Protein AF-A0A3N4I6Q5-F1 (afdb_monomer_lite)

Radius of gyration: 21.7 Å; chains: 1; bounding box: 58×44×60 Å

Secondary structure (DSSP, 8-state):
--SEEEEEEEPPTT---TTTT-EEEEETT--HHHHHHHIIIIIS--SS--EEEEEETTEE--S-HHHHHHHTT--TTSEEEEEEEEEEEEEPSSS---EEEEEE-TT-EEEEEETTSEEEEEETTEEEEEEES-SS-EEEEEESSSSEEEEEETTEEEEEEEEETTEEEEPPEESTTSS-B-SEEEEETTEEEEE-TTS-EEEEEEEEETTEEEEEEEEEE---SS-EEEEEEETTEEEEEETTS-EEEEETT--EE------SS-EEEEEE-SSSSEEEEEETTSEEEEEESSS--EEEEEE--SS-EEEEEEPSS-SSEEEEEETTSEEEEEETTB-SS-SEEEEE-SS-EEEEEEETTEEEEEETTSEEEEE--

Structure (mmCIF, N/CA/C/O backbone):
data_AF-A0A3N4I6Q5-F1
#
_entry.id   AF-A0A3N4I6Q5-F1
#
loop_
_atom_site.group_PDB
_atom_site.id
_atom_site.type_symbol
_atom_site.label_atom_id
_atom_site.label_alt_id
_atom_site.label_comp_id
_atom_site.label_asym_id
_atom_site.label_entity_id
_atom_site.label_seq_id
_atom_site.pdbx_PDB_ins_code
_atom_site.Cartn_x
_atom_site.Cartn_y
_atom_site.Cartn_z
_atom_site.occupancy
_atom_site.B_iso_or_equiv
_atom_site.auth_seq_id
_atom_site.auth_comp_id
_atom_site.auth_asym_id
_atom_site.auth_atom_id
_atom_site.pdbx_PDB_model_num
ATOM 1 N N . MET A 1 1 ? -28.941 21.142 24.238 1.00 54.72 1 MET A N 1
ATOM 2 C CA . MET A 1 1 ? -28.656 19.807 23.656 1.00 54.72 1 MET A CA 1
ATOM 3 C C . MET A 1 1 ? -27.968 18.959 24.712 1.00 54.72 1 MET A C 1
ATOM 5 O O . MET A 1 1 ? -27.139 19.505 25.429 1.00 54.72 1 MET A O 1
ATOM 9 N N . ALA A 1 2 ? -28.318 17.678 24.841 1.00 60.19 2 ALA A N 1
ATOM 10 C CA . ALA A 1 2 ? -27.697 16.787 25.824 1.00 60.19 2 ALA A CA 1
ATOM 11 C C . ALA A 1 2 ? -26.182 16.647 25.569 1.00 60.19 2 ALA A C 1
ATOM 13 O O . ALA A 1 2 ? -25.751 16.514 24.425 1.00 60.19 2 ALA A O 1
ATOM 14 N N . SER A 1 3 ? -25.370 16.695 26.630 1.00 82.88 3 SER A N 1
ATOM 15 C CA . SER A 1 3 ? -23.904 16.558 26.554 1.00 82.88 3 SER A CA 1
ATOM 16 C C . SER A 1 3 ? -23.438 15.103 26.423 1.00 82.88 3 SER A C 1
ATOM 18 O O . SER A 1 3 ? -22.281 14.844 26.091 1.00 82.88 3 SER A O 1
ATOM 20 N N . ARG A 1 4 ? -24.337 14.147 26.681 1.00 89.31 4 ARG A N 1
ATOM 21 C CA . ARG A 1 4 ? -24.075 12.708 26.646 1.00 89.31 4 ARG A CA 1
ATOM 22 C C . ARG A 1 4 ? -25.192 11.968 25.917 1.00 89.31 4 ARG A C 1
ATOM 24 O O . ARG A 1 4 ? -26.346 12.384 25.989 1.00 89.31 4 ARG A O 1
ATOM 31 N N . LEU A 1 5 ? -24.839 10.867 25.263 1.00 91.81 5 LEU A N 1
ATOM 32 C CA . LEU A 1 5 ? -25.720 10.016 24.463 1.00 91.81 5 LEU A CA 1
ATOM 33 C C . LEU A 1 5 ? -25.823 8.619 25.088 1.00 91.81 5 LEU A C 1
ATOM 35 O O . LEU A 1 5 ? -24.871 8.150 25.717 1.00 91.81 5 LEU A O 1
ATOM 39 N N . LYS A 1 6 ? -26.977 7.962 24.913 1.00 93.50 6 LYS A N 1
ATOM 40 C CA . LYS A 1 6 ? -27.221 6.594 25.394 1.00 93.50 6 LYS A CA 1
ATOM 41 C C . LYS A 1 6 ? -26.629 5.587 24.412 1.00 93.50 6 LYS A C 1
ATOM 43 O O . LYS A 1 6 ? -27.072 5.506 23.268 1.00 93.50 6 LYS A O 1
ATOM 48 N N . VAL A 1 7 ? -25.664 4.795 24.870 1.00 93.00 7 VAL A N 1
ATOM 49 C CA . VAL A 1 7 ? -24.977 3.787 24.052 1.00 93.00 7 VAL A CA 1
ATOM 50 C C . VAL A 1 7 ? -25.013 2.433 24.749 1.00 93.00 7 VAL A C 1
ATOM 52 O O . VAL A 1 7 ? -24.693 2.330 25.931 1.00 93.00 7 VAL A O 1
ATOM 55 N N . ARG A 1 8 ? -25.372 1.383 24.012 1.00 91.88 8 ARG A N 1
ATOM 56 C CA . ARG A 1 8 ? -25.210 -0.013 24.425 1.00 91.88 8 ARG A CA 1
ATOM 57 C C . ARG A 1 8 ? -24.129 -0.646 23.559 1.00 91.88 8 ARG A C 1
ATOM 59 O O . ARG A 1 8 ? -24.248 -0.636 22.340 1.00 91.88 8 ARG A O 1
ATOM 66 N N . PHE A 1 9 ? -23.100 -1.209 24.181 1.00 89.81 9 PHE A N 1
ATOM 67 C CA . PHE A 1 9 ? -22.023 -1.889 23.461 1.00 89.81 9 PHE A CA 1
ATOM 68 C C . PHE A 1 9 ? -22.364 -3.364 23.249 1.00 89.81 9 PHE A C 1
ATOM 70 O O . PHE A 1 9 ? -22.649 -4.078 24.212 1.00 89.81 9 PHE A O 1
ATOM 77 N N . LEU A 1 10 ? -22.302 -3.813 21.999 1.00 86.44 10 LEU A N 1
ATOM 78 C CA . LEU A 1 10 ? -22.423 -5.217 21.620 1.00 86.44 10 LEU A CA 1
ATOM 79 C C . LEU A 1 10 ? -21.008 -5.762 21.405 1.00 86.44 10 LEU A C 1
ATOM 81 O O . LEU A 1 10 ? -20.372 -5.480 20.390 1.00 86.44 10 LEU A O 1
ATOM 85 N N . LEU A 1 11 ? -20.484 -6.477 22.403 1.00 81.38 11 LEU A N 1
ATOM 86 C CA . LEU A 1 11 ? -19.128 -7.021 22.358 1.00 81.38 11 LEU A CA 1
ATOM 87 C C . LEU A 1 11 ? -19.047 -8.279 21.472 1.00 81.38 11 LEU A C 1
ATOM 89 O O . LEU A 1 11 ? -20.016 -9.034 21.397 1.00 81.38 11 LEU A O 1
ATOM 93 N N . PRO A 1 12 ? -17.888 -8.541 20.840 1.00 70.81 12 PRO A N 1
ATOM 94 C CA . PRO A 1 12 ? -17.665 -9.756 20.066 1.00 70.81 12 PRO A CA 1
ATOM 95 C C . PRO A 1 12 ? -17.764 -11.017 20.935 1.00 70.81 12 PRO A C 1
ATOM 97 O O . PRO A 1 12 ? -17.422 -11.005 22.123 1.00 70.81 12 PRO A O 1
ATOM 100 N N . ASN A 1 13 ? -18.175 -12.127 20.314 1.00 60.38 13 ASN A N 1
ATOM 101 C CA . ASN A 1 13 ? -18.288 -13.436 20.961 1.00 60.38 13 ASN A CA 1
ATOM 102 C C . ASN A 1 13 ? -16.971 -13.818 21.666 1.00 60.38 13 ASN A C 1
ATOM 104 O O . ASN A 1 13 ? -15.911 -13.820 21.045 1.00 60.38 13 ASN A O 1
ATOM 108 N N . GLY A 1 14 ? -17.046 -14.138 22.964 1.00 57.19 14 GLY A N 1
ATOM 109 C CA . GLY A 1 14 ? -15.892 -14.505 23.800 1.00 57.19 14 GLY A CA 1
ATOM 110 C C . GLY A 1 14 ? -15.368 -13.408 24.741 1.00 57.19 14 GLY A C 1
ATOM 111 O O . GLY A 1 14 ? -14.508 -13.692 25.569 1.00 57.19 14 GLY A O 1
ATOM 112 N N . LEU A 1 15 ? -15.895 -12.178 24.666 1.00 60.31 15 LEU A N 1
ATOM 113 C CA . LEU A 1 15 ? -15.555 -11.063 25.573 1.00 60.31 15 LEU A CA 1
ATOM 114 C C . LEU A 1 15 ? -16.721 -10.645 26.492 1.00 60.31 15 LEU A C 1
ATOM 116 O O . LEU A 1 15 ? -16.741 -9.525 27.003 1.00 60.31 15 LEU A O 1
ATOM 120 N N . SER A 1 16 ? -17.699 -11.527 26.710 1.00 57.12 16 SER A N 1
ATOM 121 C CA . SER A 1 16 ? -18.853 -11.253 27.573 1.00 57.12 16 SER A CA 1
ATOM 122 C C . SER A 1 16 ? -18.420 -11.074 29.032 1.00 57.12 16 SER A C 1
ATOM 124 O O . SER A 1 16 ? -17.973 -12.028 29.669 1.00 57.12 16 SER A O 1
ATOM 126 N N . SER A 1 17 ? -18.570 -9.861 29.563 1.00 61.34 17 SER A N 1
ATOM 127 C CA . SER A 1 17 ? -18.528 -9.576 31.003 1.00 61.34 17 SER A CA 1
ATOM 128 C C . SER A 1 17 ? -19.949 -9.382 31.542 1.00 61.34 17 SER A C 1
ATOM 130 O O . SER A 1 17 ? -20.878 -9.166 30.761 1.00 61.34 17 SER A O 1
ATOM 132 N N . GLU A 1 18 ? -20.136 -9.397 32.866 1.00 59.81 18 GLU A N 1
ATOM 133 C CA . GLU A 1 18 ? -21.435 -9.082 33.501 1.00 59.81 18 GLU A CA 1
ATOM 134 C C . GLU A 1 18 ? -21.986 -7.702 33.090 1.00 59.81 18 GLU A C 1
ATOM 136 O O . GLU A 1 18 ? -23.188 -7.462 33.143 1.00 59.81 18 GLU A O 1
ATOM 141 N N . ASN A 1 19 ? -21.114 -6.810 32.608 1.00 61.69 19 ASN A N 1
ATOM 142 C CA . ASN A 1 19 ? -21.460 -5.471 32.139 1.00 61.69 19 ASN A CA 1
ATOM 143 C C . ASN A 1 19 ? -21.798 -5.397 30.637 1.00 61.69 19 ASN A C 1
ATOM 145 O O . ASN A 1 19 ? -22.159 -4.322 30.140 1.00 61.69 19 ASN A O 1
ATOM 149 N N . SER A 1 20 ? -21.666 -6.502 29.895 1.00 59.91 20 SER A N 1
ATOM 150 C CA . SER A 1 20 ? -22.018 -6.562 28.474 1.00 59.91 20 SER A CA 1
ATOM 151 C C . SER A 1 20 ? -23.544 -6.492 28.311 1.00 59.91 20 SER A C 1
ATOM 153 O O . SER A 1 20 ? -24.273 -7.370 28.754 1.00 59.91 20 SER A O 1
ATOM 155 N N . GLY A 1 21 ? -24.045 -5.392 27.736 1.00 67.56 21 GLY A N 1
ATOM 156 C CA . GLY A 1 21 ? -25.485 -5.121 27.586 1.00 67.56 21 GLY A CA 1
ATOM 157 C C . GLY A 1 21 ? -26.012 -3.916 28.377 1.00 67.56 21 GLY A C 1
ATOM 158 O O . GLY A 1 21 ? -27.107 -3.424 28.076 1.00 67.56 21 GLY A O 1
ATOM 159 N N . ASN A 1 22 ? -25.221 -3.377 29.313 1.00 85.00 22 ASN A N 1
ATOM 160 C CA . ASN A 1 22 ? -25.563 -2.144 30.024 1.00 85.00 22 ASN A CA 1
ATOM 161 C C . ASN A 1 22 ? -25.659 -0.943 29.069 1.00 85.00 22 ASN A C 1
ATOM 163 O O . ASN A 1 22 ? -24.942 -0.848 28.068 1.00 85.00 22 ASN A O 1
ATOM 167 N N . VAL A 1 23 ? -26.555 -0.012 29.403 1.00 89.69 23 VAL A N 1
ATOM 168 C CA . VAL A 1 23 ? -26.675 1.277 28.715 1.00 89.69 23 VAL A CA 1
ATOM 169 C C . VAL A 1 23 ? -25.790 2.291 29.426 1.00 89.69 23 VAL A C 1
ATOM 171 O O . VAL A 1 23 ? -25.939 2.533 30.621 1.00 89.69 23 VAL A O 1
ATOM 174 N N . TRP A 1 24 ? -24.890 2.910 28.673 1.00 91.31 24 TRP A N 1
ATOM 175 C CA . TRP A 1 24 ? -23.918 3.872 29.167 1.00 91.31 24 TRP A CA 1
ATOM 176 C C . TRP A 1 24 ? -24.219 5.272 28.639 1.00 91.31 24 TRP A C 1
ATOM 178 O O . TRP A 1 24 ? -24.654 5.443 27.501 1.00 91.31 24 TRP A O 1
ATOM 188 N N . MET A 1 25 ? -23.950 6.285 29.465 1.00 92.12 25 MET A N 1
ATOM 189 C CA . MET A 1 25 ? -24.027 7.693 29.070 1.00 92.12 25 MET A CA 1
ATOM 190 C C . MET A 1 25 ? -22.643 8.179 28.651 1.00 92.12 25 MET A C 1
ATOM 192 O O . MET A 1 25 ? -21.814 8.509 29.503 1.00 92.12 25 MET A O 1
ATOM 196 N N . ILE A 1 26 ? -22.399 8.241 27.345 1.00 93.31 26 ILE A N 1
ATOM 197 C CA . ILE A 1 26 ? -21.087 8.560 26.776 1.00 93.31 26 ILE A CA 1
ATOM 198 C C . ILE A 1 26 ? -21.071 9.983 26.214 1.00 93.31 26 ILE A C 1
ATOM 200 O O . ILE A 1 26 ? -22.085 10.466 25.717 1.00 93.31 26 ILE A O 1
ATOM 204 N N . SER A 1 27 ? -19.926 10.669 26.303 1.00 91.75 27 SER A N 1
ATOM 205 C CA . SER A 1 27 ? -19.749 11.994 25.695 1.00 91.75 27 SER A CA 1
ATOM 206 C C . SER A 1 27 ? -20.059 11.964 24.198 1.00 91.75 27 SER A C 1
ATOM 208 O O . SER A 1 27 ? -19.634 11.051 23.492 1.00 91.75 27 SER A O 1
ATOM 210 N N . ARG A 1 28 ? -20.750 12.990 23.699 1.00 90.56 28 ARG A N 1
ATOM 211 C CA . ARG A 1 28 ? -21.052 13.126 22.266 1.00 90.56 28 ARG A CA 1
ATOM 212 C C . ARG A 1 28 ? -19.799 13.255 21.390 1.00 90.56 28 ARG A C 1
ATOM 214 O O . ARG A 1 28 ? -19.836 12.846 20.235 1.00 90.56 28 ARG A O 1
ATOM 221 N N . ASP A 1 29 ? -18.702 13.751 21.958 1.00 88.75 29 ASP A N 1
ATOM 222 C CA . ASP A 1 29 ? -17.418 13.942 21.270 1.00 88.75 29 ASP A CA 1
ATOM 223 C C . ASP A 1 29 ? -16.522 12.695 21.352 1.00 88.75 29 ASP A C 1
ATOM 225 O O . ASP A 1 29 ? -15.357 12.726 20.958 1.00 88.75 29 ASP A O 1
ATOM 229 N N . ALA A 1 30 ? -17.035 11.589 21.905 1.00 86.50 30 ALA A N 1
ATOM 230 C CA . ALA A 1 30 ? -16.267 10.359 22.014 1.00 86.50 30 ALA A CA 1
ATOM 231 C C . ALA A 1 30 ? -15.929 9.799 20.627 1.00 86.50 30 ALA A C 1
ATOM 233 O O . ALA A 1 30 ? -16.802 9.676 19.765 1.00 86.50 30 ALA A O 1
ATOM 234 N N . THR A 1 31 ? -14.659 9.443 20.452 1.00 83.12 31 THR A N 1
ATOM 235 C CA . THR A 1 31 ? -14.086 8.877 19.232 1.00 83.12 31 THR A CA 1
ATOM 236 C C . THR A 1 31 ? -13.853 7.381 19.413 1.00 83.12 31 THR A C 1
ATOM 238 O O . THR A 1 31 ? -13.853 6.875 20.536 1.00 83.12 31 THR A O 1
ATOM 241 N N . SER A 1 32 ? -13.580 6.655 18.328 1.00 77.56 32 SER A N 1
ATOM 242 C CA . SER A 1 32 ? -13.240 5.224 18.403 1.00 77.56 32 SER A CA 1
ATOM 243 C C . SER A 1 32 ? -12.079 4.939 19.367 1.00 77.56 32 SER A C 1
ATOM 245 O O . SER A 1 32 ? -12.095 3.937 20.080 1.00 77.56 32 SER A O 1
ATOM 247 N N . TYR A 1 33 ? -11.110 5.852 19.479 1.00 74.88 33 TYR A N 1
ATOM 248 C CA . TYR A 1 33 ? -10.028 5.730 20.455 1.00 74.88 33 TYR A CA 1
ATOM 249 C C . TYR A 1 33 ? -10.532 5.828 21.905 1.00 74.88 33 TYR A C 1
ATOM 251 O O . TYR A 1 33 ? -10.276 4.930 22.710 1.00 74.88 33 TYR A O 1
ATOM 259 N N . SER A 1 34 ? -11.285 6.880 22.251 1.00 83.00 34 SER A N 1
ATOM 260 C CA . SER A 1 34 ? -11.749 7.070 23.634 1.00 83.00 34 SER A CA 1
ATOM 261 C C . SER A 1 34 ? -12.785 6.026 24.058 1.00 83.00 34 SER A C 1
ATOM 263 O O . SER A 1 34 ? -12.787 5.601 25.213 1.00 83.00 34 SER A O 1
ATOM 265 N N . LEU A 1 35 ? -13.604 5.542 23.121 1.00 86.88 35 LEU A N 1
ATOM 266 C CA . LEU A 1 35 ? -14.501 4.410 23.346 1.00 86.88 35 LEU A CA 1
ATOM 267 C C . LEU A 1 35 ? -13.739 3.101 23.564 1.00 86.88 35 LEU A C 1
ATOM 269 O O . LEU A 1 35 ? -14.097 2.339 24.457 1.00 86.88 35 LEU A O 1
ATOM 273 N N . SER A 1 36 ? -12.670 2.846 22.806 1.00 81.44 36 SER A N 1
ATOM 274 C CA . SER A 1 36 ? -11.841 1.652 23.017 1.00 81.44 36 SER A CA 1
ATOM 275 C C . SER A 1 36 ? -11.218 1.649 24.414 1.00 81.44 36 SER A C 1
ATOM 277 O O . SER A 1 36 ? -11.305 0.654 25.132 1.00 81.44 36 SER A O 1
ATOM 279 N N . GLN A 1 37 ? -10.666 2.791 24.840 1.00 81.19 37 GLN A N 1
ATOM 280 C CA . GLN A 1 37 ? -10.130 2.976 26.194 1.00 81.19 37 GLN A CA 1
ATOM 281 C C . GLN A 1 37 ? -11.203 2.760 27.271 1.00 81.19 37 GLN A C 1
ATOM 283 O O . GLN A 1 37 ? -10.946 2.106 28.283 1.00 81.19 37 GLN A O 1
ATOM 288 N N . PHE A 1 38 ? -12.420 3.261 27.037 1.00 86.62 38 PHE A N 1
ATOM 289 C CA . PHE A 1 38 ? -13.555 3.049 27.933 1.00 86.62 38 PHE A CA 1
ATOM 290 C C . PHE A 1 38 ? -13.902 1.562 28.076 1.00 86.62 38 PHE A C 1
ATOM 292 O O . PHE A 1 38 ? -14.053 1.078 29.195 1.00 86.62 38 PHE A O 1
ATOM 299 N N . ILE A 1 39 ? -13.976 0.813 26.973 1.00 84.75 39 ILE A N 1
ATOM 300 C CA . ILE A 1 39 ? -14.296 -0.621 27.015 1.00 84.75 39 ILE A CA 1
ATOM 301 C C . ILE A 1 39 ? -13.228 -1.413 27.764 1.00 84.75 39 ILE A C 1
ATOM 303 O O . ILE A 1 39 ? -13.580 -2.207 28.639 1.00 84.75 39 ILE A O 1
ATOM 307 N N . ASN A 1 40 ? -11.948 -1.189 27.454 1.00 81.31 40 ASN A N 1
ATOM 308 C CA . ASN A 1 40 ? -10.850 -1.919 28.091 1.00 81.31 40 ASN A CA 1
ATOM 309 C C . ASN A 1 40 ? -10.858 -1.716 29.611 1.00 81.31 40 ASN A C 1
ATOM 311 O O . ASN A 1 40 ? -10.912 -2.689 30.364 1.00 81.31 40 ASN A O 1
ATOM 315 N N . ARG A 1 41 ? -10.917 -0.455 30.058 1.00 82.62 41 ARG A N 1
ATOM 316 C CA . ARG A 1 41 ? -10.825 -0.111 31.483 1.00 82.62 41 ARG A CA 1
ATOM 317 C C . ARG A 1 41 ? -12.109 -0.393 32.257 1.00 82.62 41 ARG A C 1
ATOM 319 O O . ARG A 1 41 ? -12.049 -0.931 33.354 1.00 82.62 41 ARG A O 1
ATOM 326 N N . VAL A 1 42 ? -13.266 -0.008 31.714 1.00 81.94 42 VAL A N 1
ATOM 327 C CA . VAL A 1 42 ? -14.536 0.022 32.465 1.00 81.94 42 VAL A CA 1
ATOM 328 C C . VAL A 1 42 ? -15.354 -1.249 32.269 1.00 81.94 42 VAL A C 1
ATOM 330 O O . VAL A 1 42 ? -15.929 -1.760 33.226 1.00 81.94 42 VAL A O 1
ATOM 333 N N . ILE A 1 43 ? -15.431 -1.774 31.043 1.00 78.75 43 ILE A N 1
ATOM 334 C CA . ILE A 1 43 ? -16.302 -2.924 30.751 1.00 78.75 43 ILE A CA 1
ATOM 335 C C . ILE A 1 43 ? -15.575 -4.249 30.977 1.00 78.75 43 ILE A C 1
ATOM 337 O O . ILE A 1 43 ? -16.176 -5.192 31.497 1.00 78.75 43 ILE A O 1
ATOM 341 N N . GLN A 1 44 ? -14.305 -4.332 30.577 1.00 76.38 44 GLN A N 1
ATOM 342 C CA . GLN A 1 44 ? -13.514 -5.560 30.685 1.00 76.38 44 GLN A CA 1
ATOM 343 C C . GLN A 1 44 ? -12.591 -5.598 31.902 1.00 76.38 44 GLN A C 1
ATOM 345 O O . GLN A 1 44 ? -12.131 -6.682 32.252 1.00 76.38 44 GLN A O 1
ATOM 350 N N . GLY A 1 45 ? -12.313 -4.453 32.536 1.00 70.56 45 GLY A N 1
ATOM 351 C CA . GLY A 1 45 ? -11.394 -4.378 33.676 1.00 70.56 45 GLY A CA 1
ATOM 352 C C . GLY A 1 45 ? -9.975 -4.839 33.332 1.00 70.56 45 GLY A C 1
ATOM 353 O O . GLY A 1 45 ? -9.288 -5.396 34.182 1.00 70.56 45 GLY A O 1
ATOM 354 N N . ARG A 1 46 ? -9.557 -4.678 32.070 1.00 67.12 46 ARG A N 1
ATOM 355 C CA . ARG A 1 46 ? -8.228 -5.058 31.581 1.00 67.12 46 ARG A CA 1
ATOM 356 C C . ARG A 1 46 ? -7.405 -3.799 31.338 1.00 67.12 46 ARG A C 1
ATOM 358 O O . ARG A 1 46 ? -7.878 -2.871 30.688 1.00 67.12 46 ARG A O 1
ATOM 365 N N . ASP A 1 47 ? -6.144 -3.827 31.754 1.00 55.25 47 ASP A N 1
ATOM 366 C CA . ASP A 1 47 ? -5.165 -2.785 31.405 1.00 55.25 47 ASP A CA 1
ATOM 367 C C . ASP A 1 47 ? -4.668 -2.898 29.952 1.00 55.25 47 ASP A C 1
ATOM 369 O O . ASP A 1 47 ? -3.950 -2.029 29.464 1.00 55.25 47 ASP A O 1
ATOM 373 N N . ASN A 1 48 ? -5.056 -3.960 29.236 1.00 53.81 48 ASN A N 1
ATOM 374 C CA . ASN A 1 48 ? -4.625 -4.210 27.864 1.00 53.81 48 ASN A CA 1
ATOM 375 C C . ASN A 1 48 ? -5.423 -3.369 26.849 1.00 53.81 48 ASN A C 1
ATOM 377 O O . ASN A 1 48 ? -6.656 -3.384 26.852 1.00 53.81 48 ASN A O 1
ATOM 381 N N . GLU A 1 49 ? -4.731 -2.698 25.925 1.00 64.81 49 GLU A N 1
ATOM 382 C CA . GLU A 1 49 ? -5.329 -1.833 24.897 1.00 64.81 49 GLU A CA 1
ATOM 383 C C . GLU A 1 49 ? -5.849 -2.624 23.686 1.00 64.81 49 GLU A C 1
ATOM 385 O O . GLU A 1 49 ? -5.335 -2.512 22.571 1.00 64.81 49 GLU A O 1
ATOM 390 N N . THR A 1 50 ? -6.902 -3.427 23.872 1.00 65.12 50 THR A N 1
ATOM 391 C CA . THR A 1 50 ? -7.603 -3.986 22.704 1.00 65.12 50 THR A CA 1
ATOM 392 C C . THR A 1 50 ? -8.232 -2.827 21.934 1.00 65.12 50 THR A C 1
ATOM 394 O O . THR A 1 50 ? -9.053 -2.084 22.476 1.00 65.12 50 THR A O 1
ATOM 397 N N . GLY A 1 51 ? -7.824 -2.630 20.682 1.00 68.94 51 GLY A N 1
ATOM 398 C CA . GLY A 1 51 ? -8.473 -1.660 19.812 1.00 68.94 51 GLY A CA 1
ATOM 399 C C . GLY A 1 51 ? -9.860 -2.165 19.429 1.00 68.94 51 GLY A C 1
ATOM 400 O O . GLY A 1 51 ? -10.022 -3.340 19.091 1.00 68.94 51 GLY A O 1
ATOM 401 N N . TYR A 1 52 ? -10.854 -1.285 19.441 1.00 74.94 52 TYR A N 1
ATOM 402 C CA . TYR A 1 52 ? -12.171 -1.584 18.899 1.00 74.94 52 TYR A CA 1
ATOM 403 C C . TYR A 1 52 ? -12.481 -0.626 17.760 1.00 74.94 52 TYR A C 1
ATOM 405 O O . TYR A 1 52 ? -12.240 0.580 17.835 1.00 74.94 52 TYR A O 1
ATOM 413 N N . THR A 1 53 ? -13.057 -1.180 16.703 1.00 72.75 53 THR A N 1
ATOM 414 C CA . THR A 1 53 ? -13.846 -0.392 15.762 1.00 72.75 53 THR A CA 1
ATOM 415 C C . THR A 1 53 ? -15.308 -0.527 16.139 1.00 72.75 53 THR A C 1
ATOM 417 O O . THR A 1 53 ? -15.734 -1.529 16.714 1.00 72.75 53 THR A O 1
ATOM 420 N N . PHE A 1 54 ? -16.075 0.515 15.858 1.00 81.19 54 PHE A N 1
ATOM 421 C CA . PHE A 1 54 ? -17.461 0.603 16.276 1.00 81.19 54 PHE A CA 1
ATOM 422 C C . PHE A 1 54 ? -18.337 0.787 15.062 1.00 81.19 54 PHE A C 1
ATOM 424 O O . PHE A 1 54 ? -18.025 1.630 14.221 1.00 81.19 54 PHE A O 1
ATOM 431 N N . ARG A 1 55 ? -19.447 0.057 14.982 1.00 81.50 55 ARG A N 1
ATOM 432 C CA . ARG A 1 55 ? -20.481 0.340 13.988 1.00 81.50 55 ARG A CA 1
ATOM 433 C C . ARG A 1 55 ? -21.876 0.202 14.566 1.00 81.50 55 ARG A C 1
ATOM 435 O O . ARG A 1 55 ? -22.100 -0.546 15.504 1.00 81.50 55 ARG A O 1
ATOM 442 N N . ALA A 1 56 ? -22.822 0.899 13.964 1.00 85.69 56 ALA A N 1
ATOM 443 C CA . ALA A 1 56 ? -24.237 0.771 14.261 1.00 85.69 56 ALA A CA 1
ATOM 444 C C . ALA A 1 56 ? -25.023 0.795 12.951 1.00 85.69 56 ALA A C 1
ATOM 446 O O . ALA A 1 56 ? -24.750 1.621 12.079 1.00 85.69 56 ALA A O 1
ATOM 447 N N . LYS A 1 57 ? -25.983 -0.126 12.792 1.00 81.31 57 LYS A N 1
ATOM 448 C CA . LYS A 1 57 ? -26.813 -0.249 11.575 1.00 81.31 57 LYS A CA 1
ATOM 449 C C . LYS A 1 57 ? -25.980 -0.271 10.275 1.00 81.31 57 LYS A C 1
ATOM 451 O O . LYS A 1 57 ? -26.323 0.374 9.287 1.00 81.31 57 LYS A O 1
ATOM 456 N N . GLY A 1 58 ? -24.839 -0.967 10.297 1.00 67.44 58 GLY A N 1
ATOM 457 C CA . GLY A 1 58 ? -23.920 -1.072 9.154 1.00 67.44 58 GLY A CA 1
ATOM 458 C C . GLY A 1 58 ? -23.061 0.171 8.867 1.00 67.44 58 GLY A C 1
ATOM 459 O O . GLY A 1 58 ? -22.333 0.182 7.875 1.00 67.44 58 GLY A O 1
ATOM 460 N N . LYS A 1 59 ? -23.110 1.215 9.707 1.00 70.94 59 LYS A N 1
ATOM 461 C CA . LYS A 1 59 ? -22.278 2.424 9.591 1.00 70.94 59 LYS A CA 1
ATOM 462 C C . LYS A 1 59 ? -21.246 2.490 10.708 1.00 70.94 59 LYS A C 1
ATOM 464 O O . LYS A 1 59 ? -21.599 2.379 11.878 1.00 70.94 59 LYS A O 1
ATOM 469 N N . TYR A 1 60 ? -19.983 2.683 10.341 1.00 73.75 60 TYR A N 1
ATOM 470 C CA . TYR A 1 60 ? -18.884 2.797 11.296 1.00 73.75 60 TYR A CA 1
ATOM 471 C C . TYR A 1 60 ? -18.846 4.174 11.971 1.00 73.75 60 TYR A C 1
ATOM 473 O O . TYR A 1 60 ? -19.304 5.178 11.419 1.00 73.75 60 TYR A O 1
ATOM 481 N N . LEU A 1 61 ? -18.303 4.205 13.186 1.00 75.81 61 LEU A N 1
ATOM 482 C CA . LEU A 1 61 ? -17.988 5.425 13.913 1.00 75.81 61 LEU A CA 1
ATOM 483 C C . LEU A 1 61 ? -16.722 6.053 13.324 1.00 75.81 61 LEU A C 1
ATOM 485 O O . LEU A 1 61 ? -15.603 5.613 13.586 1.00 75.81 61 LEU A O 1
ATOM 489 N N . ASN A 1 62 ? -16.930 7.101 12.532 1.00 63.88 62 ASN A N 1
ATOM 490 C CA . ASN A 1 62 ? -15.889 7.700 11.700 1.00 63.88 62 ASN A CA 1
ATOM 491 C C . ASN A 1 62 ? -15.136 8.861 12.373 1.00 63.88 62 ASN A C 1
ATOM 493 O O . ASN A 1 62 ? -14.009 9.160 11.990 1.00 63.88 62 ASN A O 1
ATOM 497 N N . SER A 1 63 ? -15.773 9.541 13.326 1.00 71.88 63 SER A N 1
ATOM 498 C CA . SER A 1 63 ? -15.244 10.732 13.997 1.00 71.88 63 SER A CA 1
ATOM 499 C C . SER A 1 63 ? -15.729 10.764 15.442 1.00 71.88 63 SER A C 1
ATOM 501 O O . SER A 1 63 ? -15.069 10.204 16.315 1.00 71.88 63 SER A O 1
ATOM 503 N N . THR A 1 64 ? -16.902 11.343 15.692 1.00 86.12 64 THR A N 1
ATOM 504 C CA . THR A 1 64 ? -17.521 11.417 17.017 1.00 86.12 64 THR A CA 1
ATOM 505 C C . THR A 1 64 ? -18.849 10.671 17.048 1.00 86.12 64 THR A C 1
ATOM 507 O O . THR A 1 64 ? -19.483 10.449 16.011 1.00 86.12 64 THR A O 1
ATOM 510 N N . LEU A 1 65 ? -19.315 10.297 18.243 1.00 88.88 65 LEU A N 1
ATOM 511 C CA . LEU A 1 65 ? -20.661 9.737 18.401 1.00 88.88 65 LEU A CA 1
ATOM 512 C C . LEU A 1 65 ? -21.739 10.702 17.896 1.00 88.88 65 LEU A C 1
ATOM 514 O O . LEU A 1 65 ? -22.732 10.254 17.331 1.00 88.88 65 LEU A O 1
ATOM 518 N N . SER A 1 66 ? -21.533 12.013 18.051 1.00 88.12 66 SER A N 1
ATOM 519 C CA . SER A 1 66 ? -22.435 13.033 17.515 1.00 88.12 66 SER A CA 1
ATOM 520 C C . SER A 1 66 ? -22.595 12.914 16.000 1.00 88.12 66 SER A C 1
ATOM 522 O O . SER A 1 66 ? -23.713 12.989 15.495 1.00 88.12 66 SER A O 1
ATOM 524 N N . ASP A 1 67 ? -21.493 12.707 15.281 1.00 84.56 67 ASP A N 1
ATOM 525 C CA . ASP A 1 67 ? -21.521 12.585 13.823 1.00 84.56 67 ASP A CA 1
ATOM 526 C C . ASP A 1 67 ? -22.207 11.288 13.393 1.00 84.56 67 ASP A C 1
ATOM 528 O O . ASP A 1 67 ? -22.975 11.283 12.434 1.00 84.56 67 ASP A O 1
ATOM 532 N N . LEU A 1 68 ? -22.000 10.194 14.133 1.00 84.31 68 LEU A N 1
ATOM 533 C CA . LEU A 1 68 ? -22.684 8.931 13.857 1.00 84.31 68 LEU A CA 1
ATOM 534 C C . LEU A 1 68 ? -24.198 9.032 14.093 1.00 84.31 68 LEU A C 1
ATOM 536 O O . LEU A 1 68 ? -24.970 8.529 13.281 1.00 84.31 68 LEU A O 1
ATOM 540 N N . PHE A 1 69 ? -24.637 9.712 15.157 1.00 89.50 69 PHE A N 1
ATOM 541 C CA . PHE A 1 69 ? -26.061 9.990 15.383 1.00 89.50 69 PHE A CA 1
ATOM 542 C C . PHE A 1 69 ? -26.657 10.826 14.248 1.00 89.50 69 PHE A C 1
ATOM 544 O O . PHE A 1 69 ? -27.744 10.506 13.777 1.00 89.50 69 PHE A O 1
ATOM 551 N N . ALA A 1 70 ? -25.934 11.845 13.774 1.00 86.56 70 ALA A N 1
ATOM 552 C CA . ALA A 1 70 ? -26.371 12.666 12.648 1.00 86.56 70 ALA A CA 1
ATOM 553 C C . ALA A 1 70 ? -26.470 11.856 11.342 1.00 86.56 70 ALA A C 1
ATOM 555 O O . ALA A 1 70 ? -27.455 11.973 10.622 1.00 86.56 70 ALA A O 1
ATOM 556 N N . VAL A 1 71 ? -25.491 10.989 11.055 1.00 83.94 71 VAL A N 1
ATOM 557 C CA . VAL A 1 71 ? -25.498 10.107 9.870 1.00 83.94 71 VAL A CA 1
ATOM 558 C C . VAL A 1 71 ? -26.652 9.101 9.905 1.00 83.94 71 VAL A C 1
ATOM 560 O O . VAL A 1 71 ? -27.166 8.721 8.854 1.00 83.94 71 VAL A O 1
ATOM 563 N N . LEU A 1 72 ? -27.048 8.656 11.097 1.00 87.19 72 LEU A N 1
ATOM 564 C CA . LEU A 1 72 ? -28.140 7.703 11.299 1.00 87.19 72 LEU A CA 1
ATOM 565 C C . LEU A 1 72 ? -29.510 8.370 11.507 1.00 87.19 72 LEU A C 1
ATOM 567 O O . LEU A 1 72 ? -30.480 7.647 11.737 1.00 87.19 72 LEU A O 1
ATOM 571 N N . ASP A 1 73 ? -29.577 9.704 11.443 1.00 88.56 73 ASP A N 1
ATOM 572 C CA . ASP A 1 73 ? -30.772 10.516 11.710 1.00 88.56 73 ASP A CA 1
ATOM 573 C C . ASP A 1 73 ? -31.444 10.177 13.058 1.00 88.56 73 ASP A C 1
ATOM 575 O O . ASP A 1 73 ? -32.649 9.949 13.170 1.00 88.56 73 ASP A O 1
ATOM 579 N N . LEU A 1 74 ? -30.627 10.058 14.111 1.00 90.00 74 LEU A N 1
ATOM 580 C CA . LEU A 1 74 ? -31.074 9.701 15.458 1.00 90.00 74 LEU A CA 1
ATOM 581 C C . LEU A 1 74 ? -31.189 10.933 16.360 1.00 90.00 74 LEU A C 1
ATOM 583 O O . LEU A 1 74 ? -30.316 11.802 16.382 1.00 90.00 74 LEU A O 1
ATOM 587 N N . SER A 1 75 ? -32.235 10.968 17.191 1.00 89.62 75 SER A N 1
ATOM 588 C CA . SER A 1 75 ? -32.372 11.981 18.242 1.00 89.62 75 SER A CA 1
ATOM 589 C C . SER A 1 75 ? -31.388 11.733 19.392 1.00 89.62 75 SER A C 1
ATOM 591 O O . SER A 1 75 ? -30.962 10.605 19.637 1.00 89.62 75 SER A O 1
ATOM 593 N N . ALA A 1 76 ? -31.066 12.774 20.166 1.00 84.62 76 ALA A N 1
ATOM 594 C CA . ALA A 1 76 ? -30.157 12.658 21.314 1.00 84.62 76 ALA A CA 1
ATOM 595 C C . ALA A 1 76 ? -30.683 11.749 22.450 1.00 84.62 76 ALA A C 1
ATOM 597 O O . ALA A 1 76 ? -29.924 11.375 23.343 1.00 84.62 76 ALA A O 1
ATOM 598 N N . GLU A 1 77 ? -31.974 11.402 22.432 1.00 86.25 77 GLU A N 1
ATOM 599 C CA . GLU A 1 77 ? -32.606 10.517 23.417 1.00 86.25 77 GLU A CA 1
ATOM 600 C C . GLU A 1 77 ? -32.591 9.042 23.001 1.00 86.25 77 GLU A C 1
ATOM 602 O O . GLU A 1 77 ? -32.832 8.171 23.848 1.00 86.25 77 GLU A O 1
ATOM 607 N N . ALA A 1 78 ? -32.307 8.769 21.722 1.00 90.62 78 ALA A N 1
ATOM 608 C CA . ALA A 1 78 ? -32.271 7.429 21.166 1.00 90.62 78 ALA A CA 1
ATOM 609 C C . ALA A 1 78 ? -31.157 6.591 21.808 1.00 90.62 78 ALA A C 1
ATOM 611 O O . ALA A 1 78 ? -30.066 7.081 22.108 1.00 90.62 78 ALA A O 1
ATOM 612 N N . LEU A 1 79 ? -31.438 5.301 21.997 1.00 91.19 79 LEU A N 1
ATOM 613 C CA . LEU A 1 79 ? -30.427 4.321 22.370 1.00 91.19 79 LEU A CA 1
ATOM 614 C C . LEU A 1 79 ? -29.700 3.849 21.109 1.00 91.19 79 LEU A C 1
ATOM 616 O O . LEU A 1 79 ? -30.329 3.295 20.207 1.00 91.19 79 LEU A O 1
ATOM 620 N N . LEU A 1 80 ? -28.383 4.038 21.066 1.00 92.25 80 LEU A N 1
ATOM 621 C CA . LEU A 1 80 ? -27.541 3.511 19.999 1.00 92.25 80 LEU A CA 1
ATOM 622 C C . LEU A 1 80 ? -26.933 2.172 20.416 1.00 92.25 80 LEU A C 1
ATOM 624 O O . LEU A 1 80 ? -26.157 2.109 21.369 1.00 92.25 80 LEU A O 1
ATOM 628 N N . GLU A 1 81 ? -27.258 1.113 19.682 1.00 91.19 81 GLU A N 1
ATOM 629 C CA . GLU A 1 81 ? -26.556 -0.165 19.794 1.00 91.19 81 GLU A CA 1
ATOM 630 C C . GLU A 1 81 ? -25.311 -0.133 18.913 1.00 91.19 81 GLU A C 1
ATOM 632 O O . GLU A 1 81 ? -25.389 0.063 17.700 1.00 91.19 81 GLU A O 1
ATOM 637 N N . LEU A 1 82 ? -24.158 -0.263 19.557 1.00 88.75 82 LEU A N 1
ATOM 638 C CA . LEU A 1 82 ? -22.848 -0.073 18.966 1.00 88.75 82 LEU A CA 1
ATOM 639 C C . LEU A 1 82 ? -22.117 -1.418 18.971 1.00 88.75 82 LEU A C 1
ATOM 641 O O . LEU A 1 82 ? -21.665 -1.888 20.014 1.00 88.75 82 LEU A O 1
ATOM 645 N N . GLU A 1 83 ? -22.025 -2.046 17.806 1.00 85.62 83 GLU A N 1
ATOM 646 C CA . GLU A 1 83 ? -21.243 -3.258 17.586 1.00 85.62 83 GLU A CA 1
ATOM 647 C C . GLU A 1 83 ? -19.755 -2.951 17.705 1.00 85.62 83 GLU A C 1
ATOM 649 O O . GLU A 1 83 ? -19.206 -2.157 16.936 1.00 85.62 83 GLU A O 1
ATOM 654 N N . CYS A 1 84 ? -19.102 -3.604 18.661 1.00 81.31 84 CYS A N 1
ATOM 655 C CA . CYS A 1 84 ? -17.665 -3.548 18.857 1.00 81.31 84 CYS A CA 1
ATOM 656 C C . CYS A 1 84 ? -17.021 -4.648 18.015 1.00 81.31 84 CYS A C 1
ATOM 658 O O . CYS A 1 84 ? -17.238 -5.834 18.249 1.00 81.31 84 CYS A O 1
ATOM 660 N N . CYS A 1 85 ? -16.198 -4.266 17.051 1.00 72.19 85 CYS A N 1
ATOM 661 C CA . CYS A 1 85 ? -15.420 -5.187 16.236 1.00 72.19 85 CYS A CA 1
ATOM 662 C C . CYS A 1 85 ? -13.968 -5.174 16.727 1.00 72.19 85 CYS A C 1
ATOM 664 O O . CYS A 1 85 ? -13.381 -4.102 16.897 1.00 72.19 85 CYS A O 1
ATOM 666 N N . ILE A 1 86 ? -13.392 -6.357 16.976 1.00 65.12 86 ILE A N 1
ATOM 667 C CA . ILE A 1 86 ? -11.999 -6.470 17.434 1.00 65.12 86 ILE A CA 1
ATOM 668 C C . ILE A 1 86 ? -11.078 -5.975 16.330 1.00 65.12 86 ILE A C 1
ATOM 670 O O . ILE A 1 86 ? -11.122 -6.457 15.198 1.00 65.12 86 ILE A O 1
ATOM 674 N N . HIS A 1 87 ? -10.220 -5.041 16.706 1.00 70.75 87 HIS A N 1
ATOM 675 C CA . HIS A 1 87 ? -9.111 -4.568 15.910 1.00 70.75 87 HIS A CA 1
ATOM 676 C C . HIS A 1 87 ? -7.828 -5.202 16.441 1.00 70.75 87 HIS A C 1
ATOM 678 O O . HIS A 1 87 ? -7.323 -4.792 17.490 1.00 70.75 87 HIS A O 1
ATOM 684 N N . SER A 1 88 ? -7.307 -6.234 15.771 1.00 70.69 88 SER A N 1
ATOM 685 C CA . SER A 1 88 ? -6.069 -6.860 16.242 1.00 70.69 88 SER A CA 1
ATOM 686 C C . SER A 1 88 ? -4.899 -5.937 15.921 1.00 70.69 88 SER A C 1
ATOM 688 O O . SER A 1 88 ? -4.600 -5.708 14.749 1.00 70.69 88 SER A O 1
ATOM 690 N N . ARG A 1 89 ? -4.245 -5.416 16.960 1.00 77.25 89 ARG A N 1
ATOM 691 C CA . ARG A 1 89 ? -2.992 -4.661 16.878 1.00 77.25 89 ARG A CA 1
ATOM 692 C C . ARG A 1 89 ? -1.872 -5.554 17.371 1.00 77.25 89 ARG A C 1
ATOM 694 O O . ARG A 1 89 ? -1.894 -5.987 18.518 1.00 77.25 89 ARG A O 1
ATOM 701 N N . ILE A 1 90 ? -0.922 -5.835 16.496 1.00 82.81 90 ILE A N 1
ATOM 702 C CA . ILE A 1 90 ? 0.178 -6.748 16.766 1.00 82.81 90 ILE A CA 1
ATOM 703 C C . ILE A 1 90 ? 1.456 -5.915 16.692 1.00 82.81 90 ILE A C 1
ATOM 705 O O . ILE A 1 90 ? 1.856 -5.515 15.596 1.00 82.81 90 ILE A O 1
ATOM 709 N N . PRO A 1 91 ? 2.076 -5.584 17.835 1.00 79.81 91 PRO A N 1
ATOM 710 C CA . PRO A 1 91 ? 3.377 -4.930 17.840 1.00 79.81 91 PRO A CA 1
ATOM 711 C C . PRO A 1 91 ? 4.414 -5.785 17.105 1.00 79.81 91 PRO A C 1
ATOM 713 O O . PRO A 1 91 ? 4.369 -7.018 17.174 1.00 79.81 91 PRO A O 1
ATOM 716 N N . SER A 1 92 ? 5.352 -5.149 16.408 1.00 79.81 92 SER A N 1
ATOM 717 C CA . SER A 1 92 ? 6.515 -5.834 15.841 1.00 79.81 92 SER A CA 1
ATOM 718 C C . SER A 1 92 ? 7.338 -6.520 16.936 1.00 79.81 92 SER A C 1
ATOM 720 O O . SER A 1 92 ? 7.465 -5.980 18.034 1.00 79.81 92 SER A O 1
ATOM 722 N N . LEU A 1 93 ? 7.949 -7.672 16.639 1.00 80.50 93 LEU A N 1
ATOM 723 C CA . LEU A 1 93 ? 8.861 -8.341 17.577 1.00 80.50 93 LEU A CA 1
ATOM 724 C C . LEU A 1 93 ? 10.073 -7.466 17.934 1.00 80.50 93 LEU A C 1
ATOM 726 O O . LEU A 1 93 ? 10.661 -6.835 17.057 1.00 80.50 93 LEU A O 1
ATOM 730 N N . GLY A 1 94 ? 10.512 -7.514 19.192 1.00 78.69 94 GLY A N 1
ATOM 731 C CA . GLY A 1 94 ? 11.703 -6.798 19.662 1.00 78.69 94 GLY A CA 1
ATOM 732 C C . GLY A 1 94 ? 11.499 -5.285 19.745 1.00 78.69 94 GLY A C 1
ATOM 733 O O . GLY A 1 94 ? 10.402 -4.824 20.057 1.00 78.69 94 GLY A O 1
ATOM 734 N N . ASP A 1 95 ? 12.560 -4.521 19.477 1.00 79.81 95 ASP A N 1
ATOM 735 C CA . ASP A 1 95 ? 12.498 -3.061 19.534 1.00 79.81 95 ASP A CA 1
ATOM 736 C C . ASP A 1 95 ? 11.590 -2.518 18.417 1.00 79.81 95 ASP A C 1
ATOM 738 O O . ASP A 1 95 ? 11.821 -2.813 17.234 1.00 79.81 95 ASP A O 1
ATOM 742 N N . PRO A 1 96 ? 10.546 -1.744 18.767 1.00 78.12 96 PRO A N 1
ATOM 743 C CA . PRO A 1 96 ? 9.581 -1.262 17.798 1.00 78.12 96 PRO A CA 1
ATOM 744 C C . PRO A 1 96 ? 10.220 -0.230 16.871 1.00 78.12 96 PRO A C 1
ATOM 746 O O . PRO A 1 96 ? 10.870 0.725 17.298 1.00 78.12 96 PRO A O 1
ATOM 749 N N . SER A 1 97 ? 9.997 -0.418 15.575 1.00 92.19 97 SER A N 1
ATOM 750 C CA . SER A 1 97 ? 10.402 0.504 14.521 1.00 92.19 97 SER A CA 1
ATOM 751 C C . SER A 1 97 ? 9.228 0.710 13.566 1.00 92.19 97 SER A C 1
ATOM 753 O O . SER A 1 97 ? 8.481 -0.242 13.344 1.00 92.19 97 SER A O 1
ATOM 755 N N . PRO A 1 98 ? 9.045 1.911 12.987 1.00 95.06 98 PRO A N 1
ATOM 756 C CA . PRO A 1 98 ? 7.947 2.177 12.064 1.00 95.06 98 PRO A CA 1
ATOM 757 C C . PRO A 1 98 ? 7.836 1.133 10.946 1.00 95.06 98 PRO A C 1
ATOM 759 O O . PRO A 1 98 ? 8.836 0.823 10.288 1.00 95.06 98 PRO A O 1
ATOM 762 N N . ILE A 1 99 ? 6.617 0.642 10.697 1.00 96.50 99 ILE A N 1
ATOM 763 C CA . ILE A 1 99 ? 6.340 -0.307 9.611 1.00 96.50 99 ILE A CA 1
ATOM 764 C C . ILE A 1 99 ? 6.280 0.464 8.292 1.00 96.50 99 ILE A C 1
ATOM 766 O O . ILE A 1 99 ? 5.274 1.088 7.965 1.00 96.50 99 ILE A O 1
ATOM 770 N N . ALA A 1 100 ? 7.365 0.431 7.530 1.00 95.19 100 ALA A N 1
ATOM 771 C CA . ALA A 1 100 ? 7.538 1.207 6.309 1.00 95.19 100 ALA A CA 1
ATOM 772 C C . ALA A 1 100 ? 6.771 0.631 5.112 1.00 95.19 100 ALA A C 1
ATOM 774 O O . ALA A 1 100 ? 6.289 1.379 4.265 1.00 95.19 100 ALA A O 1
ATOM 775 N N . ALA A 1 101 ? 6.663 -0.696 5.031 1.00 95.69 101 ALA A N 1
ATOM 776 C CA . ALA A 1 101 ? 5.940 -1.378 3.967 1.00 95.69 101 ALA A CA 1
ATOM 777 C C . ALA A 1 101 ? 5.319 -2.679 4.482 1.00 95.69 101 ALA A C 1
ATOM 779 O O . ALA A 1 101 ? 5.858 -3.326 5.380 1.00 95.69 101 ALA A O 1
ATOM 780 N N . LEU A 1 102 ? 4.182 -3.064 3.902 1.00 96.06 102 LEU A N 1
ATOM 781 C CA . LEU A 1 102 ? 3.454 -4.278 4.256 1.00 96.06 102 LEU A CA 1
ATOM 782 C C . LEU A 1 102 ? 2.786 -4.862 3.009 1.00 96.06 102 LEU A C 1
ATOM 784 O O . LEU A 1 102 ? 2.181 -4.120 2.233 1.00 96.06 102 LEU A O 1
ATOM 788 N N . LYS A 1 103 ? 2.894 -6.182 2.820 1.00 95.50 103 LYS A N 1
ATOM 789 C CA . LYS A 1 103 ? 2.245 -6.920 1.731 1.00 95.50 103 LYS A CA 1
ATOM 790 C C . LYS A 1 103 ? 1.754 -8.287 2.173 1.00 95.50 103 LYS A C 1
ATOM 792 O O . LYS A 1 103 ? 2.451 -9.022 2.866 1.00 95.50 103 LYS A O 1
ATOM 797 N N . THR A 1 104 ? 0.572 -8.654 1.707 1.00 93.06 104 THR A N 1
ATOM 798 C CA . THR A 1 104 ? -0.050 -9.954 1.946 1.00 93.06 104 THR A CA 1
ATOM 799 C C . THR A 1 104 ? 0.015 -10.836 0.701 1.00 93.06 104 THR A C 1
ATOM 801 O O . THR A 1 104 ? -0.096 -10.335 -0.418 1.00 93.06 104 THR A O 1
ATOM 804 N N . ASN A 1 105 ? 0.225 -12.141 0.883 1.00 89.94 105 ASN A N 1
ATOM 805 C CA . ASN A 1 105 ? 0.140 -13.124 -0.204 1.00 89.94 105 ASN A CA 1
ATOM 806 C C . ASN A 1 105 ? -1.202 -13.879 -0.178 1.00 89.94 105 ASN A C 1
ATOM 808 O O . ASN A 1 105 ? -2.079 -13.602 0.651 1.00 89.94 105 ASN A O 1
ATOM 812 N N . ARG A 1 106 ? -1.395 -14.818 -1.113 1.00 84.31 106 ARG A N 1
ATOM 813 C CA . ARG A 1 106 ? -2.668 -15.544 -1.257 1.00 84.31 106 ARG A CA 1
ATOM 814 C C . ARG A 1 106 ? -2.887 -16.545 -0.131 1.00 84.31 106 ARG A C 1
ATOM 816 O O . ARG A 1 106 ? -4.033 -16.789 0.236 1.00 84.31 106 ARG A O 1
ATOM 823 N N . GLU A 1 107 ? -1.814 -17.056 0.462 1.00 84.12 107 GLU A N 1
ATOM 824 C CA . GLU A 1 107 ? -1.875 -17.902 1.654 1.00 84.12 107 GLU A CA 1
ATOM 825 C C . GLU A 1 107 ? -2.181 -17.148 2.961 1.00 84.12 107 GLU A C 1
ATOM 827 O O . GLU A 1 107 ? -2.279 -17.762 4.029 1.00 84.12 107 GLU A O 1
ATOM 832 N N . GLY A 1 108 ? -2.321 -15.820 2.910 1.00 84.62 108 GLY A N 1
ATOM 833 C CA . GLY A 1 108 ? -2.588 -14.995 4.087 1.00 84.62 108 GLY A CA 1
ATOM 834 C C . GLY A 1 108 ? -1.363 -14.760 4.974 1.00 84.62 108 GLY A C 1
ATOM 835 O O . GLY A 1 108 ? -1.522 -14.339 6.124 1.00 84.62 108 GLY A O 1
ATOM 836 N N . GLN A 1 109 ? -0.152 -15.010 4.467 1.00 90.25 109 GLN A N 1
ATOM 837 C CA . GLN A 1 109 ? 1.065 -14.504 5.094 1.00 90.25 109 GLN A CA 1
ATOM 838 C C . GLN A 1 109 ? 1.165 -12.994 4.895 1.00 90.25 109 GLN A C 1
ATOM 840 O O . GLN A 1 109 ? 0.705 -12.434 3.898 1.00 90.25 109 GLN A O 1
ATOM 845 N N . VAL A 1 110 ? 1.791 -12.341 5.864 1.00 93.31 110 VAL A N 1
ATOM 846 C CA . VAL A 1 110 ? 2.066 -10.911 5.868 1.00 93.31 110 VAL A CA 1
ATOM 847 C C . VAL A 1 110 ? 3.575 -10.733 5.909 1.00 93.31 110 VAL A C 1
ATOM 849 O O . VAL A 1 110 ? 4.221 -11.125 6.877 1.00 93.31 110 VAL A O 1
ATOM 852 N N . LEU A 1 111 ? 4.124 -10.135 4.860 1.00 95.38 111 LEU A N 1
ATOM 853 C CA . LEU A 1 111 ? 5.484 -9.619 4.825 1.00 95.38 111 LEU A CA 1
ATOM 854 C C . LEU A 1 111 ? 5.440 -8.156 5.244 1.00 95.38 111 LEU A C 1
ATOM 856 O O . LEU A 1 111 ? 4.623 -7.385 4.735 1.00 95.38 111 LEU A O 1
ATOM 860 N N . PHE A 1 112 ? 6.324 -7.770 6.150 1.00 95.62 112 PHE A N 1
ATOM 861 C CA . PHE A 1 112 ? 6.461 -6.386 6.574 1.00 95.62 112 PHE A CA 1
ATOM 862 C C . PHE A 1 112 ? 7.928 -5.983 6.645 1.00 95.62 112 PHE A C 1
ATOM 864 O O . PHE A 1 112 ? 8.820 -6.806 6.855 1.00 95.62 112 PHE A O 1
ATOM 871 N N . ALA A 1 113 ? 8.163 -4.692 6.459 1.00 95.31 113 ALA A N 1
ATOM 872 C CA . ALA A 1 113 ? 9.477 -4.084 6.511 1.00 95.31 113 ALA A CA 1
ATOM 873 C C . ALA A 1 113 ? 9.468 -2.882 7.448 1.00 95.31 113 ALA A C 1
ATOM 875 O O . ALA A 1 113 ? 8.488 -2.139 7.521 1.00 95.31 113 ALA A O 1
ATOM 876 N N . GLU A 1 114 ? 10.583 -2.683 8.137 1.00 94.94 114 GLU A N 1
ATOM 877 C CA . GLU A 1 114 ? 10.766 -1.612 9.105 1.00 94.94 114 GLU A CA 1
ATOM 878 C C . GLU A 1 114 ? 11.810 -0.596 8.647 1.00 94.94 114 GLU A C 1
ATOM 880 O O . GLU A 1 114 ? 12.786 -0.924 7.963 1.00 94.94 114 GLU A O 1
ATOM 885 N N . TYR A 1 115 ? 11.677 0.643 9.127 1.00 93.38 115 TYR A N 1
ATOM 886 C CA . TYR A 1 115 ? 12.724 1.651 8.943 1.00 93.38 115 TYR A CA 1
ATOM 887 C C . TYR A 1 115 ? 14.046 1.302 9.643 1.00 93.38 115 TYR A C 1
ATOM 889 O O . TYR A 1 115 ? 15.083 1.836 9.259 1.00 93.38 115 TYR A O 1
ATOM 897 N N . SER A 1 116 ? 14.045 0.364 10.596 1.00 92.12 116 SER A N 1
ATOM 898 C CA . SER A 1 116 ? 15.264 -0.235 11.162 1.00 92.12 116 SER A CA 1
ATOM 899 C C . SER A 1 116 ? 16.087 -1.031 10.137 1.00 92.12 116 SER A C 1
ATOM 901 O O . SER A 1 116 ? 17.235 -1.375 10.407 1.00 92.12 116 SER A O 1
ATOM 903 N N . GLY A 1 117 ? 15.502 -1.347 8.977 1.00 91.19 117 GLY A N 1
ATOM 904 C CA . GLY A 1 117 ? 16.072 -2.248 7.979 1.00 91.19 117 GLY A CA 1
ATOM 905 C C . GLY A 1 117 ? 15.756 -3.725 8.231 1.00 91.19 117 GLY A C 1
ATOM 906 O O . GLY A 1 117 ? 16.309 -4.607 7.565 1.00 91.19 117 GLY A O 1
ATOM 907 N N . SER A 1 118 ? 14.873 -4.003 9.194 1.00 92.69 118 SER A N 1
ATOM 908 C CA . SER A 1 118 ? 14.375 -5.347 9.485 1.00 92.69 118 SER A CA 1
ATOM 909 C C . SER A 1 118 ? 13.245 -5.749 8.549 1.00 92.69 118 SER A C 1
ATOM 911 O O . SER A 1 118 ? 12.433 -4.922 8.133 1.00 92.69 118 SER A O 1
ATOM 913 N N . ILE A 1 119 ? 13.189 -7.042 8.255 1.00 93.75 119 ILE A N 1
ATOM 914 C CA . ILE A 1 119 ? 12.097 -7.688 7.533 1.00 93.75 119 ILE A CA 1
ATOM 915 C C . ILE A 1 119 ? 11.517 -8.746 8.453 1.00 93.75 119 ILE A C 1
ATOM 917 O O . ILE A 1 119 ? 12.269 -9.487 9.096 1.00 93.75 119 ILE A O 1
ATOM 921 N N . GLY A 1 120 ? 10.194 -8.827 8.497 1.00 93.38 120 GLY A N 1
ATOM 922 C CA . GLY A 1 120 ? 9.508 -9.884 9.214 1.00 93.38 120 GLY A CA 1
ATOM 923 C C . GLY A 1 120 ? 8.383 -10.521 8.418 1.00 93.38 120 GLY A C 1
ATOM 924 O O . GLY A 1 120 ? 7.847 -9.955 7.461 1.00 93.38 120 GLY A O 1
ATOM 925 N N . LEU A 1 121 ? 8.050 -11.733 8.843 1.00 93.50 121 LEU A N 1
ATOM 926 C CA . LEU A 1 121 ? 6.997 -12.570 8.293 1.00 93.50 121 LEU A CA 1
ATOM 927 C C . LEU A 1 121 ? 5.996 -12.900 9.392 1.00 93.50 121 LEU A C 1
ATOM 929 O O . LEU A 1 121 ? 6.374 -13.205 10.523 1.00 93.50 121 LEU A O 1
ATOM 933 N N . MET A 1 122 ? 4.712 -12.882 9.053 1.00 91.62 122 MET A N 1
ATOM 934 C CA . MET A 1 122 ? 3.627 -13.290 9.944 1.00 91.62 122 MET A CA 1
ATOM 935 C C . MET A 1 122 ? 2.635 -14.182 9.209 1.00 91.62 122 MET A C 1
ATOM 937 O O . MET A 1 122 ? 2.430 -14.036 8.006 1.00 91.62 122 MET A O 1
ATOM 941 N N . LYS A 1 123 ? 1.951 -15.060 9.940 1.00 88.75 123 LYS A N 1
ATOM 942 C CA . LYS A 1 123 ? 0.787 -15.812 9.450 1.00 88.75 123 LYS A CA 1
ATOM 943 C C . LYS A 1 123 ? -0.215 -15.943 10.589 1.00 88.75 123 LYS A C 1
ATOM 945 O O . LYS A 1 123 ? 0.181 -16.148 11.731 1.00 88.75 123 LYS A O 1
ATOM 950 N N . ASN A 1 124 ? -1.506 -15.804 10.291 1.00 84.06 124 ASN A N 1
ATOM 951 C CA . ASN A 1 124 ? -2.581 -15.901 11.290 1.00 84.06 124 ASN A CA 1
ATOM 952 C C . ASN A 1 124 ? -2.372 -15.007 12.525 1.00 84.06 124 ASN A C 1
ATOM 954 O O . ASN A 1 124 ? -2.606 -15.443 13.645 1.00 84.06 124 ASN A O 1
ATOM 958 N N . ASP A 1 125 ? -1.920 -13.767 12.321 1.00 84.31 125 ASP A N 1
ATOM 959 C CA . ASP A 1 125 ? -1.684 -12.798 13.403 1.00 84.31 125 ASP A CA 1
ATOM 960 C C . ASP A 1 125 ? -0.543 -13.171 14.371 1.00 84.31 125 A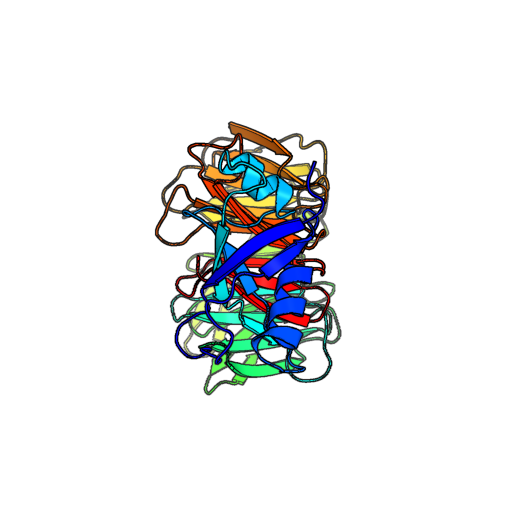SP A C 1
ATOM 962 O O . ASP A 1 125 ? -0.380 -12.546 15.416 1.00 84.31 125 ASP A O 1
ATOM 966 N N . VAL A 1 126 ? 0.298 -14.138 13.988 1.00 86.38 126 VAL A N 1
ATOM 967 C CA . VAL A 1 126 ? 1.479 -14.581 14.736 1.00 86.38 126 VAL A CA 1
ATOM 968 C C . VAL A 1 126 ? 2.740 -14.312 13.920 1.00 86.38 126 VAL A C 1
ATOM 970 O O . VAL A 1 126 ? 2.783 -14.581 12.717 1.00 86.38 126 VAL A O 1
ATOM 973 N N . HIS A 1 127 ? 3.774 -13.781 14.575 1.00 88.00 127 HIS A N 1
ATOM 974 C CA . HIS A 1 127 ? 5.091 -13.596 13.967 1.00 88.00 127 HIS A CA 1
ATOM 975 C C . HIS A 1 127 ? 5.781 -14.942 13.740 1.00 88.00 127 HIS A C 1
ATOM 977 O O . HIS A 1 127 ? 5.852 -15.763 14.650 1.00 88.00 127 HIS A O 1
ATOM 983 N N . LEU A 1 128 ? 6.292 -15.144 12.528 1.00 88.81 128 LEU A N 1
ATOM 984 C CA . LEU A 1 128 ? 7.074 -16.315 12.137 1.00 88.81 128 LEU A CA 1
ATOM 985 C C . LEU A 1 128 ? 8.572 -16.051 12.311 1.00 88.81 128 LEU A C 1
ATOM 987 O O . LEU A 1 128 ? 9.258 -16.839 12.949 1.00 88.81 128 LEU A O 1
ATOM 991 N N . SER A 1 129 ? 9.051 -14.917 11.795 1.00 88.69 129 SER A N 1
ATOM 992 C CA . SER A 1 129 ? 10.436 -14.459 11.943 1.00 88.69 129 SER A CA 1
ATOM 993 C C . SER A 1 129 ? 10.538 -12.948 11.782 1.00 88.69 129 SER A C 1
ATOM 995 O O . SER A 1 129 ? 9.675 -12.300 11.183 1.00 88.69 129 SER A O 1
ATOM 997 N N . LYS A 1 130 ? 11.624 -12.385 12.317 1.00 88.94 130 LYS A N 1
ATOM 998 C CA . LYS A 1 130 ? 12.068 -11.011 12.072 1.00 88.94 130 LYS A CA 1
ATOM 999 C C . LYS A 1 130 ? 13.588 -10.972 12.151 1.00 88.94 130 LYS A C 1
ATOM 1001 O O . LYS A 1 130 ? 14.160 -11.365 13.165 1.00 88.94 130 LYS A O 1
ATOM 1006 N N . SER A 1 131 ? 14.243 -10.453 11.120 1.00 86.94 131 SER A N 1
ATOM 1007 C CA . SER A 1 131 ? 15.692 -10.245 11.147 1.00 86.94 131 SER A CA 1
ATOM 1008 C C . SER A 1 131 ? 16.116 -9.056 10.281 1.00 86.94 131 SER A C 1
ATOM 1010 O O . SER A 1 131 ? 15.362 -8.566 9.437 1.00 86.94 131 SER A O 1
ATOM 1012 N N . SER A 1 132 ? 17.315 -8.528 10.540 1.00 87.19 132 SER A N 1
ATOM 1013 C CA . SER A 1 132 ? 17.852 -7.363 9.827 1.00 87.19 132 SER A CA 1
ATOM 1014 C C . SER A 1 132 ? 18.340 -7.754 8.432 1.00 87.19 132 SER A C 1
ATOM 1016 O O . SER A 1 132 ? 19.223 -8.599 8.280 1.00 87.19 132 SER A O 1
ATOM 1018 N N . ALA A 1 133 ? 17.793 -7.110 7.402 1.00 83.12 133 ALA A N 1
ATOM 1019 C CA . ALA A 1 133 ? 18.242 -7.284 6.022 1.00 83.12 133 ALA A CA 1
ATOM 1020 C C . ALA A 1 133 ? 19.301 -6.264 5.610 1.00 83.12 133 ALA A C 1
ATOM 1022 O O . ALA A 1 133 ? 20.181 -6.569 4.792 1.00 83.12 133 ALA A O 1
ATOM 1023 N N . SER A 1 134 ? 19.209 -5.072 6.199 1.00 85.00 134 SER A N 1
ATOM 1024 C CA . SER A 1 134 ? 20.084 -3.932 5.977 1.00 85.00 134 SER A CA 1
ATOM 1025 C C . SER A 1 134 ? 20.201 -3.093 7.249 1.00 85.00 134 SER A C 1
ATOM 1027 O O . SER A 1 134 ? 19.349 -3.158 8.130 1.00 85.00 134 SER A O 1
ATOM 1029 N N . ARG A 1 135 ? 21.250 -2.266 7.321 1.00 86.25 135 ARG A N 1
ATOM 1030 C CA . ARG A 1 135 ? 21.370 -1.185 8.318 1.00 86.25 135 ARG A CA 1
ATOM 1031 C C . ARG A 1 135 ? 20.616 0.080 7.904 1.00 86.25 135 ARG A C 1
ATOM 1033 O O . ARG A 1 135 ? 20.569 1.042 8.664 1.00 86.25 135 ARG A O 1
ATOM 1040 N N . SER A 1 136 ? 20.097 0.094 6.682 1.00 87.31 136 SER A N 1
ATOM 1041 C CA . SER A 1 136 ? 19.331 1.195 6.117 1.00 87.31 136 SER A CA 1
ATOM 1042 C C . SER A 1 136 ? 17.849 0.826 6.028 1.00 87.31 136 SER A C 1
ATOM 1044 O O . SER A 1 136 ? 17.532 -0.363 5.926 1.00 87.31 136 SER A O 1
ATOM 1046 N N . PRO A 1 137 ? 16.945 1.821 6.020 1.00 91.06 137 PRO A N 1
ATOM 1047 C CA . PRO A 1 137 ? 15.509 1.583 5.951 1.00 91.06 137 PRO A CA 1
ATOM 1048 C C . PRO A 1 137 ? 15.097 0.722 4.752 1.00 91.06 137 PRO A C 1
ATOM 1050 O O . PRO A 1 137 ? 15.431 1.041 3.608 1.00 91.06 137 PRO A O 1
ATOM 1053 N N . VAL A 1 138 ? 14.320 -0.333 5.006 1.00 93.25 138 VAL A N 1
ATOM 1054 C CA . VAL A 1 138 ? 13.643 -1.100 3.952 1.00 93.25 138 VAL A CA 1
ATOM 1055 C C . VAL A 1 138 ? 12.285 -0.441 3.740 1.00 93.25 138 VAL A C 1
ATOM 1057 O O . VAL A 1 138 ? 11.472 -0.401 4.658 1.00 93.25 138 VAL A O 1
ATOM 1060 N N . THR A 1 139 ? 12.046 0.123 2.557 1.00 92.81 139 THR A N 1
ATOM 1061 C CA . THR A 1 139 ? 10.865 0.968 2.288 1.00 92.81 139 THR A CA 1
ATOM 1062 C C . THR A 1 139 ? 9.952 0.407 1.211 1.00 92.81 139 THR A C 1
ATOM 1064 O O . THR A 1 139 ? 8.866 0.934 0.997 1.00 92.81 139 THR A O 1
ATOM 1067 N N . SER A 1 140 ? 10.366 -0.654 0.520 1.00 94.44 140 SER A N 1
ATOM 1068 C CA . SER A 1 140 ? 9.536 -1.317 -0.473 1.00 94.44 140 SER A CA 1
ATOM 1069 C C . SER A 1 140 ? 9.760 -2.818 -0.463 1.00 94.44 140 SER A C 1
ATOM 1071 O O . SER A 1 140 ? 10.883 -3.298 -0.304 1.00 94.44 140 SER A O 1
ATOM 1073 N N . ILE A 1 141 ? 8.668 -3.551 -0.633 1.00 96.06 141 ILE A N 1
ATOM 1074 C CA . ILE A 1 141 ? 8.629 -5.008 -0.666 1.00 96.06 141 ILE A CA 1
ATOM 1075 C C . ILE A 1 141 ? 7.599 -5.451 -1.704 1.00 96.06 141 ILE A C 1
ATOM 1077 O O . ILE A 1 141 ? 6.581 -4.782 -1.897 1.00 96.06 141 ILE A O 1
ATOM 1081 N N . CYS A 1 142 ? 7.829 -6.589 -2.349 1.00 95.38 142 CYS A N 1
ATOM 1082 C CA . CYS A 1 142 ? 6.820 -7.242 -3.178 1.00 95.38 142 CYS A CA 1
ATOM 1083 C C . CYS A 1 142 ? 7.018 -8.759 -3.188 1.00 95.38 142 CYS A C 1
ATOM 1085 O O . CYS A 1 142 ? 8.145 -9.247 -3.121 1.00 95.38 142 CYS A O 1
ATOM 1087 N N . TRP A 1 143 ? 5.918 -9.502 -3.266 1.00 95.12 143 TRP A N 1
ATOM 1088 C CA . TRP A 1 143 ? 5.952 -10.952 -3.431 1.00 95.12 143 TRP A CA 1
ATOM 1089 C C . TRP A 1 143 ? 6.279 -11.315 -4.883 1.00 95.12 143 TRP A C 1
ATOM 1091 O O . TRP A 1 143 ? 5.751 -10.696 -5.807 1.00 95.12 143 TRP A O 1
ATOM 1101 N N . LEU A 1 144 ? 7.141 -12.315 -5.062 1.00 94.12 144 LEU A N 1
ATOM 1102 C CA . LEU A 1 144 ? 7.428 -12.948 -6.352 1.00 94.12 144 LEU A CA 1
ATOM 1103 C C . LEU A 1 144 ? 6.534 -14.180 -6.535 1.00 94.12 144 LEU A C 1
ATOM 1105 O O . LEU A 1 144 ? 5.966 -14.396 -7.601 1.00 94.12 144 LEU A O 1
ATOM 1109 N N . ASP A 1 145 ? 6.361 -14.933 -5.450 1.00 91.31 145 ASP A N 1
ATOM 1110 C CA . ASP A 1 145 ? 5.423 -16.043 -5.290 1.00 91.31 145 ASP A CA 1
ATOM 1111 C C . ASP A 1 145 ? 5.082 -16.214 -3.797 1.00 91.31 145 ASP A C 1
ATOM 1113 O O . ASP A 1 145 ? 5.291 -15.293 -3.007 1.00 91.31 145 ASP A O 1
ATOM 1117 N N . GLU A 1 146 ? 4.527 -17.362 -3.400 1.00 87.88 146 GLU A N 1
ATOM 1118 C CA . GLU A 1 146 ? 4.103 -17.603 -2.016 1.00 87.88 146 GLU A CA 1
ATOM 1119 C C . GLU A 1 146 ? 5.267 -17.618 -1.012 1.00 87.88 146 GLU A C 1
ATOM 1121 O O . GLU A 1 146 ? 5.060 -17.265 0.143 1.00 87.88 146 GLU A O 1
ATOM 1126 N N . ASN A 1 147 ? 6.486 -17.971 -1.435 1.00 89.75 147 ASN A N 1
ATOM 1127 C CA . ASN A 1 147 ? 7.641 -18.115 -0.543 1.00 89.75 147 ASN A CA 1
ATOM 1128 C C . ASN A 1 147 ? 8.807 -17.191 -0.892 1.00 89.75 147 ASN A C 1
ATOM 1130 O O . ASN A 1 147 ? 9.744 -17.080 -0.110 1.00 89.75 147 ASN A O 1
ATOM 1134 N N . ARG A 1 148 ? 8.806 -16.528 -2.045 1.00 93.19 148 ARG A N 1
ATOM 1135 C CA . ARG A 1 148 ? 9.905 -15.656 -2.467 1.00 93.19 148 ARG A CA 1
ATOM 1136 C C . ARG A 1 148 ? 9.414 -14.238 -2.663 1.00 93.19 148 ARG A C 1
ATOM 1138 O O . ARG A 1 148 ? 8.307 -13.993 -3.136 1.00 93.19 148 ARG A O 1
ATOM 1145 N N . PHE A 1 149 ? 10.251 -13.284 -2.290 1.00 94.81 149 PHE A N 1
ATOM 1146 C CA . PHE A 1 149 ? 9.917 -11.867 -2.296 1.00 94.81 149 PHE A CA 1
ATOM 1147 C C . PHE A 1 149 ? 11.147 -11.021 -2.615 1.00 94.81 149 PHE A C 1
ATOM 1149 O O . PHE A 1 149 ? 12.286 -11.445 -2.425 1.00 94.81 149 PHE A O 1
ATOM 1156 N N . ALA A 1 150 ? 10.912 -9.810 -3.105 1.00 94.69 150 ALA A N 1
ATOM 1157 C CA . ALA A 1 150 ? 11.940 -8.801 -3.292 1.00 94.69 150 ALA A CA 1
ATOM 1158 C C . ALA A 1 150 ? 11.771 -7.683 -2.265 1.00 94.69 150 ALA A C 1
ATOM 1160 O O . ALA A 1 150 ? 10.649 -7.291 -1.935 1.00 94.69 150 ALA A O 1
ATOM 1161 N N . VAL A 1 151 ? 12.893 -7.151 -1.793 1.00 94.00 151 VAL A N 1
ATOM 1162 C CA . VAL A 1 151 ? 12.953 -6.034 -0.846 1.00 94.00 151 VAL A CA 1
ATOM 1163 C C . VAL A 1 151 ? 13.926 -4.978 -1.326 1.00 94.00 151 VAL A C 1
ATOM 1165 O O . VAL A 1 151 ? 14.920 -5.286 -1.977 1.00 94.00 151 VAL A O 1
ATOM 1168 N N . GLY A 1 152 ? 13.665 -3.728 -0.978 1.00 92.19 152 GLY A N 1
ATOM 1169 C CA . GLY A 1 152 ? 14.554 -2.622 -1.285 1.00 92.19 152 GLY A CA 1
ATOM 1170 C C . GLY A 1 152 ? 14.213 -1.392 -0.461 1.00 92.19 152 GLY A C 1
ATOM 1171 O O . GLY A 1 152 ? 13.216 -1.352 0.267 1.00 92.19 152 GLY A O 1
ATOM 1172 N N . GLY A 1 153 ? 15.064 -0.379 -0.536 1.00 87.62 153 GLY A N 1
ATOM 1173 C CA . GLY A 1 153 ? 14.818 0.859 0.182 1.00 87.62 153 GLY A CA 1
ATOM 1174 C C . GLY A 1 153 ? 15.933 1.879 0.061 1.00 87.62 153 GLY A C 1
ATOM 1175 O O . GLY A 1 153 ? 16.771 1.831 -0.842 1.00 87.62 153 GLY A O 1
ATOM 1176 N N . VAL A 1 154 ? 15.950 2.822 0.999 1.00 84.31 154 VAL A N 1
ATOM 1177 C CA . VAL A 1 154 ? 16.868 3.962 0.969 1.00 84.31 154 VAL A CA 1
ATOM 1178 C C . VAL A 1 154 ? 18.302 3.472 1.144 1.00 84.31 154 VAL A C 1
ATOM 1180 O O . VAL A 1 154 ? 18.676 2.993 2.209 1.00 84.31 154 VAL A O 1
ATOM 1183 N N . GLY A 1 155 ? 19.111 3.581 0.089 1.00 79.12 155 GLY A N 1
ATOM 1184 C CA . GLY A 1 155 ? 20.488 3.073 0.086 1.00 79.12 155 GLY A CA 1
ATOM 1185 C C . GLY A 1 155 ? 20.595 1.543 0.089 1.00 79.12 155 GLY A C 1
ATOM 1186 O O . GLY A 1 155 ? 21.697 1.014 0.211 1.00 79.12 155 GLY A O 1
ATOM 1187 N N . LEU A 1 156 ? 19.473 0.833 -0.062 1.00 81.62 156 LEU A N 1
ATOM 1188 C CA . LEU A 1 156 ? 19.413 -0.617 -0.172 1.00 81.62 156 LEU A CA 1
ATOM 1189 C C . LEU A 1 156 ? 19.023 -0.991 -1.611 1.00 81.62 156 LEU A C 1
ATOM 1191 O O . LEU A 1 156 ? 17.872 -0.752 -1.995 1.00 81.62 156 LEU A O 1
ATOM 1195 N N . PRO A 1 157 ? 19.938 -1.574 -2.409 1.00 83.44 157 PRO A N 1
ATOM 1196 C CA . PRO A 1 157 ? 19.570 -2.115 -3.712 1.00 83.44 157 PRO A CA 1
ATOM 1197 C C . PRO A 1 157 ? 18.542 -3.237 -3.555 1.00 83.44 157 PRO A C 1
ATOM 1199 O O . PRO A 1 157 ? 18.442 -3.846 -2.488 1.00 83.44 157 PRO A O 1
ATOM 1202 N N . ALA A 1 158 ? 17.798 -3.526 -4.622 1.00 87.31 158 ALA A N 1
ATOM 1203 C CA . ALA A 1 158 ? 16.840 -4.624 -4.606 1.00 87.31 158 ALA A CA 1
ATOM 1204 C C . ALA A 1 158 ? 17.542 -5.955 -4.274 1.00 87.31 158 ALA A C 1
ATOM 1206 O O . ALA A 1 158 ? 18.527 -6.334 -4.910 1.00 87.31 158 ALA A O 1
ATOM 1207 N N . LEU A 1 159 ? 17.028 -6.662 -3.272 1.00 89.69 159 LEU A N 1
ATOM 1208 C CA . LEU A 1 159 ? 17.467 -7.994 -2.871 1.00 89.69 159 LEU A CA 1
ATOM 1209 C C . LEU A 1 159 ? 16.324 -8.978 -3.090 1.00 89.69 159 LEU A C 1
ATOM 1211 O O . LEU A 1 159 ? 15.170 -8.656 -2.809 1.00 89.69 159 LEU A O 1
ATOM 1215 N N . LEU A 1 160 ? 16.656 -10.183 -3.546 1.00 91.62 160 LEU A N 1
ATOM 1216 C CA . LEU A 1 160 ? 15.712 -11.294 -3.604 1.00 91.62 160 LEU A CA 1
ATOM 1217 C C . LEU A 1 160 ? 15.890 -12.153 -2.359 1.00 91.62 160 LEU A C 1
ATOM 1219 O O . LEU A 1 160 ? 17.014 -12.424 -1.926 1.00 91.62 160 LEU A O 1
ATOM 1223 N N . CYS A 1 161 ? 14.776 -12.581 -1.793 1.00 92.75 161 CYS A N 1
ATOM 1224 C CA . CYS A 1 161 ? 14.715 -13.346 -0.564 1.00 92.75 161 CYS A CA 1
ATOM 1225 C C . CYS A 1 161 ? 13.762 -14.529 -0.733 1.00 92.75 161 CYS A C 1
ATOM 1227 O O . CYS A 1 161 ? 12.792 -14.458 -1.488 1.00 92.75 161 CYS A O 1
ATOM 1229 N N . GLY A 1 162 ? 14.056 -15.613 -0.025 1.00 90.75 162 GLY A N 1
ATOM 1230 C CA . GLY A 1 162 ? 13.184 -16.771 0.126 1.00 90.75 162 GLY A CA 1
ATOM 1231 C C . GLY A 1 162 ? 12.767 -16.920 1.583 1.00 90.75 162 GLY A C 1
ATOM 1232 O O . GLY A 1 162 ? 13.510 -16.526 2.478 1.00 90.75 162 GLY A O 1
ATOM 1233 N N . ALA A 1 163 ? 11.588 -17.481 1.810 1.00 88.69 163 ALA A N 1
ATOM 1234 C CA . ALA A 1 163 ? 11.040 -17.853 3.101 1.00 88.69 163 ALA A CA 1
ATOM 1235 C C . ALA A 1 163 ? 10.888 -19.373 3.148 1.00 88.69 163 ALA A C 1
ATOM 1237 O O . ALA A 1 163 ? 10.240 -19.970 2.289 1.00 88.69 163 ALA A O 1
ATOM 1238 N N . LYS A 1 164 ? 11.489 -20.005 4.152 1.00 85.06 164 LYS A N 1
ATOM 1239 C CA . LYS A 1 164 ? 11.392 -21.445 4.383 1.00 85.06 164 LYS A CA 1
ATOM 1240 C C . LYS A 1 164 ? 11.500 -21.719 5.875 1.00 85.06 164 LYS A C 1
ATOM 1242 O O . LYS A 1 164 ? 12.287 -21.082 6.564 1.00 85.06 164 LYS A O 1
ATOM 1247 N N . ASP A 1 165 ? 10.699 -22.661 6.367 1.00 82.19 165 ASP A N 1
ATOM 1248 C CA . ASP A 1 165 ? 10.711 -23.080 7.775 1.00 82.19 165 ASP A CA 1
ATOM 1249 C C . ASP A 1 165 ? 10.546 -21.899 8.754 1.00 82.19 165 ASP A C 1
ATOM 1251 O O . ASP A 1 165 ? 11.226 -21.807 9.770 1.00 82.19 165 ASP A O 1
ATOM 1255 N N . SER A 1 166 ? 9.626 -20.982 8.425 1.00 80.00 166 SER A N 1
ATOM 1256 C CA . SER A 1 166 ? 9.332 -19.735 9.157 1.00 80.00 166 SER A CA 1
ATOM 1257 C C . SER A 1 166 ? 10.437 -18.677 9.162 1.00 80.00 166 SER A C 1
ATOM 1259 O O . SER A 1 166 ? 10.173 -17.561 9.597 1.00 80.00 166 SER A O 1
ATOM 1261 N N . GLU A 1 167 ? 11.612 -18.959 8.612 1.00 85.62 167 GLU A N 1
ATOM 1262 C CA . GLU A 1 167 ? 12.730 -18.025 8.486 1.00 85.62 167 GLU A CA 1
ATOM 1263 C C . GLU A 1 167 ? 12.872 -17.524 7.049 1.00 85.62 167 GLU A C 1
ATOM 1265 O O . GLU A 1 167 ? 12.374 -18.136 6.101 1.00 85.62 167 GLU A O 1
ATOM 1270 N N . TRP A 1 168 ? 13.570 -16.403 6.867 1.00 88.62 168 TRP A N 1
ATOM 1271 C CA . TRP A 1 168 ? 13.908 -15.903 5.537 1.00 88.62 168 TRP A CA 1
ATOM 1272 C C . TRP A 1 168 ? 15.418 -15.842 5.311 1.00 88.62 168 TRP A C 1
ATOM 1274 O O . TRP A 1 168 ? 16.212 -15.679 6.236 1.00 88.62 168 TRP A O 1
ATOM 1284 N N . TYR A 1 169 ? 15.822 -15.964 4.050 1.00 88.69 169 TYR A N 1
ATOM 1285 C CA . TYR A 1 169 ? 17.215 -15.946 3.619 1.00 88.69 169 TYR A CA 1
ATOM 1286 C C . TYR A 1 169 ? 17.378 -15.181 2.304 1.00 88.69 169 TYR A C 1
ATOM 1288 O O . TYR A 1 169 ? 16.433 -15.015 1.533 1.00 88.69 169 TYR A O 1
ATOM 1296 N N . LYS A 1 170 ? 18.591 -14.683 2.040 1.00 89.62 170 LYS A N 1
ATOM 1297 C CA . LYS A 1 170 ? 18.921 -14.000 0.780 1.00 89.62 170 LYS A CA 1
ATOM 1298 C C . LYS A 1 170 ? 19.094 -15.034 -0.331 1.00 89.62 170 LYS A C 1
ATOM 1300 O O . LYS A 1 170 ? 19.874 -15.971 -0.175 1.00 89.62 170 LYS A O 1
ATOM 1305 N N . LEU A 1 171 ? 18.401 -14.838 -1.448 1.00 87.81 171 LEU A N 1
ATOM 1306 C CA . LEU A 1 171 ? 18.541 -15.676 -2.632 1.00 87.81 171 LEU A CA 1
ATOM 1307 C C . LEU A 1 171 ? 19.706 -15.181 -3.496 1.00 87.81 171 LEU A C 1
ATOM 1309 O O . LEU A 1 171 ? 19.829 -13.974 -3.732 1.00 87.81 171 LEU A O 1
ATOM 1313 N N . PRO A 1 172 ? 20.545 -16.089 -4.016 1.00 83.94 172 PRO A N 1
ATOM 1314 C CA . PRO A 1 172 ? 21.527 -15.734 -5.026 1.00 83.94 172 PRO A CA 1
ATOM 1315 C C . PRO A 1 172 ? 20.836 -15.197 -6.284 1.00 83.94 172 PRO A C 1
ATOM 1317 O O . PRO A 1 172 ? 19.914 -15.821 -6.813 1.00 83.94 172 PRO A O 1
ATOM 1320 N N . CYS A 1 173 ? 21.307 -14.051 -6.775 1.00 78.44 173 CYS A N 1
ATOM 1321 C CA . CYS A 1 173 ? 20.918 -13.504 -8.068 1.00 78.44 173 CYS A CA 1
ATOM 1322 C C . CYS A 1 173 ? 22.114 -12.803 -8.707 1.00 78.44 173 CYS A C 1
ATOM 1324 O O . CYS A 1 173 ? 22.743 -11.936 -8.092 1.00 78.44 173 CYS A O 1
ATOM 1326 N N . ASN A 1 174 ? 22.461 -13.199 -9.930 1.00 67.06 174 ASN A N 1
ATOM 1327 C CA . ASN A 1 174 ? 23.528 -12.544 -10.674 1.00 67.06 174 ASN A CA 1
ATOM 1328 C C . ASN A 1 174 ? 23.082 -11.134 -11.100 1.00 67.06 174 ASN A C 1
ATOM 1330 O O . ASN A 1 174 ? 21.934 -10.919 -11.465 1.00 67.06 174 ASN A O 1
ATOM 1334 N N . ALA A 1 175 ? 23.996 -10.166 -11.066 1.00 61.00 175 ALA A N 1
ATOM 1335 C CA . ALA A 1 175 ? 23.821 -8.826 -11.640 1.00 61.00 175 ALA A CA 1
ATOM 1336 C C . ALA A 1 175 ? 22.693 -7.922 -11.083 1.00 61.00 175 ALA A C 1
ATOM 1338 O O . ALA A 1 175 ? 22.646 -6.758 -11.463 1.00 61.00 175 ALA A O 1
ATOM 1339 N N . LEU A 1 176 ? 21.849 -8.365 -10.142 1.00 68.88 176 LEU A N 1
ATOM 1340 C CA . LEU A 1 176 ? 20.879 -7.472 -9.480 1.00 68.88 176 LEU A CA 1
ATOM 1341 C C . LEU A 1 176 ? 21.566 -6.439 -8.555 1.00 68.88 176 LEU A C 1
ATOM 1343 O O . LEU A 1 176 ? 20.997 -5.404 -8.224 1.00 68.88 176 LEU A O 1
ATOM 1347 N N . SER A 1 177 ? 22.808 -6.712 -8.137 1.00 53.84 177 SER A N 1
ATOM 1348 C CA . SER A 1 177 ? 23.493 -6.035 -7.028 1.00 53.84 177 SER A CA 1
ATOM 1349 C C . SER A 1 177 ? 24.321 -4.791 -7.384 1.00 53.84 177 SER A C 1
ATOM 1351 O O . SER A 1 177 ? 25.121 -4.351 -6.559 1.00 53.84 177 SER A O 1
ATOM 1353 N N . GLN A 1 178 ? 24.150 -4.179 -8.559 1.00 54.59 178 GLN A N 1
ATOM 1354 C CA . GLN A 1 178 ? 24.897 -2.968 -8.921 1.00 54.59 178 GLN A CA 1
ATOM 1355 C C . GLN A 1 178 ? 23.952 -1.860 -9.419 1.00 54.59 178 GLN A C 1
ATOM 1357 O O . GLN A 1 178 ? 23.248 -2.032 -10.399 1.00 54.59 178 GLN A O 1
ATOM 1362 N N . SER A 1 179 ? 23.956 -0.723 -8.714 1.00 53.44 179 SER A N 1
ATOM 1363 C CA . SER A 1 179 ? 23.440 0.608 -9.099 1.00 53.44 179 SER A CA 1
ATOM 1364 C C . SER A 1 179 ? 21.948 0.963 -9.019 1.00 53.44 179 SER A C 1
ATOM 1366 O O . SER A 1 179 ? 21.640 2.137 -9.210 1.00 53.44 179 SER A O 1
ATOM 1368 N N . HIS A 1 180 ? 21.020 0.062 -8.697 1.00 61.81 180 HIS A N 1
ATOM 1369 C CA . HIS A 1 180 ? 19.597 0.440 -8.638 1.00 61.81 180 HIS A CA 1
ATOM 1370 C C . HIS A 1 180 ? 19.170 0.828 -7.219 1.00 61.81 180 HIS A C 1
ATOM 1372 O O . HIS A 1 180 ? 18.805 -0.025 -6.409 1.00 61.81 180 HIS A O 1
ATOM 1378 N N . LEU A 1 181 ? 19.237 2.127 -6.909 1.00 76.62 181 LEU A N 1
ATOM 1379 C CA . LEU A 1 181 ? 18.571 2.674 -5.727 1.00 76.62 181 LEU A CA 1
ATOM 1380 C C . LEU A 1 181 ? 17.075 2.358 -5.820 1.00 76.62 181 LEU A C 1
ATOM 1382 O O . LEU A 1 181 ? 16.466 2.545 -6.869 1.00 76.62 181 LEU A O 1
ATOM 1386 N N . CYS A 1 182 ? 16.494 1.868 -4.729 1.00 87.56 182 CYS A N 1
ATOM 1387 C CA . CYS A 1 182 ? 15.125 1.377 -4.727 1.00 87.56 182 CYS A CA 1
ATOM 1388 C C . CYS A 1 182 ? 14.222 2.297 -3.903 1.00 87.56 182 CYS A C 1
ATOM 1390 O O . CYS A 1 182 ? 14.377 2.414 -2.689 1.00 87.56 182 CYS A O 1
ATOM 1392 N N . SER A 1 183 ? 13.238 2.909 -4.554 1.00 92.38 183 SER A N 1
ATOM 1393 C CA . SER A 1 183 ? 12.134 3.613 -3.896 1.00 92.38 183 SER A CA 1
ATOM 1394 C C . SER A 1 183 ? 10.825 2.830 -3.964 1.00 92.38 183 SER A C 1
ATOM 1396 O O . SER A 1 183 ? 10.020 2.928 -3.041 1.00 92.38 183 SER A O 1
ATOM 1398 N N . SER A 1 184 ? 10.618 2.021 -5.007 1.00 94.38 184 SER A N 1
ATOM 1399 C CA . SER A 1 184 ? 9.420 1.190 -5.156 1.00 94.38 184 SER A CA 1
ATOM 1400 C C . SER A 1 184 ? 9.693 -0.110 -5.914 1.00 94.38 184 SER A C 1
ATOM 1402 O O . SER A 1 184 ? 10.544 -0.154 -6.800 1.00 94.38 184 SER A O 1
ATOM 1404 N N . LEU A 1 185 ? 8.962 -1.169 -5.563 1.00 95.88 185 LEU A N 1
ATOM 1405 C CA . LEU A 1 185 ? 9.050 -2.491 -6.178 1.00 95.88 185 LEU A CA 1
ATOM 1406 C C . LEU A 1 185 ? 7.678 -2.981 -6.631 1.00 95.88 185 LEU A C 1
ATOM 1408 O O . LEU A 1 185 ? 6.673 -2.787 -5.947 1.00 95.88 185 LEU A O 1
ATOM 1412 N N . GLY A 1 186 ? 7.658 -3.684 -7.758 1.00 95.06 186 GLY A N 1
ATOM 1413 C CA . GLY A 1 186 ? 6.493 -4.418 -8.232 1.00 95.06 186 GLY A CA 1
ATOM 1414 C C . GLY A 1 186 ? 6.916 -5.566 -9.133 1.00 95.06 186 GLY A C 1
ATOM 1415 O O . GLY A 1 186 ? 7.862 -5.434 -9.903 1.00 95.06 186 GLY A O 1
ATOM 1416 N N . PHE A 1 187 ? 6.204 -6.684 -9.076 1.00 94.12 187 PHE A N 1
ATOM 1417 C CA . PHE A 1 187 ? 6.541 -7.882 -9.840 1.00 94.12 187 PHE A CA 1
ATOM 1418 C C . PHE A 1 187 ? 5.332 -8.403 -10.620 1.00 94.12 187 PHE A C 1
ATOM 1420 O O . PHE A 1 187 ? 4.207 -8.358 -10.116 1.00 94.12 187 PHE A O 1
ATOM 1427 N N . THR A 1 188 ? 5.560 -8.883 -11.843 1.00 91.69 188 THR A N 1
ATOM 1428 C CA . THR A 1 188 ? 4.559 -9.604 -12.641 1.00 91.69 188 THR A CA 1
ATOM 1429 C C . THR A 1 188 ? 5.222 -10.746 -13.392 1.00 91.69 188 THR A C 1
ATOM 1431 O O . THR A 1 188 ? 6.192 -10.513 -14.106 1.00 91.69 188 THR A O 1
ATOM 1434 N N . GLY A 1 189 ? 4.706 -11.969 -13.241 1.00 88.81 189 GLY A N 1
ATOM 1435 C CA . GLY A 1 189 ? 5.190 -13.156 -13.952 1.00 88.81 189 GLY A CA 1
ATOM 1436 C C . GLY A 1 189 ? 6.680 -13.433 -13.738 1.00 88.81 189 GLY A C 1
ATOM 1437 O O . GLY A 1 189 ? 7.051 -14.146 -12.814 1.00 88.81 189 GLY A O 1
ATOM 1438 N N . ASP A 1 190 ? 7.511 -12.876 -14.613 1.00 91.75 190 ASP A N 1
ATOM 1439 C CA . ASP A 1 190 ? 8.970 -12.984 -14.657 1.00 91.75 190 ASP A CA 1
ATOM 1440 C C . ASP A 1 190 ? 9.701 -11.637 -14.495 1.00 91.75 190 ASP A C 1
ATOM 1442 O O . ASP A 1 190 ? 10.926 -11.597 -14.445 1.00 91.75 190 ASP A O 1
ATOM 1446 N N . THR A 1 191 ? 8.986 -10.516 -14.439 1.00 92.88 191 THR A N 1
ATOM 1447 C CA . THR A 1 191 ? 9.573 -9.179 -14.542 1.00 92.88 191 THR A CA 1
ATOM 1448 C C . THR A 1 191 ? 9.442 -8.413 -13.230 1.00 92.88 191 THR A C 1
ATOM 1450 O O . THR A 1 191 ? 8.342 -8.125 -12.753 1.00 92.88 191 THR A O 1
ATOM 1453 N N . LEU A 1 192 ? 10.588 -8.016 -12.674 1.00 94.00 192 LEU A N 1
ATOM 1454 C CA . LEU A 1 192 ? 10.706 -7.117 -11.530 1.00 94.00 192 LEU A CA 1
ATOM 1455 C C . LEU A 1 192 ? 10.875 -5.670 -12.007 1.00 94.00 192 LEU A C 1
ATOM 1457 O O . LEU A 1 192 ? 11.824 -5.349 -12.717 1.00 94.00 192 LEU A O 1
ATOM 1461 N N . ALA A 1 193 ? 9.971 -4.791 -11.586 1.00 94.00 193 ALA A N 1
ATOM 1462 C CA . ALA A 1 193 ? 10.081 -3.348 -11.743 1.00 94.00 193 ALA A CA 1
ATOM 1463 C C . ALA A 1 193 ? 10.669 -2.731 -10.471 1.00 94.00 193 ALA A C 1
ATOM 1465 O O . ALA A 1 193 ? 10.161 -2.957 -9.371 1.00 94.00 193 ALA A O 1
ATOM 1466 N N . ILE A 1 194 ? 11.716 -1.928 -10.643 1.00 94.31 194 ILE A N 1
ATOM 1467 C CA . ILE A 1 194 ? 12.416 -1.212 -9.577 1.00 94.31 194 ILE A CA 1
ATOM 1468 C C . ILE A 1 194 ? 12.361 0.277 -9.904 1.00 94.31 194 ILE A C 1
ATOM 1470 O O . ILE A 1 194 ? 13.052 0.743 -10.809 1.00 94.31 194 ILE A O 1
ATOM 1474 N N . GLY A 1 195 ? 11.527 1.022 -9.186 1.00 93.81 195 GLY A N 1
ATOM 1475 C CA . GLY A 1 195 ? 11.517 2.480 -9.236 1.00 93.81 195 GLY A CA 1
ATOM 1476 C C . GLY A 1 195 ? 12.664 3.061 -8.415 1.00 93.81 195 GLY A C 1
ATOM 1477 O O . GLY A 1 195 ? 12.989 2.538 -7.346 1.00 93.81 195 GLY A O 1
ATOM 1478 N N . SER A 1 196 ? 13.257 4.146 -8.910 1.00 92.62 196 SER A N 1
ATOM 1479 C CA . SER A 1 196 ? 14.419 4.797 -8.306 1.00 92.62 196 SER A CA 1
ATOM 1480 C C . SER A 1 196 ? 14.121 6.237 -7.849 1.00 92.62 196 SER A C 1
ATOM 1482 O O . SER A 1 196 ? 13.257 6.918 -8.422 1.00 92.62 196 SER A O 1
ATOM 1484 N N . PRO A 1 197 ? 14.853 6.754 -6.838 1.00 92.19 197 PRO A N 1
ATOM 1485 C CA . PRO A 1 197 ? 14.838 8.168 -6.460 1.00 92.19 197 PRO A CA 1
ATOM 1486 C C . PRO A 1 197 ? 15.194 9.147 -7.588 1.00 92.19 197 PRO A C 1
ATOM 1488 O O . PRO A 1 197 ? 14.789 10.305 -7.534 1.00 92.19 197 PRO A O 1
ATOM 1491 N N . ASP A 1 198 ? 15.925 8.704 -8.613 1.00 90.88 198 ASP A N 1
ATOM 1492 C CA . ASP A 1 198 ? 16.287 9.542 -9.767 1.00 90.88 198 ASP A CA 1
ATOM 1493 C C . ASP A 1 198 ? 15.170 9.677 -10.820 1.00 90.88 198 ASP A C 1
ATOM 1495 O O . ASP A 1 198 ? 15.330 10.419 -11.785 1.00 90.88 198 ASP A O 1
ATOM 1499 N N . GLY A 1 199 ? 14.035 8.993 -10.633 1.00 91.25 199 GLY A N 1
ATOM 1500 C CA . GLY A 1 199 ? 12.914 8.991 -11.578 1.00 91.25 199 GLY A CA 1
ATOM 1501 C C . GLY A 1 199 ? 12.987 7.903 -12.651 1.00 91.25 199 GLY A C 1
ATOM 1502 O O . GLY A 1 199 ? 12.039 7.729 -13.418 1.00 91.25 199 GLY A O 1
ATOM 1503 N N . SER A 1 200 ? 14.066 7.125 -12.697 1.00 91.44 200 SER A N 1
ATOM 1504 C CA . SER A 1 200 ? 14.147 5.969 -13.583 1.00 91.44 200 SER A CA 1
ATOM 1505 C C . SER A 1 200 ? 13.395 4.764 -13.014 1.00 91.44 200 SER A C 1
ATOM 1507 O O . SER A 1 200 ? 13.193 4.628 -11.802 1.00 91.44 200 SER A O 1
ATOM 1509 N N . ILE A 1 201 ? 12.975 3.867 -13.905 1.00 92.56 201 ILE A N 1
ATOM 1510 C CA . ILE A 1 201 ? 12.430 2.561 -13.535 1.00 92.56 201 ILE A CA 1
ATOM 1511 C C . ILE A 1 201 ? 13.225 1.492 -14.265 1.00 92.56 201 ILE A C 1
ATOM 1513 O O . ILE A 1 201 ? 13.287 1.483 -15.491 1.00 92.56 201 ILE A O 1
ATOM 1517 N N . SER A 1 202 ? 13.825 0.575 -13.519 1.00 91.56 202 SER A N 1
ATOM 1518 C CA . SER A 1 202 ? 14.536 -0.568 -14.086 1.00 91.56 202 SER A CA 1
ATOM 1519 C C . SER A 1 202 ? 13.599 -1.767 -14.156 1.00 91.56 202 SER A C 1
ATOM 1521 O O . SER A 1 202 ? 13.023 -2.161 -13.144 1.00 91.56 202 SER A O 1
ATOM 1523 N N . LEU A 1 203 ? 13.437 -2.341 -15.346 1.00 91.81 203 LEU A N 1
ATOM 1524 C CA . LEU A 1 203 ? 12.760 -3.617 -15.552 1.00 91.81 203 LEU A CA 1
ATOM 1525 C C . LEU A 1 203 ? 13.812 -4.714 -15.636 1.00 91.81 203 LEU A C 1
ATOM 1527 O O . LEU A 1 203 ? 14.700 -4.648 -16.485 1.00 91.81 203 LEU A O 1
ATOM 1531 N N . VAL A 1 204 ? 13.697 -5.721 -14.781 1.00 91.94 204 VAL A N 1
ATOM 1532 C CA . VAL A 1 204 ? 14.624 -6.847 -14.696 1.00 91.94 204 VAL A CA 1
ATOM 1533 C C . VAL A 1 204 ? 13.843 -8.134 -14.922 1.00 91.94 204 VAL A C 1
ATOM 1535 O O . VAL A 1 204 ? 12.971 -8.477 -14.129 1.00 91.94 204 VAL A O 1
ATOM 1538 N N . VAL A 1 205 ? 14.158 -8.844 -16.003 1.00 92.00 205 VAL A N 1
ATOM 1539 C CA . VAL A 1 205 ? 13.561 -10.147 -16.312 1.00 92.00 205 VAL A CA 1
ATOM 1540 C C . VAL A 1 205 ? 14.348 -11.222 -15.574 1.00 92.00 205 VAL A C 1
ATOM 1542 O O . VAL A 1 205 ? 15.553 -11.399 -15.787 1.00 92.00 205 VAL A O 1
ATOM 1545 N N . LEU A 1 206 ? 13.651 -11.921 -14.690 1.00 92.44 206 LEU A N 1
ATOM 1546 C CA . LEU A 1 206 ? 14.163 -12.959 -13.818 1.00 92.44 206 LEU A CA 1
ATOM 1547 C C . LEU A 1 206 ? 13.771 -14.323 -14.372 1.00 92.44 206 LEU A C 1
ATOM 1549 O O . LEU A 1 206 ? 12.600 -14.630 -14.575 1.00 92.44 206 LEU A O 1
ATOM 1553 N N . LYS A 1 207 ? 14.772 -15.174 -14.566 1.00 92.94 207 LYS A N 1
ATOM 1554 C CA . LYS A 1 207 ? 14.563 -16.598 -14.786 1.00 92.94 207 LYS A CA 1
ATOM 1555 C C . LYS A 1 207 ? 14.619 -17.316 -13.446 1.00 92.94 207 LYS A C 1
ATOM 1557 O O . LYS A 1 207 ? 15.619 -17.224 -12.731 1.00 92.94 207 LYS A O 1
ATOM 1562 N N . ASP A 1 208 ? 13.527 -18.003 -13.152 1.00 91.38 208 ASP A N 1
ATOM 1563 C CA . ASP A 1 208 ? 13.318 -18.800 -11.953 1.00 91.38 208 ASP A CA 1
ATOM 1564 C C . ASP A 1 208 ? 14.152 -20.093 -11.987 1.00 91.38 208 ASP A C 1
ATOM 1566 O O . ASP A 1 208 ? 14.145 -20.828 -12.980 1.00 91.38 208 ASP A O 1
ATOM 1570 N N . HIS A 1 209 ? 14.860 -20.358 -10.888 1.00 88.31 209 HIS A N 1
ATOM 1571 C CA . HIS A 1 209 ? 15.457 -21.646 -10.555 1.00 88.31 209 HIS A CA 1
ATOM 1572 C C . HIS A 1 209 ? 15.019 -22.050 -9.140 1.00 88.31 209 HIS A C 1
ATOM 1574 O O . HIS A 1 209 ? 14.632 -21.211 -8.330 1.00 88.31 209 HIS A O 1
ATOM 1580 N N . ILE A 1 210 ? 15.155 -23.337 -8.808 1.00 84.19 210 ILE A N 1
ATOM 1581 C CA . ILE A 1 210 ? 14.645 -23.926 -7.552 1.00 84.19 210 ILE A CA 1
ATOM 1582 C C . ILE A 1 210 ? 15.027 -23.102 -6.304 1.00 84.19 210 ILE A C 1
ATOM 1584 O O . ILE A 1 210 ? 14.158 -22.800 -5.494 1.00 84.19 210 ILE A O 1
ATOM 1588 N N . ASP A 1 211 ? 16.291 -22.679 -6.188 1.00 85.00 211 ASP A N 1
ATOM 1589 C CA . ASP A 1 211 ? 16.815 -21.951 -5.017 1.00 85.00 211 ASP A CA 1
ATOM 1590 C C . ASP A 1 211 ? 17.543 -20.644 -5.385 1.00 85.00 211 ASP A C 1
ATOM 1592 O O . ASP A 1 211 ? 18.350 -20.118 -4.614 1.00 85.00 211 ASP A O 1
ATOM 1596 N N . SER A 1 212 ? 17.320 -20.114 -6.588 1.00 87.50 212 SER A N 1
ATOM 1597 C CA . SER A 1 212 ? 17.983 -18.890 -7.046 1.00 87.50 212 SER A CA 1
ATOM 1598 C C . SER A 1 212 ? 17.236 -18.229 -8.196 1.00 87.50 212 SER A C 1
ATOM 1600 O O . SER A 1 212 ? 16.333 -18.804 -8.795 1.00 87.50 212 SER A O 1
ATOM 1602 N N . PHE A 1 213 ? 17.646 -17.011 -8.531 1.00 89.44 213 PHE A N 1
ATOM 1603 C CA . PHE A 1 213 ? 17.220 -16.355 -9.758 1.00 89.44 213 PHE A CA 1
ATOM 1604 C C . PHE A 1 213 ? 18.429 -16.035 -10.622 1.00 89.44 213 PHE A C 1
ATOM 1606 O O . PHE A 1 213 ? 19.539 -15.828 -10.128 1.00 89.44 213 PHE A O 1
ATOM 1613 N N . SER A 1 214 ? 18.200 -15.946 -11.927 1.00 89.31 214 SER A N 1
ATOM 1614 C CA . SER A 1 214 ? 19.165 -15.328 -12.828 1.00 89.31 214 SER A CA 1
ATOM 1615 C C . SER A 1 214 ? 18.529 -14.206 -13.628 1.00 89.31 214 SER A C 1
ATOM 1617 O O . SER A 1 214 ? 17.465 -14.402 -14.213 1.00 89.31 214 SER A O 1
ATOM 1619 N N . VAL A 1 215 ? 19.204 -13.065 -13.714 1.00 90.06 215 VAL A N 1
ATOM 1620 C CA . VAL A 1 215 ? 18.823 -11.977 -14.612 1.00 90.06 215 VAL A CA 1
ATOM 1621 C C . VAL A 1 215 ? 19.125 -12.400 -16.046 1.00 90.06 215 VAL A C 1
ATOM 1623 O O . VAL A 1 215 ? 20.273 -12.695 -16.385 1.00 90.06 215 VAL A O 1
ATOM 1626 N N . VAL A 1 216 ? 18.089 -12.441 -16.884 1.00 90.81 216 VAL A N 1
ATOM 1627 C CA . VAL A 1 216 ? 18.195 -12.788 -18.315 1.00 90.81 216 VAL A CA 1
ATOM 1628 C C . VAL A 1 216 ? 17.967 -11.592 -19.236 1.00 90.81 216 VAL A C 1
ATOM 1630 O O . VAL A 1 216 ? 18.287 -11.657 -20.419 1.00 90.81 216 VAL A O 1
ATOM 1633 N N . GLY A 1 217 ? 17.465 -10.483 -18.697 1.00 88.69 217 GLY A N 1
ATOM 1634 C CA . GLY A 1 217 ? 17.314 -9.232 -19.423 1.00 88.69 217 GLY A CA 1
ATOM 1635 C C . GLY A 1 217 ? 17.108 -8.063 -18.473 1.00 88.69 217 GLY A C 1
ATOM 1636 O O . GLY A 1 217 ? 16.570 -8.228 -17.378 1.00 88.69 217 GLY A O 1
ATOM 1637 N N . SER A 1 218 ? 17.527 -6.875 -18.897 1.00 88.38 218 SER A N 1
ATOM 1638 C CA . SER A 1 218 ? 17.225 -5.636 -18.192 1.00 88.38 218 SER A CA 1
ATOM 1639 C C . SER A 1 218 ? 16.952 -4.496 -19.168 1.00 88.38 218 SER A C 1
ATOM 1641 O O . SER A 1 218 ? 17.463 -4.458 -20.290 1.00 88.38 218 SER A O 1
ATOM 1643 N N . SER A 1 219 ? 16.105 -3.562 -18.753 1.00 88.12 219 SER A N 1
ATOM 1644 C CA . SER A 1 219 ? 15.871 -2.313 -19.471 1.00 88.12 219 SER A CA 1
ATOM 1645 C C . SER A 1 219 ? 15.587 -1.186 -18.489 1.00 88.12 219 SER A C 1
ATOM 1647 O O . SER A 1 219 ? 15.196 -1.432 -17.350 1.00 88.12 219 SER A O 1
ATOM 1649 N N . ILE A 1 220 ? 15.820 0.051 -18.920 1.00 88.75 220 ILE A N 1
ATOM 1650 C CA . ILE A 1 220 ? 15.592 1.240 -18.102 1.00 88.75 220 ILE A CA 1
ATOM 1651 C C . ILE A 1 220 ? 14.565 2.108 -18.812 1.00 88.75 220 ILE A C 1
ATOM 1653 O O . ILE A 1 220 ? 14.731 2.466 -19.978 1.00 88.75 220 ILE A O 1
ATOM 1657 N N . LEU A 1 221 ? 13.514 2.446 -18.083 1.00 88.62 221 LEU A N 1
ATOM 1658 C CA . LEU A 1 221 ? 12.478 3.376 -18.478 1.00 88.62 221 LEU A CA 1
ATOM 1659 C C . LEU A 1 221 ? 12.815 4.743 -17.884 1.00 88.62 221 LEU A C 1
ATOM 1661 O O . LEU A 1 221 ? 13.065 4.870 -16.683 1.00 88.62 221 LEU A O 1
ATOM 1665 N N . GLN A 1 222 ? 12.844 5.759 -18.739 1.00 88.19 222 GLN A N 1
ATOM 1666 C CA . GLN A 1 222 ? 13.149 7.141 -18.380 1.00 88.19 222 GLN A CA 1
ATOM 1667 C C . GLN A 1 222 ? 11.924 8.002 -18.681 1.00 88.19 222 GLN A C 1
ATOM 1669 O O . GLN A 1 222 ? 11.358 7.908 -19.770 1.00 88.19 222 GLN A O 1
ATOM 1674 N N . GLY A 1 223 ? 11.504 8.838 -17.729 1.00 81.12 223 GLY A N 1
ATOM 1675 C CA . GLY A 1 223 ? 10.379 9.749 -17.957 1.00 81.12 223 GLY A CA 1
ATOM 1676 C C . GLY A 1 223 ? 9.917 10.546 -16.743 1.00 81.12 223 GLY A C 1
ATOM 1677 O O . GLY A 1 223 ? 9.438 11.665 -16.924 1.00 81.12 223 GLY A O 1
ATOM 1678 N N . HIS A 1 224 ? 10.098 10.034 -15.522 1.00 90.44 224 HIS A N 1
ATOM 1679 C CA . HIS A 1 224 ? 9.847 10.838 -14.329 1.00 90.44 224 HIS A CA 1
ATOM 1680 C C . HIS A 1 224 ? 11.019 11.774 -14.042 1.00 90.44 224 HIS A C 1
ATOM 1682 O O . HIS A 1 224 ? 12.178 11.411 -14.221 1.00 90.44 224 HIS A O 1
ATOM 1688 N N . SER A 1 225 ? 10.717 12.983 -13.571 1.00 92.44 225 SER A N 1
ATOM 1689 C CA . SER A 1 225 ? 11.736 13.983 -13.213 1.00 92.44 225 SER A CA 1
ATOM 1690 C C . SER A 1 225 ? 12.057 14.004 -11.714 1.00 92.44 225 SER A C 1
ATOM 1692 O O . SER A 1 225 ? 12.682 14.944 -11.225 1.00 92.44 225 SER A O 1
ATOM 1694 N N . SER A 1 226 ? 11.540 13.036 -10.957 1.00 93.81 226 SER A N 1
ATOM 1695 C CA . SER A 1 226 ? 11.728 12.892 -9.512 1.00 93.81 226 SER A CA 1
ATOM 1696 C C . SER A 1 226 ? 11.409 11.460 -9.070 1.00 93.81 226 SER A C 1
ATOM 1698 O O . SER A 1 226 ? 10.891 10.671 -9.863 1.00 93.81 226 SER A O 1
ATOM 1700 N N . THR A 1 227 ? 11.661 11.149 -7.796 1.00 94.88 227 THR A N 1
ATOM 1701 C CA . THR A 1 227 ? 11.481 9.834 -7.167 1.00 94.88 227 THR A CA 1
ATOM 1702 C C . THR A 1 227 ? 10.205 9.125 -7.598 1.00 94.88 227 THR A C 1
ATO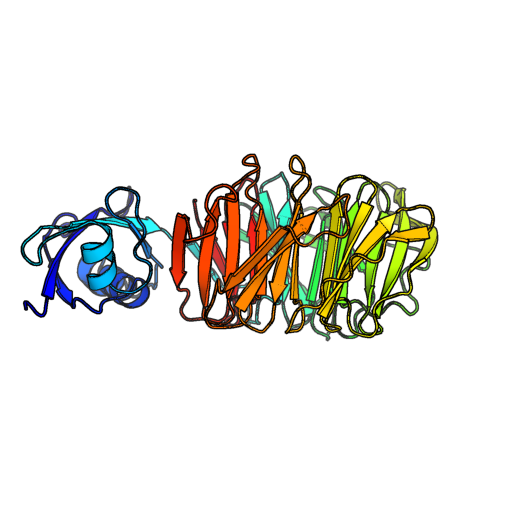M 1704 O O . THR A 1 227 ? 9.103 9.648 -7.412 1.00 94.88 227 THR A O 1
ATOM 1707 N N . VAL A 1 228 ? 10.355 7.895 -8.091 1.00 95.38 228 VAL A N 1
ATOM 1708 C CA . VAL A 1 228 ? 9.231 6.997 -8.373 1.00 95.38 228 VAL A CA 1
ATOM 1709 C C . VAL A 1 228 ? 8.708 6.434 -7.053 1.00 95.38 228 VAL A C 1
ATOM 1711 O O . VAL A 1 228 ? 9.325 5.551 -6.453 1.00 95.38 228 VAL A O 1
ATOM 1714 N N . SER A 1 229 ? 7.593 6.968 -6.566 1.00 95.75 229 SER A N 1
ATOM 1715 C CA . SER A 1 229 ? 7.062 6.667 -5.233 1.00 95.75 229 SER A CA 1
ATOM 1716 C C . SER A 1 229 ? 6.358 5.317 -5.157 1.00 95.75 229 SER A C 1
ATOM 1718 O O . SER A 1 229 ? 6.472 4.633 -4.145 1.00 95.75 229 SER A O 1
ATOM 1720 N N . ALA A 1 230 ? 5.676 4.899 -6.223 1.00 96.69 230 ALA A N 1
ATOM 1721 C CA . ALA A 1 230 ? 5.074 3.576 -6.305 1.00 96.69 230 ALA A CA 1
ATOM 1722 C C . ALA A 1 230 ? 4.993 3.088 -7.753 1.00 96.69 230 ALA A C 1
ATOM 1724 O O . ALA A 1 230 ? 4.822 3.873 -8.689 1.00 96.69 230 ALA A O 1
ATOM 1725 N N . VAL A 1 231 ? 5.068 1.769 -7.909 1.00 95.75 231 VAL A N 1
ATOM 1726 C CA . VAL A 1 231 ? 4.850 1.065 -9.171 1.00 95.75 231 VAL A CA 1
ATOM 1727 C C . VAL A 1 231 ? 3.848 -0.064 -8.960 1.00 95.75 231 VAL A C 1
ATOM 1729 O O . VAL A 1 231 ? 3.783 -0.651 -7.881 1.00 95.75 231 VAL A O 1
ATOM 1732 N N . ALA A 1 232 ? 3.046 -0.362 -9.976 1.00 94.81 232 ALA A N 1
ATOM 1733 C CA . ALA A 1 232 ? 2.072 -1.443 -9.927 1.00 94.81 232 ALA A CA 1
ATOM 1734 C C . ALA A 1 232 ? 1.844 -2.019 -11.322 1.00 94.81 232 ALA A C 1
ATOM 1736 O O . ALA A 1 232 ? 1.727 -1.281 -12.298 1.00 94.81 232 ALA A O 1
ATOM 1737 N N . TRP A 1 233 ? 1.750 -3.340 -11.406 1.00 92.81 233 TRP A N 1
ATOM 1738 C CA . TRP A 1 233 ? 1.469 -4.031 -12.656 1.00 92.81 233 TRP A CA 1
ATOM 1739 C C . TRP A 1 233 ? -0.029 -4.218 -12.861 1.00 92.81 233 TRP A C 1
ATOM 1741 O O . TRP A 1 233 ? -0.767 -4.537 -11.924 1.00 92.81 233 TRP A O 1
ATOM 1751 N N . LYS A 1 234 ? -0.450 -4.076 -14.114 1.00 90.19 234 LYS A N 1
ATOM 1752 C CA . LYS A 1 234 ? -1.721 -4.575 -14.620 1.00 90.19 234 LYS A CA 1
ATOM 1753 C C . LYS A 1 234 ? -1.448 -5.330 -15.905 1.00 90.19 234 LYS A C 1
ATOM 1755 O O . LYS A 1 234 ? -1.115 -4.721 -16.920 1.00 90.19 234 LYS A O 1
ATOM 1760 N N . ASP A 1 235 ? -1.579 -6.647 -15.831 1.00 84.88 235 ASP A N 1
ATOM 1761 C CA . ASP A 1 235 ? -1.221 -7.551 -16.918 1.00 84.88 235 ASP A CA 1
ATOM 1762 C C . ASP A 1 235 ? 0.222 -7.262 -17.386 1.00 84.88 235 ASP A C 1
ATOM 1764 O O . ASP A 1 235 ? 1.154 -7.281 -16.578 1.00 84.88 235 ASP A O 1
ATOM 1768 N N . GLU A 1 236 ? 0.399 -6.918 -18.661 1.00 84.19 236 GLU A N 1
ATOM 1769 C CA . GLU A 1 236 ? 1.690 -6.599 -19.283 1.00 84.19 236 GLU A CA 1
ATOM 1770 C C . GLU A 1 236 ? 2.067 -5.106 -19.201 1.00 84.19 236 GLU A C 1
ATOM 1772 O O . GLU A 1 236 ? 3.090 -4.685 -19.747 1.00 84.19 236 GLU A O 1
ATOM 1777 N N . ARG A 1 237 ? 1.243 -4.281 -18.542 1.00 88.62 237 ARG A N 1
ATOM 1778 C CA . ARG A 1 237 ? 1.471 -2.840 -18.392 1.00 88.62 237 ARG A CA 1
ATOM 1779 C C . ARG A 1 237 ? 1.961 -2.510 -16.993 1.00 88.62 237 ARG A C 1
ATOM 1781 O O . ARG A 1 237 ? 1.376 -2.929 -15.994 1.00 88.62 237 ARG A O 1
ATOM 1788 N N . LEU A 1 238 ? 2.996 -1.685 -16.924 1.00 92.25 238 LEU A N 1
ATOM 1789 C CA . LEU A 1 238 ? 3.459 -1.104 -15.673 1.00 92.25 238 LEU A CA 1
ATOM 1790 C C . LEU A 1 238 ? 2.857 0.287 -15.510 1.00 92.25 238 LEU A C 1
ATOM 1792 O O . LEU A 1 238 ? 2.917 1.109 -16.419 1.00 92.25 238 LEU A O 1
ATOM 1796 N N . LEU A 1 239 ? 2.321 0.572 -14.333 1.00 93.62 239 LEU A N 1
ATOM 1797 C CA . LEU A 1 239 ? 1.938 1.911 -13.923 1.00 93.62 239 LEU A CA 1
ATOM 1798 C C . LEU A 1 239 ? 2.938 2.418 -12.892 1.00 93.62 239 LEU A C 1
ATOM 1800 O O . LEU A 1 239 ? 3.362 1.671 -12.009 1.00 93.62 239 LEU A O 1
ATOM 1804 N N . SER A 1 240 ? 3.282 3.696 -12.981 1.00 94.25 240 SER A N 1
ATOM 1805 C CA . SER A 1 240 ? 4.145 4.367 -12.012 1.00 94.25 240 SER A CA 1
ATOM 1806 C C . SER A 1 240 ? 3.577 5.712 -11.604 1.00 94.25 240 SER A C 1
ATOM 1808 O O . SER A 1 240 ? 2.909 6.379 -12.390 1.00 94.25 240 SER A O 1
ATOM 1810 N N . VAL A 1 241 ? 3.864 6.117 -10.373 1.00 95.06 241 VAL A N 1
ATOM 1811 C CA . VAL A 1 241 ? 3.569 7.451 -9.841 1.00 95.06 241 VAL A CA 1
ATOM 1812 C C . VAL A 1 241 ? 4.830 8.050 -9.231 1.00 95.06 241 VAL A C 1
ATOM 1814 O O . VAL A 1 241 ? 5.714 7.318 -8.779 1.00 95.06 241 VAL A O 1
ATOM 1817 N N . SER A 1 242 ? 4.934 9.379 -9.242 1.00 95.19 242 SER A N 1
ATOM 1818 C CA . SER A 1 242 ? 6.156 10.069 -8.825 1.00 95.19 242 SER A CA 1
ATOM 1819 C C . SER A 1 242 ? 5.901 11.336 -8.011 1.00 95.19 242 SER A C 1
ATOM 1821 O O . SER A 1 242 ? 4.841 11.976 -8.056 1.00 95.19 242 SER A O 1
ATOM 1823 N N . TYR A 1 243 ? 6.949 11.733 -7.289 1.00 95.38 243 TYR A N 1
ATOM 1824 C CA . TYR A 1 243 ? 7.058 13.035 -6.645 1.00 95.38 243 TYR A CA 1
ATOM 1825 C C . TYR A 1 243 ? 7.027 14.216 -7.624 1.00 95.38 243 TYR A C 1
ATOM 1827 O O . TYR A 1 243 ? 6.741 15.341 -7.211 1.00 95.38 243 TYR A O 1
ATOM 1835 N N . ASP A 1 244 ? 7.240 13.976 -8.921 1.00 93.00 244 ASP A N 1
ATOM 1836 C CA . ASP A 1 244 ? 7.091 14.989 -9.971 1.00 93.00 244 ASP A CA 1
ATOM 1837 C C . ASP A 1 244 ? 5.629 15.397 -10.243 1.00 93.00 244 ASP A C 1
ATOM 1839 O O . ASP A 1 244 ? 5.383 16.340 -11.006 1.00 93.00 244 ASP A O 1
ATOM 1843 N N . ARG A 1 245 ? 4.682 14.758 -9.533 1.00 92.81 245 ARG A N 1
ATOM 1844 C CA . ARG A 1 245 ? 3.227 14.976 -9.574 1.00 92.81 245 ARG A CA 1
ATOM 1845 C C . ARG A 1 245 ? 2.536 14.341 -10.780 1.00 92.81 245 ARG A C 1
ATOM 1847 O O . ARG A 1 245 ? 1.392 14.693 -11.063 1.00 92.81 245 ARG A O 1
ATOM 1854 N N . SER A 1 246 ? 3.205 13.419 -11.465 1.00 91.38 246 SER A N 1
ATOM 1855 C CA . SER A 1 246 ? 2.672 12.690 -12.613 1.00 91.38 246 SER A CA 1
ATOM 1856 C C . SER A 1 246 ? 2.558 11.189 -12.357 1.00 91.38 246 SER A C 1
ATOM 1858 O O . SER A 1 246 ? 3.169 10.638 -11.435 1.00 91.38 246 SER A O 1
ATOM 1860 N N . TYR A 1 247 ? 1.767 10.528 -13.201 1.00 91.38 247 TYR A N 1
ATOM 1861 C CA . TYR A 1 247 ? 1.811 9.083 -13.380 1.00 91.38 247 TYR A CA 1
ATOM 1862 C C . TYR A 1 247 ? 2.277 8.759 -14.804 1.00 91.38 247 TYR A C 1
ATOM 1864 O O . TYR A 1 247 ? 2.265 9.624 -15.678 1.00 91.38 247 TYR A O 1
ATOM 1872 N N . SER A 1 248 ? 2.717 7.528 -15.035 1.00 90.00 248 SER A N 1
ATOM 1873 C CA . SER A 1 248 ? 3.052 7.027 -16.371 1.00 90.00 248 SER A CA 1
ATOM 1874 C C . SER A 1 248 ? 2.539 5.603 -16.548 1.00 90.00 248 SER A C 1
ATOM 1876 O O . SER A 1 248 ? 2.427 4.852 -15.576 1.00 90.00 248 SER A O 1
ATOM 1878 N N . ILE A 1 249 ? 2.213 5.246 -17.792 1.00 90.25 249 ILE A N 1
ATOM 1879 C CA . ILE A 1 249 ? 1.834 3.890 -18.192 1.00 90.25 249 ILE A CA 1
ATOM 1880 C C . ILE A 1 249 ? 2.881 3.415 -19.195 1.00 90.25 249 ILE A C 1
ATOM 1882 O O . ILE A 1 249 ? 3.130 4.078 -20.205 1.00 90.25 249 ILE A O 1
ATOM 1886 N N . TRP A 1 250 ? 3.479 2.266 -18.907 1.00 87.75 250 TRP A N 1
ATOM 1887 C CA . TRP A 1 250 ? 4.566 1.683 -19.675 1.00 87.75 250 TRP A CA 1
ATOM 1888 C C . TRP A 1 250 ? 4.143 0.331 -20.232 1.00 87.75 250 TRP A C 1
ATOM 1890 O O . TRP A 1 250 ? 3.534 -0.482 -19.534 1.00 87.75 250 TRP A O 1
ATOM 1900 N N . THR A 1 251 ? 4.508 0.081 -21.481 1.00 79.56 251 THR A N 1
ATOM 1901 C CA . THR A 1 251 ? 4.427 -1.241 -22.108 1.00 79.56 251 THR A CA 1
ATOM 1902 C C . THR A 1 251 ? 5.802 -1.912 -22.074 1.00 79.56 251 THR A C 1
ATOM 1904 O O . THR A 1 251 ? 6.829 -1.226 -22.020 1.00 79.56 251 THR A O 1
ATOM 1907 N N . LYS A 1 252 ? 5.849 -3.252 -22.117 1.00 67.44 252 LYS A N 1
ATOM 1908 C CA . LYS A 1 252 ? 7.120 -4.002 -22.209 1.00 67.44 252 LYS A CA 1
ATOM 1909 C C . LYS A 1 252 ? 7.956 -3.601 -23.439 1.00 67.44 252 LYS A C 1
ATOM 1911 O O . LYS A 1 252 ? 9.183 -3.610 -23.362 1.00 67.44 252 LYS A O 1
ATOM 1916 N N . ASP A 1 253 ? 7.306 -3.139 -24.510 1.00 62.25 253 ASP A N 1
ATOM 1917 C CA . ASP A 1 253 ? 7.931 -2.746 -25.783 1.00 62.25 253 ASP A CA 1
ATOM 1918 C C . ASP A 1 253 ? 8.447 -1.291 -25.820 1.00 62.25 253 ASP A C 1
ATOM 1920 O O . ASP A 1 253 ? 8.756 -0.758 -26.883 1.00 62.25 253 ASP A O 1
ATOM 1924 N N . ARG A 1 254 ? 8.630 -0.660 -24.649 1.00 61.25 254 ARG A N 1
ATOM 1925 C CA . ARG A 1 254 ? 9.263 0.666 -24.458 1.00 61.25 254 ARG A CA 1
ATOM 1926 C C . ARG A 1 254 ? 8.477 1.870 -24.981 1.00 61.25 254 ARG A C 1
ATOM 1928 O O . ARG A 1 254 ? 9.002 2.984 -24.947 1.00 61.25 254 ARG A O 1
ATOM 1935 N N . GLU A 1 255 ? 7.222 1.704 -25.385 1.00 53.34 255 GLU A N 1
ATOM 1936 C CA . GLU A 1 255 ? 6.378 2.853 -25.707 1.00 53.34 255 GLU A CA 1
ATOM 1937 C C . GLU A 1 255 ? 5.773 3.447 -24.430 1.00 53.34 255 GLU A C 1
ATOM 1939 O O . GLU A 1 255 ? 4.964 2.831 -23.727 1.00 53.34 255 GLU A O 1
ATOM 1944 N N . CYS A 1 256 ? 6.229 4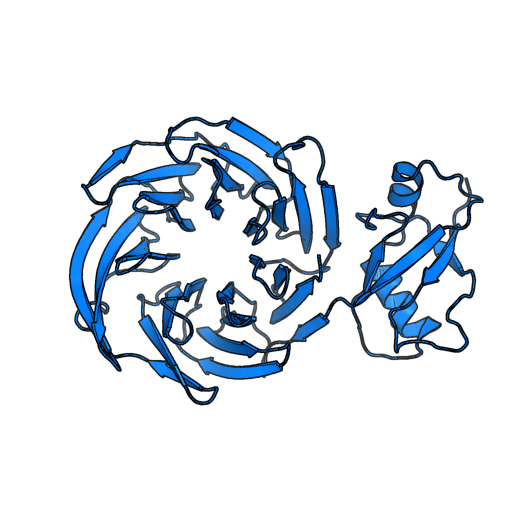.662 -24.122 1.00 57.00 256 CYS A N 1
ATOM 1945 C CA . CYS A 1 256 ? 5.725 5.514 -23.059 1.00 57.00 256 CYS A CA 1
ATOM 1946 C C . CYS A 1 256 ? 4.454 6.214 -23.548 1.00 57.00 256 CYS A C 1
ATOM 1948 O O . CYS A 1 256 ? 4.519 7.197 -24.287 1.00 57.00 256 CYS A O 1
ATOM 1950 N N . SER A 1 257 ? 3.285 5.746 -23.117 1.00 57.09 257 SER A N 1
ATOM 1951 C CA . SER A 1 257 ? 2.097 6.595 -23.153 1.00 57.09 257 SER A CA 1
ATOM 1952 C C . SER A 1 257 ? 2.141 7.484 -21.909 1.00 57.09 257 SER A C 1
ATOM 1954 O O . SER A 1 257 ? 1.797 7.043 -20.809 1.00 57.09 257 SER A O 1
ATOM 1956 N N . LEU A 1 258 ? 2.626 8.722 -22.068 1.00 61.81 258 LEU A N 1
ATOM 1957 C CA . LEU A 1 258 ? 2.699 9.722 -20.999 1.00 61.81 258 LEU A CA 1
ATOM 1958 C C . LEU A 1 258 ? 1.291 10.078 -20.507 1.00 61.81 258 LEU A C 1
ATOM 1960 O O . LEU A 1 258 ? 0.640 11.002 -20.994 1.00 61.81 258 LEU A O 1
ATOM 1964 N N . GLY A 1 259 ? 0.837 9.346 -19.497 1.00 58.50 259 GLY A N 1
ATOM 1965 C CA . GLY A 1 259 ? -0.329 9.658 -18.688 1.00 58.50 259 GLY A CA 1
ATOM 1966 C C . GLY A 1 259 ? -0.095 10.828 -17.755 1.00 58.50 259 GLY A C 1
ATOM 1967 O O . GLY A 1 259 ? -0.133 10.663 -16.546 1.00 58.50 259 GLY A O 1
ATOM 1968 N N . LYS A 1 260 ? 0.170 12.029 -18.274 1.00 62.94 260 LYS A N 1
ATOM 1969 C CA . LYS A 1 260 ? 0.504 13.157 -17.401 1.00 62.94 260 LYS A CA 1
ATOM 1970 C C . LYS A 1 260 ? -0.749 13.729 -16.732 1.00 62.94 260 LYS A C 1
ATOM 1972 O O . LYS A 1 260 ? -1.326 14.715 -17.187 1.00 62.94 260 LYS A O 1
ATOM 1977 N N . LEU A 1 261 ? -1.145 13.155 -15.596 1.00 63.62 261 LEU A N 1
ATOM 1978 C CA . LEU A 1 261 ? -1.882 13.930 -14.600 1.00 63.62 261 LEU A CA 1
ATOM 1979 C C . LEU A 1 261 ? -0.959 15.053 -14.146 1.00 63.62 261 LEU A C 1
ATOM 1981 O O . LEU A 1 261 ? 0.123 14.783 -13.639 1.00 63.62 261 LEU A O 1
ATOM 1985 N N . ASN A 1 262 ? -1.377 16.304 -14.276 1.00 66.81 262 ASN A N 1
ATOM 1986 C CA . ASN A 1 262 ? -0.758 17.370 -13.502 1.00 66.81 262 ASN A CA 1
ATOM 1987 C C . ASN A 1 262 ? -1.463 17.398 -12.144 1.00 66.81 262 ASN A C 1
ATOM 1989 O O . ASN A 1 262 ? -2.385 18.190 -11.934 1.00 66.81 262 ASN A O 1
ATOM 1993 N N . ALA A 1 263 ? -1.092 16.479 -11.244 1.00 80.31 263 ALA A N 1
ATOM 1994 C CA . ALA A 1 263 ? -1.533 16.587 -9.861 1.00 80.31 263 ALA A CA 1
ATOM 1995 C C . ALA A 1 263 ? -0.993 17.901 -9.278 1.00 80.31 263 ALA A C 1
ATOM 1997 O O . ALA A 1 263 ? 0.104 18.356 -9.607 1.00 80.31 263 ALA A O 1
ATOM 1998 N N . THR A 1 264 ? -1.744 18.523 -8.376 1.00 87.12 264 THR A N 1
ATOM 1999 C CA . THR A 1 264 ? -1.275 19.724 -7.671 1.00 87.12 264 THR A CA 1
ATOM 2000 C C . THR A 1 264 ? -0.226 19.393 -6.609 1.00 87.12 264 THR A C 1
ATOM 2002 O O . THR A 1 264 ? 0.431 20.291 -6.085 1.00 87.12 264 THR A O 1
ATOM 2005 N N . SER A 1 265 ? -0.060 18.114 -6.266 1.00 94.88 265 SER A N 1
ATOM 2006 C CA . SER A 1 265 ? 0.801 17.649 -5.180 1.00 94.88 265 SER A CA 1
ATOM 2007 C C . SER A 1 265 ? 1.447 16.296 -5.513 1.00 94.88 265 SER A C 1
ATOM 2009 O O . SER A 1 265 ? 0.880 15.545 -6.308 1.00 94.88 265 SER A O 1
ATOM 2011 N N . PRO A 1 266 ? 2.646 16.002 -4.969 1.00 96.06 266 PRO A N 1
ATOM 2012 C CA . PRO A 1 266 ? 3.358 14.740 -5.187 1.00 96.06 266 PRO A CA 1
ATOM 2013 C C . PRO A 1 266 ? 2.496 13.501 -4.930 1.00 96.06 266 PRO A C 1
ATOM 2015 O O . PRO A 1 266 ? 1.813 13.436 -3.906 1.00 96.06 266 PRO A O 1
ATOM 2018 N N . LEU A 1 267 ? 2.556 12.516 -5.829 1.00 96.19 267 LEU A N 1
ATOM 2019 C CA . LEU A 1 267 ? 1.866 11.235 -5.667 1.00 96.19 267 LEU A CA 1
ATOM 2020 C C . LEU A 1 267 ? 2.731 10.282 -4.830 1.00 96.19 267 LEU A C 1
ATOM 2022 O O . LEU A 1 267 ? 3.948 10.254 -5.000 1.00 96.19 267 LEU A O 1
ATOM 2026 N N . LEU A 1 268 ? 2.120 9.501 -3.939 1.00 96.38 268 LEU A N 1
ATOM 2027 C CA . LEU A 1 268 ? 2.823 8.658 -2.959 1.00 96.38 268 LEU A CA 1
ATOM 2028 C C . LEU A 1 268 ? 2.463 7.178 -3.021 1.00 96.38 268 LEU A C 1
ATOM 2030 O O . LEU A 1 268 ? 3.299 6.330 -2.736 1.00 96.38 268 LEU A O 1
ATOM 2034 N N . SER A 1 269 ? 1.211 6.871 -3.336 1.00 96.56 269 SER A N 1
ATOM 2035 C CA . SER A 1 269 ? 0.665 5.519 -3.263 1.00 96.56 269 SER A CA 1
ATOM 2036 C C . SER A 1 269 ? -0.115 5.204 -4.530 1.00 96.56 269 SER A C 1
ATOM 2038 O O . SER A 1 269 ? -0.698 6.102 -5.139 1.00 96.56 269 SER A O 1
ATOM 2040 N N . LEU A 1 270 ? -0.105 3.934 -4.936 1.00 96.88 270 LEU A N 1
ATOM 2041 C CA . LEU A 1 270 ? -0.728 3.452 -6.166 1.00 96.88 270 LEU A CA 1
ATOM 2042 C C . LEU A 1 270 ? -1.334 2.068 -5.939 1.00 96.88 270 LEU A C 1
ATOM 2044 O O . LEU A 1 270 ? -0.676 1.177 -5.404 1.00 96.88 270 LEU A O 1
ATOM 2048 N N . ALA A 1 271 ? -2.565 1.880 -6.404 1.00 95.31 271 ALA A N 1
ATOM 2049 C CA . ALA A 1 271 ? -3.189 0.571 -6.526 1.00 95.31 271 ALA A CA 1
ATOM 2050 C C . ALA A 1 271 ? -3.899 0.446 -7.871 1.00 95.31 271 ALA A C 1
ATOM 2052 O O . ALA A 1 271 ? -4.495 1.406 -8.368 1.00 95.31 271 ALA A O 1
ATOM 2053 N N . VAL A 1 272 ? -3.877 -0.759 -8.434 1.00 91.50 272 VAL A N 1
ATOM 2054 C CA . VAL A 1 272 ? -4.514 -1.057 -9.716 1.00 91.50 272 VAL A CA 1
ATOM 2055 C C . VAL A 1 272 ? -5.494 -2.208 -9.537 1.00 91.50 272 VAL A C 1
ATOM 2057 O O . VAL A 1 272 ? -5.204 -3.182 -8.842 1.00 91.50 272 VAL A O 1
ATOM 2060 N N . GLY A 1 273 ? -6.690 -2.066 -10.112 1.00 78.38 273 GLY A N 1
ATOM 2061 C CA . GLY A 1 273 ? -7.671 -3.149 -10.155 1.00 78.38 273 GLY A CA 1
ATOM 2062 C C . GLY A 1 273 ? -7.342 -4.138 -11.274 1.00 78.38 273 GLY A C 1
ATOM 2063 O O . GLY A 1 273 ? -6.906 -3.722 -12.344 1.00 78.38 273 GLY A O 1
ATOM 2064 N N . ARG A 1 274 ? -7.581 -5.435 -11.038 1.00 71.50 274 ARG A N 1
ATOM 2065 C CA . ARG A 1 274 ? -7.433 -6.470 -12.077 1.00 71.50 274 ARG A CA 1
ATOM 2066 C C . ARG A 1 274 ? -8.531 -6.351 -13.137 1.00 71.50 274 ARG A C 1
ATOM 2068 O O . ARG A 1 274 ? -8.235 -6.190 -14.310 1.00 71.50 274 ARG A O 1
ATOM 2075 N N . GLU A 1 275 ? -9.786 -6.322 -12.695 1.00 77.25 275 GLU A N 1
ATOM 2076 C CA . GLU A 1 275 ? -10.955 -6.372 -13.588 1.00 77.25 275 GLU A CA 1
ATOM 2077 C C . GLU A 1 275 ? -11.318 -5.016 -14.206 1.00 77.25 275 GLU A C 1
ATOM 2079 O O . GLU A 1 275 ? -11.784 -4.930 -15.338 1.00 77.25 275 GLU A O 1
ATOM 2084 N N . LEU A 1 276 ? -11.123 -3.924 -13.460 1.00 77.75 276 LEU A N 1
ATOM 2085 C CA . LEU A 1 276 ? -11.478 -2.590 -13.939 1.00 77.75 276 LEU A CA 1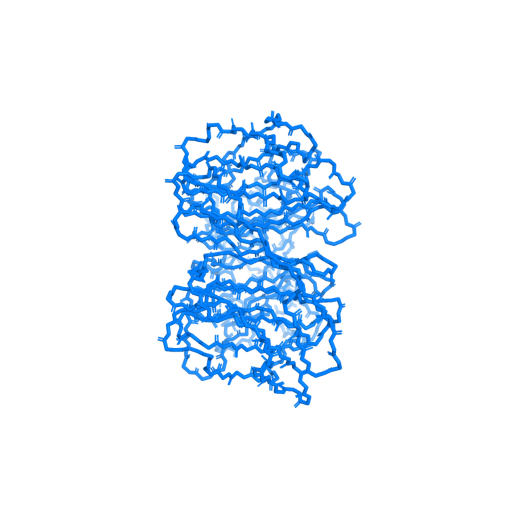
ATOM 2086 C C . LEU A 1 276 ? -10.301 -1.940 -14.660 1.00 77.75 276 LEU A C 1
ATOM 2088 O O . LEU A 1 276 ? -9.154 -2.002 -14.218 1.00 77.75 276 LEU A O 1
ATOM 2092 N N . GLY A 1 277 ? -10.607 -1.227 -15.741 1.00 86.44 277 GLY A N 1
ATOM 2093 C CA . GLY A 1 277 ? -9.715 -0.349 -16.508 1.00 86.44 277 GLY A CA 1
ATOM 2094 C C . GLY A 1 277 ? -9.121 0.840 -15.743 1.00 86.44 277 GLY A C 1
ATOM 2095 O O . GLY A 1 277 ? -8.853 1.854 -16.377 1.00 86.44 277 GLY A O 1
ATOM 2096 N N . VAL A 1 278 ? -8.988 0.785 -14.411 1.00 90.44 278 VAL A N 1
ATOM 2097 C CA . VAL A 1 278 ? -8.715 1.959 -13.568 1.00 90.44 278 VAL A CA 1
ATOM 2098 C C . VAL A 1 278 ? -7.622 1.734 -12.528 1.00 90.44 278 VAL A C 1
ATOM 2100 O O . VAL A 1 278 ? -7.484 0.656 -11.942 1.00 90.44 278 VAL A O 1
ATOM 2103 N N . ALA A 1 279 ? -6.892 2.809 -12.258 1.00 92.94 279 ALA A N 1
ATOM 2104 C CA . ALA A 1 279 ? -5.880 2.910 -11.224 1.00 92.94 279 ALA A CA 1
ATOM 2105 C C . ALA A 1 279 ? -6.190 4.075 -10.282 1.00 92.94 279 ALA A C 1
ATOM 2107 O O . ALA A 1 279 ? -6.830 5.060 -10.657 1.00 92.94 279 ALA A O 1
ATOM 2108 N N . ILE A 1 280 ? -5.759 3.925 -9.034 1.00 95.44 280 ILE A N 1
ATOM 2109 C CA . ILE A 1 280 ? -6.025 4.862 -7.947 1.00 95.44 280 ILE A CA 1
ATOM 2110 C C . ILE A 1 280 ? -4.685 5.279 -7.361 1.00 95.44 280 ILE A C 1
ATOM 2112 O O . ILE A 1 280 ? -3.924 4.425 -6.906 1.00 95.44 280 ILE A O 1
ATOM 2116 N N . ALA A 1 281 ? -4.422 6.583 -7.340 1.00 95.94 281 ALA A N 1
ATOM 2117 C CA . ALA A 1 281 ? -3.246 7.153 -6.700 1.00 95.94 281 ALA A CA 1
ATOM 2118 C C . ALA A 1 281 ? -3.625 8.117 -5.578 1.00 95.94 281 ALA A C 1
ATOM 2120 O O . ALA A 1 281 ? -4.625 8.828 -5.666 1.00 95.94 281 ALA A O 1
ATOM 2121 N N . GLY A 1 282 ? -2.808 8.154 -4.531 1.00 96.69 282 GLY A N 1
ATOM 2122 C CA . GLY A 1 282 ? -2.932 9.097 -3.425 1.00 96.69 282 GLY A CA 1
ATOM 2123 C C . GLY A 1 282 ? -1.802 10.119 -3.418 1.00 96.69 282 GLY A C 1
ATOM 2124 O O . GLY A 1 282 ? -0.668 9.775 -3.748 1.00 96.69 282 GLY A O 1
ATOM 2125 N N . ASP A 1 283 ? -2.097 11.365 -3.043 1.00 96.88 283 ASP A N 1
ATOM 2126 C CA . ASP A 1 283 ? -1.107 12.447 -2.988 1.00 96.88 283 ASP A CA 1
ATOM 2127 C C . ASP A 1 283 ? -0.803 12.960 -1.569 1.00 96.88 283 ASP A C 1
ATOM 2129 O O . ASP A 1 283 ? -1.499 12.655 -0.592 1.00 96.88 283 ASP A O 1
ATOM 2133 N N . THR A 1 284 ? 0.260 13.763 -1.448 1.00 97.19 284 THR A N 1
ATOM 2134 C CA . THR A 1 284 ? 0.694 14.372 -0.174 1.00 97.19 284 THR A CA 1
ATOM 2135 C C . THR A 1 284 ? -0.318 15.361 0.404 1.00 97.19 284 THR A C 1
ATOM 2137 O O . THR A 1 284 ? -0.299 15.630 1.607 1.00 97.19 284 THR A O 1
ATOM 2140 N N . ALA A 1 285 ? -1.220 15.885 -0.425 1.00 96.12 285 ALA A N 1
ATOM 2141 C CA . ALA A 1 285 ? -2.288 16.776 -0.012 1.00 96.12 285 ALA A CA 1
ATOM 2142 C C . ALA A 1 285 ? -3.554 16.012 0.394 1.00 96.12 285 ALA A C 1
ATOM 2144 O O . ALA A 1 285 ? -4.573 16.648 0.633 1.00 96.12 285 ALA A O 1
ATOM 2145 N N . GLY A 1 286 ? -3.541 14.681 0.504 1.00 95.19 286 GLY A N 1
ATOM 2146 C CA . GLY A 1 286 ? -4.712 13.909 0.935 1.00 95.19 286 GLY A CA 1
ATOM 2147 C C . GLY A 1 286 ? -5.800 13.761 -0.136 1.00 95.19 286 GLY A C 1
ATOM 2148 O O . GLY A 1 286 ? -6.943 13.416 0.181 1.00 95.19 286 GLY A O 1
ATOM 2149 N N . THR A 1 287 ? -5.475 14.047 -1.394 1.00 95.62 287 THR A N 1
ATOM 2150 C CA . THR A 1 287 ? -6.362 13.870 -2.547 1.00 95.62 287 THR A CA 1
ATOM 2151 C C . THR A 1 287 ? -6.129 12.495 -3.160 1.00 95.62 287 THR A C 1
ATOM 2153 O O . THR A 1 287 ? -4.998 12.015 -3.247 1.00 95.62 287 THR A O 1
ATOM 2156 N N . ILE A 1 288 ? -7.215 11.863 -3.596 1.00 95.69 288 ILE A N 1
ATOM 2157 C CA . ILE A 1 288 ? -7.175 10.652 -4.413 1.00 95.69 288 ILE A CA 1
ATOM 2158 C C . ILE A 1 288 ? -7.406 11.038 -5.867 1.00 95.69 288 ILE A C 1
ATOM 2160 O O . ILE A 1 288 ? -8.268 11.866 -6.162 1.00 95.69 288 ILE A O 1
ATOM 2164 N N . HIS A 1 289 ? -6.660 10.408 -6.766 1.00 94.19 289 HIS A N 1
ATOM 2165 C CA . HIS A 1 289 ? -6.773 10.547 -8.211 1.00 94.19 289 HIS A CA 1
ATOM 2166 C C . HIS A 1 289 ? -7.138 9.192 -8.814 1.00 94.19 289 HIS A C 1
ATOM 2168 O O . HIS A 1 289 ? -6.470 8.194 -8.555 1.00 94.19 289 HIS A O 1
ATOM 2174 N N . LEU A 1 290 ? -8.199 9.166 -9.617 1.00 93.38 290 LEU A N 1
ATOM 2175 C CA . LEU A 1 290 ? -8.660 8.002 -10.369 1.00 93.38 290 LEU A CA 1
ATOM 2176 C C . LEU A 1 290 ? -8.395 8.248 -11.855 1.00 93.38 290 LEU A C 1
ATOM 2178 O O . LE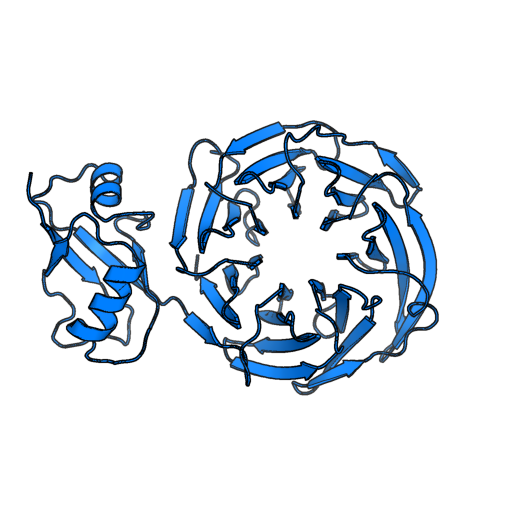U A 1 290 ? -8.772 9.298 -12.381 1.00 93.38 290 LEU A O 1
ATOM 2182 N N . PHE A 1 291 ? -7.770 7.292 -12.529 1.00 90.94 291 PHE A N 1
ATOM 2183 C CA . PHE A 1 291 ? -7.387 7.411 -13.936 1.00 90.94 291 PHE A CA 1
ATOM 2184 C C . PHE A 1 291 ? -7.449 6.060 -14.650 1.00 90.94 291 PHE A C 1
ATOM 2186 O O . PHE A 1 291 ? -7.481 5.008 -14.003 1.00 90.94 291 PHE A O 1
ATOM 2193 N N . GLY A 1 292 ? -7.522 6.099 -15.979 1.00 89.00 292 GLY A N 1
ATOM 2194 C CA . GLY A 1 292 ? -7.526 4.904 -16.818 1.00 89.00 292 GLY A CA 1
ATOM 2195 C C . GLY A 1 292 ? -6.190 4.156 -16.767 1.00 89.00 292 GLY A C 1
ATOM 2196 O O . GLY A 1 292 ? -5.131 4.753 -16.621 1.00 89.00 292 GLY A O 1
ATOM 2197 N N . THR A 1 293 ? -6.223 2.829 -16.885 1.00 87.12 293 THR A N 1
ATOM 2198 C CA . THR A 1 293 ? -5.006 1.999 -17.027 1.00 87.12 293 THR A CA 1
ATOM 2199 C C . THR A 1 293 ? -4.604 1.801 -18.483 1.00 87.12 293 THR A C 1
ATOM 2201 O O . THR A 1 293 ? -3.490 1.377 -18.780 1.00 87.12 293 THR A O 1
ATOM 2204 N N . GLU A 1 294 ? -5.546 2.042 -19.392 1.00 83.06 294 GLU A N 1
ATOM 2205 C CA . GLU A 1 294 ? -5.341 1.928 -20.836 1.00 83.06 294 GLU A CA 1
ATOM 2206 C C . GLU A 1 294 ? -5.250 3.288 -21.516 1.00 83.06 294 GLU A C 1
ATOM 2208 O O . GLU A 1 294 ? -4.568 3.417 -22.530 1.00 83.06 294 GLU A O 1
ATOM 2213 N N . THR A 1 295 ? -5.900 4.291 -20.926 1.00 76.62 295 THR A N 1
ATOM 2214 C CA . THR A 1 295 ? -5.907 5.674 -21.384 1.00 76.62 295 THR A CA 1
ATOM 2215 C C . THR A 1 295 ? -5.136 6.551 -20.407 1.00 76.62 295 THR A C 1
ATOM 2217 O O . THR A 1 295 ? -5.065 6.282 -19.212 1.00 76.62 295 THR A O 1
ATOM 2220 N N . THR A 1 296 ? -4.586 7.646 -20.914 1.00 75.12 296 THR A N 1
ATOM 2221 C CA . THR A 1 296 ? -3.909 8.688 -20.130 1.00 75.12 296 THR A CA 1
ATOM 2222 C C . THR A 1 296 ? -4.894 9.656 -19.462 1.00 75.12 296 THR A C 1
ATOM 2224 O O . THR A 1 296 ? -4.531 10.756 -19.036 1.00 75.12 296 THR A O 1
ATOM 2227 N N . GLU A 1 297 ? -6.166 9.269 -19.373 1.00 79.94 297 GLU A N 1
ATOM 2228 C CA . GLU A 1 297 ? -7.245 10.150 -18.960 1.00 79.94 297 GLU A CA 1
ATOM 2229 C C . GLU A 1 297 ? -7.449 10.126 -17.448 1.00 79.94 297 GLU A C 1
ATOM 2231 O O . GLU A 1 297 ? -7.592 9.081 -16.804 1.00 79.94 297 GLU A O 1
ATOM 2236 N N . LYS A 1 298 ? -7.525 11.329 -16.878 1.00 86.19 298 LYS A N 1
ATOM 2237 C CA . LYS A 1 298 ? -8.028 11.532 -15.524 1.00 86.19 298 LYS A CA 1
ATOM 2238 C C . LYS A 1 298 ? -9.535 11.299 -15.515 1.00 86.19 298 LYS A C 1
ATOM 2240 O O . LYS A 1 298 ? -10.268 12.037 -16.163 1.00 86.19 298 LYS A O 1
ATOM 2245 N N . LEU A 1 299 ? -9.991 10.351 -14.706 1.00 89.19 299 LEU A N 1
ATOM 2246 C CA . LEU A 1 299 ? -11.414 10.067 -14.529 1.00 89.19 299 LEU A CA 1
ATOM 2247 C C . LEU A 1 299 ? -12.019 10.929 -13.417 1.00 89.19 299 LEU A C 1
ATOM 2249 O O . LEU A 1 299 ? -13.110 11.468 -13.566 1.00 89.19 299 LEU A O 1
ATOM 2253 N N . SER A 1 300 ? -11.321 11.067 -12.286 1.00 90.94 300 SER A N 1
ATOM 2254 C CA . SER A 1 300 ? -11.803 11.861 -11.150 1.00 90.94 300 SER A CA 1
ATOM 2255 C C . SER A 1 300 ? -10.678 12.216 -10.175 1.00 90.94 300 SER A C 1
ATOM 2257 O O . SER A 1 300 ? -9.616 11.593 -10.168 1.00 90.94 300 SER A O 1
ATOM 2259 N N . SER A 1 301 ? -10.908 13.219 -9.330 1.00 92.56 301 SER A N 1
ATOM 2260 C CA . SER A 1 301 ? -10.103 13.451 -8.129 1.00 92.56 301 SER A CA 1
ATOM 2261 C C . SER A 1 301 ? -10.916 14.120 -7.037 1.00 92.56 301 SER A C 1
ATOM 2263 O O . SER A 1 301 ? -11.685 15.037 -7.326 1.00 92.56 301 SER A O 1
ATOM 2265 N N . TRP A 1 302 ? -10.699 13.726 -5.788 1.00 94.19 302 TRP A N 1
ATOM 2266 C CA . TRP A 1 302 ? -11.404 14.297 -4.644 1.00 94.19 302 TRP A CA 1
ATOM 2267 C C . TRP A 1 302 ? -10.543 14.248 -3.383 1.00 94.19 302 TRP A C 1
ATOM 2269 O O . TRP A 1 302 ? -9.649 13.411 -3.236 1.00 94.19 302 TRP A O 1
ATOM 2279 N N . LYS A 1 303 ? -10.820 15.164 -2.453 1.00 93.12 303 LYS A N 1
ATOM 2280 C CA . LYS A 1 303 ? -10.164 15.221 -1.146 1.00 93.12 303 LYS A CA 1
ATOM 2281 C C . LYS A 1 303 ? -10.682 14.066 -0.284 1.00 93.12 303 LYS A C 1
ATOM 2283 O O . LYS A 1 303 ? -11.830 14.080 0.154 1.00 93.12 303 LYS A O 1
ATOM 2288 N N . ALA A 1 304 ? -9.842 13.063 -0.053 1.00 91.69 304 ALA A N 1
ATOM 2289 C CA . ALA A 1 304 ? -10.195 11.887 0.738 1.00 91.69 304 ALA A CA 1
ATOM 2290 C C . ALA A 1 304 ? -9.821 12.055 2.213 1.00 91.69 304 ALA A C 1
ATOM 2292 O O . ALA A 1 304 ? -10.574 11.655 3.106 1.00 91.69 304 ALA A O 1
ATOM 2293 N N . HIS A 1 305 ? -8.663 12.664 2.461 1.00 91.69 305 HIS A N 1
ATOM 2294 C CA . HIS A 1 305 ? -8.048 12.779 3.776 1.00 91.69 305 HIS A CA 1
ATOM 2295 C C . HIS A 1 305 ? -7.560 14.206 4.039 1.00 91.69 305 HIS A C 1
ATOM 2297 O O . HIS A 1 305 ? -7.210 14.920 3.096 1.00 91.69 305 HIS A O 1
ATOM 2303 N N . PRO A 1 306 ? -7.528 14.655 5.307 1.00 88.06 306 PRO A N 1
ATOM 2304 C CA . PRO A 1 306 ? -6.986 15.969 5.653 1.00 88.06 306 PRO A CA 1
ATOM 2305 C C . PRO A 1 306 ? -5.491 16.074 5.324 1.00 88.06 306 PRO A C 1
ATOM 2307 O O . PRO A 1 306 ? -5.050 17.119 4.841 1.00 88.06 306 PRO A O 1
ATOM 2310 N N . PHE A 1 307 ? -4.759 14.970 5.487 1.00 91.19 307 PHE A N 1
ATOM 2311 C CA . PHE A 1 307 ? -3.325 14.841 5.239 1.00 91.19 307 PHE A CA 1
ATOM 2312 C C . PHE A 1 307 ? -3.024 13.784 4.174 1.00 91.19 307 PHE A C 1
ATOM 2314 O O . PHE A 1 307 ? -3.907 13.033 3.761 1.00 91.19 307 PHE A O 1
ATOM 2321 N N . SER A 1 308 ? -1.751 13.724 3.786 1.00 95.50 308 SER A N 1
ATOM 2322 C CA . SER A 1 308 ? -1.129 12.746 2.894 1.00 95.50 308 SER A CA 1
ATOM 2323 C C . SER A 1 308 ? -1.789 11.368 2.886 1.00 95.50 308 SER A C 1
ATOM 2325 O O . SER A 1 308 ? -1.955 10.754 3.945 1.00 95.50 308 SER A O 1
ATOM 2327 N N . VAL A 1 309 ? -2.111 10.879 1.686 1.00 97.38 309 VAL A N 1
ATOM 2328 C CA . VAL A 1 309 ? -2.580 9.508 1.466 1.00 97.38 309 VAL A CA 1
ATOM 2329 C C . VAL A 1 309 ? -1.371 8.577 1.395 1.00 97.38 309 VAL A C 1
ATOM 2331 O O . VAL A 1 309 ? -0.703 8.477 0.364 1.00 97.38 309 VAL A O 1
ATOM 2334 N N . SER A 1 310 ? -1.080 7.899 2.500 1.00 96.06 310 SER A N 1
ATOM 2335 C CA . SER A 1 310 ? 0.081 7.010 2.617 1.00 96.06 310 SER A CA 1
ATOM 2336 C C . SER A 1 310 ? -0.085 5.684 1.892 1.00 96.06 310 SER A C 1
ATOM 2338 O O . SER A 1 310 ? 0.895 5.101 1.444 1.00 96.06 310 SER A O 1
ATOM 2340 N N . GLY A 1 311 ? -1.319 5.211 1.749 1.00 96.19 311 GLY A N 1
ATOM 2341 C CA . GLY A 1 311 ? -1.599 3.906 1.179 1.00 96.19 311 GLY A CA 1
ATOM 2342 C C . GLY A 1 311 ? -2.933 3.878 0.459 1.00 96.19 311 GLY A C 1
ATOM 2343 O O . GLY A 1 311 ? -3.901 4.525 0.865 1.00 96.19 311 GLY A O 1
ATOM 2344 N N . VAL A 1 312 ? -2.972 3.092 -0.610 1.00 97.19 312 VAL A N 1
ATOM 2345 C CA . VAL A 1 312 ? -4.181 2.735 -1.347 1.00 97.19 312 VAL A CA 1
ATOM 2346 C C . VAL A 1 312 ? -4.126 1.231 -1.575 1.00 97.19 312 VAL A C 1
ATOM 2348 O O . VAL A 1 312 ? -3.096 0.715 -2.000 1.00 97.19 312 VAL A O 1
ATOM 2351 N N . ALA A 1 313 ? -5.219 0.528 -1.294 1.00 95.50 313 ALA A N 1
ATOM 2352 C CA . ALA A 1 313 ? -5.306 -0.916 -1.475 1.00 95.50 313 ALA A CA 1
ATOM 2353 C C . ALA A 1 313 ? -6.674 -1.304 -2.043 1.00 95.50 313 ALA A C 1
ATOM 2355 O O . ALA A 1 313 ? -7.709 -0.850 -1.560 1.00 95.50 313 ALA A O 1
ATOM 2356 N N . LYS A 1 314 ? -6.692 -2.137 -3.082 1.00 93.38 314 LYS A N 1
ATOM 2357 C CA . LYS A 1 314 ? -7.922 -2.642 -3.705 1.00 93.38 314 LYS A CA 1
ATOM 2358 C C . LYS A 1 314 ? -8.446 -3.854 -2.944 1.00 93.38 314 LYS A C 1
ATOM 2360 O O . LYS A 1 314 ? -7.651 -4.715 -2.591 1.00 93.38 314 LYS A O 1
ATOM 2365 N N . ALA A 1 315 ? -9.759 -3.934 -2.733 1.00 91.12 315 ALA A N 1
ATOM 2366 C CA . ALA A 1 315 ? -10.353 -5.110 -2.112 1.00 91.12 315 ALA A CA 1
ATOM 2367 C C . ALA A 1 315 ? -10.187 -6.336 -3.032 1.00 91.12 315 ALA A C 1
ATOM 2369 O O . ALA A 1 315 ? -10.450 -6.242 -4.235 1.00 91.12 315 ALA A O 1
ATOM 2370 N N . PRO A 1 316 ? -9.753 -7.493 -2.511 1.00 87.44 316 PRO A N 1
ATOM 2371 C CA . PRO A 1 316 ? -9.712 -8.715 -3.298 1.00 87.44 316 PRO A CA 1
ATOM 2372 C C . PRO A 1 316 ? -11.139 -9.216 -3.555 1.00 87.44 316 PRO A C 1
ATOM 2374 O O . PRO A 1 316 ? -11.969 -9.249 -2.652 1.00 87.44 316 PRO A O 1
ATOM 2377 N N . GLY A 1 317 ? -11.431 -9.616 -4.793 1.00 82.81 317 GLY A N 1
ATOM 2378 C CA . GLY A 1 317 ? -12.736 -10.171 -5.178 1.00 82.81 317 GLY A CA 1
ATOM 2379 C C . GLY A 1 317 ? -13.854 -9.143 -5.405 1.00 82.81 317 GLY A C 1
ATOM 2380 O O . GLY A 1 317 ? -14.841 -9.486 -6.050 1.00 82.81 317 GLY A O 1
ATOM 2381 N N . ASP A 1 318 ? -13.694 -7.887 -4.972 1.00 86.50 318 ASP A N 1
ATOM 2382 C CA . ASP A 1 318 ? -14.594 -6.782 -5.322 1.00 86.50 318 ASP A CA 1
ATOM 2383 C C . ASP A 1 318 ? -13.865 -5.720 -6.148 1.00 86.50 318 ASP A C 1
ATOM 2385 O O . ASP A 1 318 ? -12.981 -4.998 -5.690 1.00 86.50 318 ASP A O 1
ATOM 2389 N N . SER A 1 319 ? -14.302 -5.594 -7.395 1.00 87.88 319 SER A N 1
ATOM 2390 C CA . SER A 1 319 ? -13.766 -4.645 -8.361 1.00 87.88 319 SER A CA 1
ATOM 2391 C C . SER A 1 319 ? -13.926 -3.183 -7.929 1.00 87.88 319 SER A C 1
ATOM 2393 O O . SER A 1 319 ? -13.056 -2.345 -8.205 1.00 87.88 319 SER A O 1
ATOM 2395 N N . PHE A 1 320 ? -15.020 -2.853 -7.243 1.00 89.62 320 PHE A N 1
ATOM 2396 C CA . PHE A 1 320 ? -15.402 -1.473 -6.956 1.00 89.62 320 PHE A CA 1
ATOM 2397 C C . PHE A 1 320 ? -14.862 -0.970 -5.622 1.00 89.62 320 PHE A C 1
ATOM 2399 O O . PHE A 1 320 ? -14.640 0.234 -5.484 1.00 89.62 320 PHE A O 1
ATOM 2406 N N . THR A 1 321 ? -14.573 -1.860 -4.678 1.00 91.31 321 THR A N 1
ATOM 2407 C CA . THR A 1 321 ? -14.162 -1.471 -3.328 1.00 91.31 321 THR A CA 1
ATOM 2408 C C . THR A 1 321 ? -12.650 -1.260 -3.211 1.00 91.31 321 THR A C 1
ATOM 2410 O O . THR A 1 321 ? -11.835 -1.980 -3.793 1.00 91.31 321 THR A O 1
ATOM 2413 N N . PHE A 1 322 ? -12.247 -0.229 -2.471 1.00 94.19 322 PHE A N 1
ATOM 2414 C CA . PHE A 1 322 ? -10.847 0.028 -2.128 1.00 94.19 322 PHE A CA 1
ATOM 2415 C C . PHE A 1 322 ? -10.728 0.754 -0.790 1.00 94.19 322 PHE A C 1
ATOM 2417 O O . PHE A 1 322 ? -11.658 1.420 -0.342 1.00 94.19 322 PHE A O 1
ATOM 2424 N N . ALA A 1 323 ? -9.566 0.638 -0.162 1.00 94.88 323 ALA A N 1
ATOM 2425 C CA . ALA A 1 323 ? -9.212 1.321 1.065 1.00 94.88 323 ALA A CA 1
ATOM 2426 C C . ALA A 1 323 ? -8.122 2.362 0.811 1.00 94.88 323 ALA A C 1
ATOM 2428 O O . ALA A 1 323 ? -7.285 2.214 -0.082 1.00 94.88 323 ALA A O 1
ATOM 2429 N N . THR A 1 324 ? -8.123 3.408 1.626 1.00 96.38 324 THR A N 1
ATOM 2430 C CA . THR A 1 324 ? -7.075 4.424 1.659 1.00 96.38 324 THR A CA 1
ATOM 2431 C C . THR A 1 324 ? -6.682 4.716 3.096 1.00 96.38 324 THR A C 1
ATOM 2433 O O . THR A 1 324 ? -7.537 4.725 3.982 1.00 96.38 324 THR A O 1
ATOM 2436 N N . SER A 1 325 ? -5.405 4.996 3.328 1.00 95.06 325 SER A N 1
ATOM 2437 C CA . SER A 1 325 ? -4.868 5.358 4.640 1.00 95.06 325 SER A CA 1
ATOM 2438 C C . SER A 1 325 ? -4.208 6.728 4.619 1.00 95.06 325 SER A C 1
ATOM 2440 O O . SER A 1 325 ? -3.764 7.200 3.569 1.00 95.06 325 SER A O 1
ATOM 2442 N N . SER A 1 326 ? -4.127 7.361 5.787 1.00 93.69 326 SER A N 1
ATOM 2443 C CA . SER A 1 326 ? -3.524 8.679 5.948 1.00 93.69 326 SER A CA 1
ATOM 2444 C C . SER A 1 326 ? -2.436 8.710 7.016 1.00 93.69 326 SER A C 1
ATOM 2446 O O . SER A 1 326 ? -2.507 8.012 8.027 1.00 93.69 326 SER A O 1
ATOM 2448 N N . HIS A 1 327 ? -1.491 9.641 6.857 1.00 91.12 327 HIS A N 1
ATOM 2449 C CA . HIS A 1 327 ? -0.590 10.046 7.940 1.00 91.12 327 HIS A CA 1
ATOM 2450 C C . HIS A 1 327 ? -1.325 10.636 9.152 1.00 91.12 327 HIS A C 1
ATOM 2452 O O . HIS A 1 327 ? -0.718 10.771 10.201 1.00 91.12 327 HIS A O 1
ATOM 2458 N N . HIS A 1 328 ? -2.607 10.991 9.052 1.00 84.81 328 HIS A N 1
ATOM 2459 C CA . HIS A 1 328 ? -3.395 11.374 10.228 1.00 84.81 328 HIS A CA 1
ATOM 2460 C C . HIS A 1 328 ? -3.829 10.175 11.091 1.00 84.81 328 HIS A C 1
ATOM 2462 O O . HIS A 1 328 ? -4.299 10.357 12.208 1.00 84.81 328 HIS A O 1
ATOM 2468 N N . GLY A 1 329 ? -3.688 8.953 10.569 1.00 81.75 329 GLY A N 1
ATOM 2469 C CA . GLY A 1 329 ? -4.133 7.723 11.227 1.00 81.75 329 GLY A CA 1
ATOM 2470 C C . GLY A 1 329 ? -5.475 7.189 10.743 1.00 81.75 329 GLY A C 1
ATOM 2471 O O . GLY A 1 329 ? -5.921 6.132 11.185 1.00 81.75 329 GLY A O 1
ATOM 2472 N N . ASP A 1 330 ? -6.123 7.891 9.816 1.00 84.62 330 ASP A N 1
ATOM 2473 C CA . ASP A 1 330 ? -7.442 7.504 9.332 1.00 84.62 330 ASP A CA 1
ATOM 2474 C C . ASP A 1 330 ? -7.344 6.503 8.174 1.00 84.62 330 ASP A C 1
ATOM 2476 O O . ASP A 1 330 ? -6.605 6.716 7.207 1.00 84.62 330 ASP A O 1
ATOM 2480 N N . ILE A 1 331 ? -8.135 5.431 8.252 1.00 89.44 331 ILE A N 1
ATOM 2481 C CA . ILE A 1 331 ? -8.339 4.446 7.184 1.00 89.44 331 ILE A CA 1
ATOM 2482 C C . ILE A 1 331 ? -9.798 4.505 6.729 1.00 89.44 331 ILE A C 1
ATOM 2484 O O . ILE A 1 331 ? -10.726 4.369 7.531 1.00 89.44 331 ILE A O 1
ATOM 2488 N N . LYS A 1 332 ? -10.008 4.692 5.425 1.00 88.62 332 LYS A N 1
ATOM 2489 C CA . LYS A 1 332 ? -11.330 4.823 4.796 1.00 88.62 332 LYS A CA 1
ATOM 2490 C C . LYS A 1 332 ? -11.522 3.777 3.710 1.00 88.62 332 LYS A C 1
ATOM 2492 O O . LYS A 1 332 ? -10.598 3.532 2.942 1.00 88.62 332 LYS A O 1
ATOM 2497 N N . ILE A 1 333 ? -12.725 3.217 3.618 1.00 90.19 333 ILE A N 1
ATOM 2498 C CA . ILE A 1 333 ? -13.177 2.348 2.530 1.00 90.19 333 ILE A CA 1
ATOM 2499 C C . ILE A 1 333 ? -14.114 3.129 1.618 1.00 90.19 333 ILE A C 1
ATOM 2501 O O . ILE A 1 333 ? -14.981 3.887 2.060 1.00 90.19 333 ILE A O 1
ATOM 2505 N N . TRP A 1 334 ? -13.947 2.897 0.329 1.00 91.44 334 TRP A N 1
ATOM 2506 C CA . TRP A 1 334 ? -14.596 3.601 -0.755 1.00 91.44 334 TRP A CA 1
ATOM 2507 C C . TRP A 1 334 ? -15.168 2.604 -1.750 1.00 91.44 334 TRP A C 1
ATOM 2509 O O . TRP A 1 334 ? -14.611 1.526 -1.950 1.00 91.44 334 TRP A O 1
ATOM 2519 N N . ASP A 1 335 ? -16.242 3.011 -2.413 1.00 89.00 335 ASP A N 1
ATOM 2520 C CA . ASP A 1 335 ? -16.841 2.311 -3.540 1.00 89.00 335 ASP A CA 1
ATOM 2521 C C . ASP A 1 335 ? -16.684 3.192 -4.782 1.00 89.00 335 ASP A C 1
ATOM 2523 O O . ASP A 1 335 ? -17.125 4.342 -4.800 1.00 89.00 335 ASP A O 1
ATOM 2527 N N . LEU A 1 336 ? -16.061 2.665 -5.835 1.00 88.25 336 LEU A N 1
ATOM 2528 C CA . LEU A 1 336 ? -15.843 3.388 -7.088 1.00 88.25 336 LEU A CA 1
ATOM 2529 C C . LEU A 1 336 ? -17.135 3.884 -7.753 1.00 88.25 336 LEU A C 1
ATOM 2531 O O . LEU A 1 336 ? -17.084 4.823 -8.544 1.00 88.25 336 LEU A O 1
ATOM 2535 N N . ARG A 1 337 ? -18.287 3.288 -7.438 1.00 85.75 337 ARG A N 1
ATOM 2536 C CA . ARG A 1 337 ? -19.598 3.707 -7.953 1.00 85.75 337 ARG A CA 1
ATOM 2537 C C . ARG A 1 337 ? -20.119 4.965 -7.256 1.00 85.75 337 ARG A C 1
ATOM 2539 O O . ARG A 1 337 ? -20.988 5.641 -7.799 1.00 85.75 337 ARG A O 1
ATOM 2546 N N . ASN A 1 338 ? -19.595 5.299 -6.072 1.00 83.75 338 ASN A N 1
ATOM 2547 C CA . ASN A 1 338 ? -19.964 6.493 -5.318 1.00 83.75 338 ASN A CA 1
ATOM 2548 C C . ASN A 1 338 ? -18.749 7.128 -4.625 1.00 83.75 338 ASN A C 1
ATOM 2550 O O . ASN A 1 338 ? -18.432 6.845 -3.474 1.00 83.75 338 ASN A O 1
ATOM 2554 N N . LEU A 1 339 ? -18.103 8.054 -5.332 1.00 80.75 339 LEU A N 1
ATOM 2555 C CA . LEU A 1 339 ? -16.871 8.711 -4.886 1.00 80.75 339 LEU A CA 1
ATOM 2556 C C . LEU A 1 339 ? -17.103 9.979 -4.051 1.00 80.75 339 LEU A C 1
ATOM 2558 O O . LEU A 1 339 ? -16.144 10.583 -3.576 1.00 80.75 339 LEU A O 1
ATOM 2562 N N . LYS A 1 340 ? -18.359 10.419 -3.884 1.00 71.25 340 LYS A N 1
ATOM 2563 C CA . LYS A 1 340 ? -18.669 11.658 -3.148 1.00 71.25 340 LYS A CA 1
ATOM 2564 C C . LYS A 1 340 ? -18.389 11.524 -1.655 1.00 71.25 340 LYS A C 1
ATOM 2566 O O . LYS A 1 340 ? -18.013 12.499 -1.010 1.00 71.25 340 LYS A O 1
ATOM 2571 N N . THR A 1 341 ? -18.582 10.330 -1.107 1.00 73.56 341 THR A N 1
ATOM 2572 C CA . THR A 1 341 ? -18.384 10.032 0.308 1.00 73.56 341 THR A CA 1
ATOM 2573 C C . THR A 1 341 ? -17.738 8.665 0.456 1.00 73.56 341 THR A C 1
ATOM 2575 O O . THR A 1 341 ? -18.027 7.746 -0.306 1.00 73.56 341 THR A O 1
ATOM 2578 N N . ALA A 1 342 ? -16.859 8.519 1.450 1.00 68.19 342 ALA A N 1
ATOM 2579 C CA . ALA A 1 342 ? -16.356 7.203 1.816 1.00 68.19 342 ALA A CA 1
ATOM 2580 C C . ALA A 1 342 ? -17.541 6.317 2.219 1.00 68.19 342 ALA A C 1
ATOM 2582 O O . ALA A 1 342 ? -18.390 6.734 3.014 1.00 68.19 342 ALA A O 1
ATOM 2583 N N . THR A 1 343 ? -17.590 5.097 1.688 1.00 63.81 343 THR A N 1
ATOM 2584 C CA . THR A 1 343 ? -18.603 4.099 2.048 1.00 63.81 343 THR A CA 1
ATOM 2585 C C . THR A 1 343 ? -18.560 3.844 3.551 1.00 63.81 343 THR A C 1
ATOM 2587 O O . THR A 1 343 ? -19.610 3.722 4.192 1.00 63.81 343 THR A O 1
ATOM 2590 N N . GLN A 1 344 ? -17.344 3.807 4.112 1.00 61.72 344 GLN A N 1
ATOM 2591 C CA . GLN A 1 344 ? -17.066 3.610 5.534 1.00 61.72 344 GLN A CA 1
ATOM 2592 C C . GLN A 1 344 ? -15.759 4.333 5.921 1.00 61.72 344 GLN A C 1
ATOM 2594 O O . GLN A 1 344 ? -14.782 4.269 5.179 1.00 61.72 344 GLN A O 1
ATOM 2599 N N . SER A 1 345 ? -15.694 4.993 7.083 1.00 62.56 345 SER A N 1
ATOM 2600 C CA . SER A 1 345 ? -14.407 5.314 7.723 1.00 62.56 345 SER A CA 1
ATOM 2601 C C . SER A 1 345 ? -14.183 4.256 8.788 1.00 62.56 345 SER A C 1
ATOM 2603 O O . SER A 1 345 ? -14.916 4.171 9.764 1.00 62.56 345 SER A O 1
ATOM 2605 N N . VAL A 1 346 ? -13.228 3.371 8.564 1.00 60.59 346 VAL A N 1
ATOM 2606 C CA . VAL A 1 346 ? -13.165 2.130 9.338 1.00 60.59 346 VAL A CA 1
ATOM 2607 C C . VAL A 1 346 ? -12.463 2.352 10.668 1.00 60.59 346 VAL A C 1
ATOM 2609 O O . VAL A 1 346 ? -12.861 1.782 11.681 1.00 60.59 346 VAL A O 1
ATOM 2612 N N . LEU A 1 347 ? -11.411 3.171 10.673 1.00 67.75 347 LEU A N 1
ATOM 2613 C CA . LEU A 1 347 ? -10.522 3.275 11.819 1.00 67.75 347 LEU A CA 1
ATOM 2614 C C . LEU A 1 347 ? -9.799 4.619 11.854 1.00 67.75 347 LEU A C 1
ATOM 2616 O O . LEU A 1 347 ? -9.345 5.101 10.820 1.00 67.75 347 LEU A O 1
ATOM 2620 N N . SER A 1 348 ? -9.635 5.156 13.062 1.00 67.88 348 SER A N 1
ATOM 2621 C CA . SER A 1 348 ? -8.609 6.147 13.381 1.00 67.88 348 SER A CA 1
ATOM 2622 C C . SER A 1 348 ? -7.628 5.488 14.349 1.00 67.88 348 SER A C 1
ATOM 2624 O O . SER A 1 348 ? -8.010 5.111 15.459 1.00 67.88 348 SER A O 1
ATOM 2626 N N . THR A 1 349 ? -6.396 5.247 13.902 1.00 66.81 349 THR A N 1
ATOM 2627 C CA . THR A 1 349 ? -5.384 4.481 14.651 1.00 66.81 349 THR A CA 1
ATOM 2628 C C . THR A 1 349 ? -4.758 5.279 15.795 1.00 66.81 349 THR A C 1
ATOM 2630 O O . THR A 1 349 ? -4.165 4.684 16.693 1.00 66.81 349 THR A O 1
ATOM 2633 N N . GLY A 1 350 ? -4.873 6.613 15.764 1.00 69.38 350 GLY A N 1
ATOM 2634 C CA . GLY A 1 350 ? -4.162 7.526 16.668 1.00 69.38 350 GLY A CA 1
ATOM 2635 C C . GLY A 1 350 ? -2.656 7.649 16.383 1.00 69.38 350 GLY A C 1
ATOM 2636 O O . GLY A 1 350 ? -1.949 8.320 17.128 1.00 69.38 350 GLY A O 1
ATOM 2637 N N . SER A 1 351 ? -2.173 7.010 15.318 1.00 80.00 351 SER A N 1
ATOM 2638 C CA . SER A 1 351 ? -0.773 6.926 14.882 1.00 80.00 351 SER A CA 1
ATOM 2639 C C . SER A 1 351 ? -0.698 7.119 13.368 1.00 80.00 351 SER A C 1
ATOM 2641 O O . SER A 1 351 ? -1.693 6.923 12.674 1.00 80.00 351 SER A O 1
ATOM 2643 N N . LYS A 1 352 ? 0.448 7.494 12.800 1.00 89.38 352 LYS A N 1
ATOM 2644 C CA . LYS A 1 352 ? 0.529 7.673 11.342 1.00 89.38 352 LYS A CA 1
ATOM 2645 C C . LYS A 1 352 ? 0.493 6.304 10.676 1.00 89.38 352 LYS A C 1
ATOM 2647 O O . LYS A 1 352 ? 1.374 5.488 10.921 1.00 89.38 352 LYS A O 1
ATOM 2652 N N . VAL A 1 353 ? -0.470 6.058 9.789 1.00 94.12 353 VAL A N 1
ATOM 2653 C CA . VAL A 1 353 ? -0.444 4.846 8.960 1.00 94.12 353 VAL A CA 1
ATOM 2654 C C . VAL A 1 353 ? 0.551 5.057 7.829 1.00 94.12 353 VAL A C 1
ATOM 2656 O O . VAL A 1 353 ? 0.426 6.028 7.083 1.00 94.12 353 VAL A O 1
ATOM 2659 N N . LEU A 1 354 ? 1.518 4.157 7.694 1.00 95.69 354 LEU A N 1
ATOM 2660 C CA . LEU A 1 354 ? 2.608 4.241 6.721 1.00 95.69 354 LEU A CA 1
ATOM 2661 C C . LEU A 1 354 ? 2.443 3.246 5.571 1.00 95.69 354 LEU A C 1
ATOM 2663 O O . LEU A 1 354 ? 2.782 3.566 4.437 1.00 95.69 354 LEU A O 1
ATOM 2667 N N . ALA A 1 355 ? 1.874 2.073 5.848 1.00 95.69 355 ALA A N 1
ATOM 2668 C CA . ALA A 1 355 ? 1.654 1.024 4.861 1.00 95.69 355 ALA A CA 1
ATOM 2669 C C . ALA A 1 355 ? 0.222 0.489 4.940 1.00 95.69 355 ALA A C 1
ATOM 2671 O O . ALA A 1 355 ? -0.341 0.378 6.029 1.00 95.69 355 ALA A O 1
ATOM 2672 N N . LEU A 1 356 ? -0.350 0.131 3.791 1.00 96.50 356 LEU A N 1
ATOM 2673 C CA . LEU A 1 356 ? -1.693 -0.433 3.672 1.00 96.50 356 LEU A CA 1
ATOM 2674 C C . LEU A 1 356 ? -1.696 -1.516 2.593 1.00 96.50 356 LEU A C 1
ATOM 2676 O O . LEU A 1 356 ? -1.186 -1.293 1.495 1.00 96.50 356 LEU A O 1
ATOM 2680 N N . ASP A 1 357 ? -2.308 -2.658 2.885 1.00 95.94 357 ASP A N 1
ATOM 2681 C CA . ASP A 1 357 ? -2.503 -3.728 1.911 1.00 95.94 357 ASP A CA 1
ATOM 2682 C C . ASP A 1 357 ? -3.788 -4.499 2.203 1.00 95.94 357 ASP A C 1
ATOM 2684 O O . ASP A 1 357 ? -4.150 -4.693 3.362 1.00 95.94 357 ASP A O 1
ATOM 2688 N N . TRP A 1 358 ? -4.492 -4.938 1.162 1.00 93.19 358 TRP A N 1
ATOM 2689 C CA . TRP A 1 358 ? -5.757 -5.653 1.312 1.00 93.19 358 TRP A CA 1
ATOM 2690 C C . TRP A 1 358 ? -5.661 -7.009 0.621 1.00 93.19 358 TRP A C 1
ATOM 2692 O O . TRP A 1 358 ? -5.727 -7.113 -0.602 1.00 93.19 358 TRP A O 1
ATOM 2702 N N . GLY A 1 359 ? -5.488 -8.048 1.436 1.00 89.25 359 GLY A N 1
ATOM 2703 C CA . GLY A 1 359 ? -5.420 -9.438 0.993 1.00 89.25 359 GLY A CA 1
ATOM 2704 C C . GLY A 1 359 ? -6.663 -10.230 1.373 1.00 89.25 359 GLY A C 1
ATOM 2705 O O . GLY A 1 359 ? -7.578 -9.719 2.019 1.00 89.25 359 GLY A O 1
ATOM 2706 N N . LEU A 1 360 ? -6.682 -11.516 1.010 1.00 82.81 360 LEU A N 1
ATOM 2707 C CA . LEU A 1 360 ? -7.790 -12.431 1.333 1.00 82.81 360 LEU A CA 1
ATOM 2708 C C . LEU A 1 360 ? -8.030 -12.561 2.848 1.00 82.81 360 LEU A C 1
ATOM 2710 O O . LEU A 1 360 ? -9.146 -12.824 3.281 1.00 82.81 360 LEU A O 1
ATOM 2714 N N . GLY A 1 361 ? -6.994 -12.336 3.661 1.00 78.50 361 GLY A N 1
ATOM 2715 C CA . GLY A 1 361 ? -7.082 -12.321 5.123 1.00 78.50 361 GLY A CA 1
ATOM 2716 C C . GLY A 1 361 ? -7.669 -11.037 5.727 1.00 78.50 361 GLY A C 1
ATOM 2717 O O . GLY A 1 361 ? -7.731 -10.937 6.953 1.00 78.50 361 GLY A O 1
ATOM 2718 N N . GLY A 1 362 ? -8.076 -10.062 4.912 1.00 85.56 362 GLY A N 1
ATOM 2719 C CA . GLY A 1 362 ? -8.598 -8.766 5.347 1.00 85.56 362 GLY A CA 1
ATOM 2720 C C . GLY A 1 362 ? -7.631 -7.609 5.097 1.00 85.56 362 GLY A C 1
ATOM 2721 O O . GLY A 1 362 ? -6.536 -7.777 4.550 1.00 85.56 362 GLY A O 1
ATOM 2722 N N . LEU A 1 363 ? -8.053 -6.414 5.503 1.00 90.75 363 LEU A N 1
ATOM 2723 C CA . LEU A 1 363 ? -7.286 -5.187 5.328 1.00 90.75 363 LEU A CA 1
ATOM 2724 C C . LEU A 1 363 ? -6.218 -5.079 6.422 1.00 90.75 363 LEU A C 1
ATOM 2726 O O . LEU A 1 363 ? -6.510 -5.166 7.615 1.00 90.75 363 LEU A O 1
ATOM 2730 N N . ARG A 1 364 ? -4.965 -4.888 6.019 1.00 93.25 364 ARG A N 1
ATOM 2731 C CA . ARG A 1 364 ? -3.797 -4.784 6.894 1.00 93.25 364 ARG A CA 1
ATOM 2732 C C . ARG A 1 364 ? -3.180 -3.405 6.783 1.00 93.25 364 ARG A C 1
ATOM 2734 O O . ARG A 1 364 ? -3.130 -2.834 5.696 1.00 93.25 364 ARG A O 1
ATOM 2741 N N . TYR A 1 365 ? -2.653 -2.902 7.890 1.00 94.38 365 TYR A N 1
ATOM 2742 C CA . TYR A 1 365 ? -1.879 -1.667 7.887 1.00 94.38 365 TYR A CA 1
ATOM 2743 C C . TYR A 1 365 ? -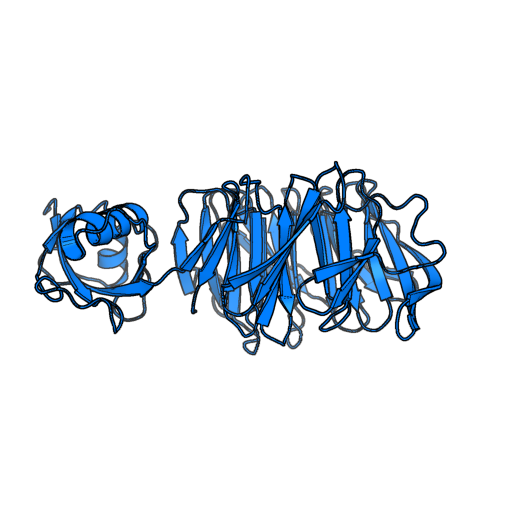0.688 -1.753 8.838 1.00 94.38 365 TYR A C 1
ATOM 2745 O O . TYR A 1 365 ? -0.693 -2.540 9.785 1.00 94.38 365 TYR A O 1
ATOM 2753 N N . GLY A 1 366 ? 0.315 -0.925 8.571 1.00 94.88 366 GLY A N 1
ATOM 2754 C CA . GLY A 1 366 ? 1.463 -0.692 9.436 1.00 94.88 366 GLY A CA 1
ATOM 2755 C C . GLY A 1 366 ? 1.536 0.777 9.840 1.00 94.88 366 GLY A C 1
ATOM 2756 O O . GLY A 1 366 ? 1.260 1.646 9.007 1.00 94.88 366 GLY A O 1
ATOM 2757 N N . ASP A 1 367 ? 1.874 1.064 11.097 1.00 93.75 367 ASP A N 1
ATOM 2758 C CA . ASP A 1 367 ? 1.979 2.435 11.609 1.00 93.75 367 ASP A CA 1
ATOM 2759 C C . ASP A 1 367 ? 3.396 2.841 12.055 1.00 93.75 367 ASP A C 1
ATOM 2761 O O . ASP A 1 367 ? 4.344 2.049 12.058 1.00 93.75 367 ASP A O 1
ATOM 2765 N N . ASP A 1 368 ? 3.542 4.121 12.402 1.00 92.19 368 ASP A N 1
ATOM 2766 C CA . ASP A 1 368 ? 4.794 4.720 12.863 1.00 92.19 368 ASP A CA 1
ATOM 2767 C C . ASP A 1 368 ? 5.212 4.323 14.285 1.00 92.19 368 ASP A C 1
ATOM 2769 O O . ASP A 1 368 ? 6.308 4.674 14.717 1.00 92.19 368 ASP A O 1
ATOM 2773 N N . LEU A 1 369 ? 4.388 3.545 14.986 1.00 88.25 369 LEU A N 1
ATOM 2774 C CA . LEU A 1 369 ? 4.705 2.964 16.290 1.00 88.25 369 LEU A CA 1
ATOM 2775 C C . LEU A 1 369 ? 5.192 1.511 16.178 1.00 88.25 369 LEU A C 1
ATOM 2777 O O . LEU A 1 369 ? 5.413 0.861 17.197 1.00 88.25 369 LEU A O 1
ATOM 2781 N N . GLY A 1 370 ? 5.352 0.989 14.958 1.00 90.00 370 GLY A N 1
ATOM 2782 C CA . GLY A 1 370 ? 5.763 -0.398 14.737 1.00 90.00 370 GLY A CA 1
ATOM 2783 C C . GLY A 1 370 ? 4.634 -1.404 14.947 1.00 90.00 370 GLY A C 1
ATOM 2784 O O . GLY A 1 370 ? 4.888 -2.572 15.237 1.00 90.00 370 GLY A O 1
ATOM 2785 N N . VAL A 1 371 ? 3.376 -0.973 14.831 1.00 90.12 371 VAL A N 1
ATOM 2786 C CA . VAL A 1 371 ? 2.218 -1.854 14.979 1.00 90.12 371 VAL A CA 1
ATOM 2787 C C . VAL A 1 371 ? 1.705 -2.290 13.617 1.00 90.12 371 VAL A C 1
ATOM 2789 O O . VAL A 1 371 ? 1.483 -1.476 12.720 1.00 90.12 371 VAL A O 1
ATOM 2792 N N . ILE A 1 372 ? 1.441 -3.589 13.503 1.00 92.06 372 ILE A N 1
ATOM 2793 C CA . ILE A 1 372 ? 0.750 -4.204 12.376 1.00 92.06 372 ILE A CA 1
ATOM 2794 C C . ILE A 1 372 ? -0.679 -4.476 12.812 1.00 92.06 372 ILE A C 1
ATOM 2796 O O . ILE A 1 372 ? -0.920 -5.249 13.740 1.00 92.06 372 ILE A O 1
ATOM 2800 N N . GLY A 1 373 ? -1.644 -3.831 12.167 1.00 87.75 373 GLY A N 1
ATOM 2801 C CA . GLY A 1 373 ? -3.047 -4.034 12.495 1.00 87.75 373 GLY A CA 1
ATOM 2802 C C . GLY A 1 373 ? -3.844 -4.726 11.396 1.00 87.75 373 GLY A C 1
ATOM 2803 O O . GLY A 1 373 ? -3.465 -4.720 10.221 1.00 87.75 373 GLY A O 1
ATOM 2804 N N . ARG A 1 374 ? -4.962 -5.340 11.794 1.00 86.19 374 ARG A N 1
ATOM 2805 C CA . ARG A 1 374 ? -5.902 -6.042 10.911 1.00 86.19 374 ARG A CA 1
ATOM 2806 C C . ARG A 1 374 ? -7.315 -5.519 11.104 1.00 86.19 374 ARG A C 1
ATOM 2808 O O . ARG A 1 374 ? -7.806 -5.440 12.226 1.00 86.19 374 ARG A O 1
ATOM 2815 N N . LEU A 1 375 ? -7.973 -5.262 9.986 1.00 79.31 375 LEU A N 1
ATOM 2816 C CA . LEU A 1 375 ? -9.377 -4.914 9.891 1.00 79.31 375 LEU A CA 1
ATOM 2817 C C . LEU A 1 375 ? -10.106 -6.028 9.136 1.00 79.31 375 LEU A C 1
ATOM 2819 O O . LEU A 1 375 ? -9.760 -6.356 7.999 1.00 79.31 375 LEU A O 1
ATOM 2823 N N . ASN A 1 376 ? -11.112 -6.611 9.787 1.00 70.19 376 ASN A N 1
ATOM 2824 C CA . ASN A 1 376 ? -12.038 -7.552 9.163 1.00 70.19 376 ASN A CA 1
ATOM 2825 C C . ASN A 1 376 ? -13.184 -6.736 8.555 1.00 70.19 376 ASN A C 1
ATOM 2827 O O . ASN A 1 376 ? -14.109 -6.340 9.267 1.00 70.19 376 ASN A O 1
ATOM 2831 N N . VAL A 1 377 ? -13.058 -6.425 7.267 1.00 68.25 377 VAL A N 1
ATOM 2832 C CA . VAL A 1 377 ? -13.966 -5.573 6.485 1.00 68.25 377 VAL A CA 1
ATOM 2833 C C . VAL A 1 377 ? -14.405 -6.260 5.214 1.00 68.25 377 VAL A C 1
ATOM 2835 O O . VAL A 1 377 ? -13.562 -6.981 4.630 1.00 68.25 377 VAL A O 1
#

pLDDT: mean 85.19, std 10.72, range [53.34, 97.38]

Organism: NCBI:txid1160509

Foldseek 3Di:
DDQWAWEQEQEDPPQDDPCRGDIDTHGQQDAQQNVQVCCCCPVRVHPDRFRWWKDFPLATRQGGNNVNCVVVVHDRHDYTYIYTDTKDKQFDPDDFFFFQEWEAAQQGKIWTFGQCQKIWIDHPSGTLDIDHPDNGGWREKDDPHPFKIWIAAAVGQIWIWGHDNSDIDTADEPPSPPDQHAQYWEDDDQWIWGWHQQRKIKIFGWDDDPRHIYTPDIDIAHDDRGTFQYWYDAHQWIWTFFQSQAIWIAGPVRDTPGLGDNHPFGWHEKDDAHPDQWIWIWGQCQKIWIDGNVDSDTPDIDRHDNGTFQYKEAAPPDRFWIWTFFQQQWIFICGNVDPPDTPHGGDRRNFGWNYWYHYPQAIWTTGRRNIIIGDPD

Sequence (377 aa):
MASRLKVRFLLPNGLSSENSGNVWMISRDATSYSLSQFINRVIQGRDNETGYTFRAKGKYLNSTLSDLFAVLDLSAEALLELECCIHSRIPSLGDPSPIAALKTNREGQVLFAEYSGSIGLMKNDVHLSKSSASRSPVTSICWLDENRFAVGGVGLPALLCGAKDSEWYKLPCNALSQSHLCSSLGFTGDTLAIGSPDGSISLVVLKDHIDSFSVVGSSILQGHSSTVSAVAWKDERLLSVSYDRSYSIWTKDRECSLGKLNATSPLLSLAVGRELGVAIAGDTAGTIHLFGTETTEKLSSWKAHPFSVSGVAKAPGDSFTFATSSHHGDIKIWDLRNLKTATQSVLSTGSKVLALDWGLGGLRYGDDLGVIGRLNV

InterPro domains:
  IPR001680 WD40 repeat [PF00400] (220-250)
  IPR001680 WD40 repeat [PF00400] (298-335)
  IPR001680 WD40 repeat [PS50082] (221-250)
  IPR001680 WD40 repeat [PS50082] (302-344)
  IPR001680 WD40 repeat [SM00320] (214-251)
  IPR001680 WD40 repeat [SM00320] (295-335)
  IPR015943 WD40/YVTN repeat-like-containing domain superfamily [G3DSA:2.130.10.10] (23-251)
  IPR015943 WD40/YVTN repeat-like-containing domain superfamily [G3DSA:2.130.10.10] (261-363)
  IPR036322 WD40-repeat-containing domain superfamily [SSF50978] (102-361)